Protein AF-0000000086788591 (afdb_homodimer)

Organism: NCBI:txid165716

Solvent-accessible surface area (backbone atoms only — not comparable to full-atom values): 33624 Å² total; per-residue (Å²): 140,76,76,79,71,67,38,28,29,33,31,37,71,50,74,69,85,68,70,51,53,61,52,54,68,54,57,55,80,50,58,71,52,54,36,66,41,46,62,35,36,43,57,47,55,62,50,59,44,32,53,85,35,38,32,32,39,33,43,58,53,50,43,58,76,49,66,50,68,60,46,50,53,51,33,59,71,70,66,50,44,33,27,34,36,27,34,81,42,88,27,72,82,32,33,23,34,43,57,40,90,82,83,25,33,29,50,41,53,41,74,50,41,92,59,95,82,38,45,33,19,63,57,52,37,35,40,25,37,70,64,53,55,58,54,50,46,51,47,44,54,50,48,44,50,48,51,51,48,48,66,68,60,57,88,70,71,75,68,76,71,64,81,68,63,60,88,78,63,84,48,63,61,72,62,46,48,30,74,39,29,59,64,77,35,32,29,54,41,75,51,92,65,65,73,45,71,56,67,45,71,70,39,44,54,52,46,17,32,52,49,33,55,48,25,67,78,77,40,50,85,60,44,53,81,30,86,39,82,90,28,27,26,49,36,73,38,25,28,60,34,87,64,34,46,68,31,37,64,15,38,42,31,39,35,24,19,32,26,47,52,21,37,38,29,45,43,26,33,39,29,36,27,42,37,32,38,46,21,37,40,38,29,60,84,95,36,46,18,39,38,31,49,26,39,39,26,39,42,21,34,34,35,52,61,22,38,37,30,48,24,40,34,35,52,68,37,74,37,75,58,63,43,66,71,37,75,46,123,136,76,74,78,71,67,41,29,29,34,31,37,70,50,73,70,85,66,70,48,54,61,50,54,68,54,56,55,82,50,58,70,52,56,35,65,40,48,62,34,37,43,55,49,55,63,49,62,44,32,53,84,36,39,31,34,40,31,45,59,52,52,43,60,76,50,64,50,68,61,48,49,53,51,34,59,69,70,66,49,45,31,29,35,34,27,33,82,42,89,28,71,83,31,33,21,35,43,57,40,90,82,82,24,33,28,48,40,53,42,74,50,42,92,59,94,82,38,45,33,20,62,56,52,37,37,40,27,37,70,64,52,56,58,54,52,48,52,45,44,52,50,48,47,51,48,50,51,48,46,67,68,59,55,88,69,72,75,68,74,73,65,80,70,64,59,87,81,64,84,47,62,62,72,64,46,47,29,75,40,31,59,66,78,36,34,28,54,42,75,52,91,64,66,74,45,71,56,67,44,71,70,38,45,53,52,46,16,31,52,49,35,56,46,25,66,78,76,41,49,85,60,43,53,80,30,86,38,80,90,29,29,26,49,37,75,42,25,26,60,36,85,65,34,45,67,30,38,64,15,38,42,31,39,35,24,18,34,25,46,50,22,38,38,28,44,42,26,34,38,30,36,28,42,37,32,39,46,21,37,40,38,29,63,83,94,37,45,19,38,39,30,48,25,38,40,26,40,43,21,34,36,34,52,62,21,39,36,30,48,24,40,35,35,53,67,38,75,37,76,58,64,43,65,72,37,75,45,123

InterPro domains:
  IPR005835 Nucleotidyl transferase domain [PF00483] (54-141)
  IPR029044 Nucleotide-diphospho-sugar transferases [G3DSA:3.90.550.10] (2-53)
  IPR029044 Nucleotide-diphospho-sugar transferases [G3DSA:3.90.550.10] (54-209)
  IPR029044 Nucleotide-diphospho-sugar transferases [SSF53448] (8-279)
  IPR050486 Mannose-1-phosphate guanyltransferase [PTHR22572] (53-329)
  IPR056729 Mannose-1-phosphate guanyltransferase, C-terminal domain [PF25087] (234-284)

Radius of gyration: 28.0 Å; Cα contacts (8 Å, |Δi|>4): 1561; chains: 2; bounding box: 63×94×68 Å

Secondary structure (DSSP, 8-state):
--------EEEEEE------HHHHHTT-SS-GGGSEETTEETTHHHHHTSTT-EEEEEETTEEE---HHHHHHHHHHHTSSEEEEEEE--GGGS-EEEE-TTT-BEEEEESS-SS---SEEEEEEEEE-THHHHHHHHHHHHHHHHHHHHHHH-SGGGS-------TT---IIIIIIHHHTTTTSEEEEE--S-EEE--SHHHHHHHHHHHHHHHHHH-GGGB---BSSSSPEE-SSEEE-TT-EE-TT-EE-SSEEE-TT-EE-TT-EEEEEEE-TT-EE---TT---EEEEEEE-TT-EE-TT-EEEEEEE-TT-EE-S-EES-EE-/--------EEEEEE------HHHHHTT-SS-GGGSEETTEETTHHHHHTSTT-EEEEEETTEEE---HHHHHHHHHHHTSSEEEEEEE--GGGS-EEEE-TTT-BEEEEESS-SS---SEEEEEEEEE-THHHHHHHHHHHHHHHHHHHHHHH-SGGGS--S----TT---IIIIIIHHHTTTTSEEEEE--S-EEE--SHHHHHHHHHHHHHHHHHH-GGGB---BSSSSPEE-SSEEE-TT-EE-TT-EE-SSEEE-TT-EE-TT-EEEEEEE-TT-EE---TT---EEEEEEE-TT-EE-TT-EEEEEEE-TT-EE-S-EES-EE-

Sequence (658 aa):
MGSSEEKVVAVIMVGGPTTGTEFRSVSFNTPKPLFPLAGHPMVRHPISACKRSHIFLLNCDVCCSFPLPDMLSAHRRYGEMGTLLVSAESANSYGALVADPITNELLHYTEKPETFVSDLVNCGVYVFTPGIFSAIQDVSIQREDGANLRRVSSFEALQSATRTLPTDFVRLDQDILSPLAGKKQLYTYETMDFWEQIKSPGMHLKCSGLYLAQFRLTSPNLLANGDGTRSATIVGDVYVHPSAKIHPTAKIGPDVSISANVRIAAGVRLLSCIILDDVDIMAKGNFDAKLGITILGEAVMVEDEVVVTDSIVLPNKNLIVGVQDEIILMGSSEEKVVAVIMVGGPTTGTEFRSVSFNTPKPLFPLAGHPMVRHPISACKRSHIFLLNCDVCCSFPLPDMLSAHRRYGEMGTLLVSAESANSYGALVADPITNELLHYTEKPETFVSDLVNCGVYVFTPGIFSAIQDVSIQREDGANLRRVSSFEALQSATRTLPTDFVRLDQDILSPLAGKKQLYTYETMDFWEQIKSPGMHLKCSGLYLAQFRLTSPNLLANGDGTRSATIVGDVYVHPSAKIHPTAKIGPDVSISANVRIAAGVRLLSCIILDDVDIMAKGNFDAKLGITILGEAVMVEDEVVVTDSIVLPNKNLIVGVQDEIIL

Nearest PDB structures (foldseek):
  7d72-assembly1_C  TM=7.348E-01  e=8.482E-27  Homo sapiens
  7d73-assembly1_A  TM=7.217E-01  e=2.692E-25  Homo sapiens
  7x8k-assembly1_A  TM=8.175E-01  e=4.035E-19  Arabidopsis thaliana
  4hoc-assembly2_B  TM=5.976E-01  e=2.993E-04  Aneurinibacillus thermoaerophilus
  3pkq-assembly3_C  TM=5.919E-01  e=8.165E-04  Salmonella enterica subsp. enterica serovar Typhimurium

Foldseek 3Di:
DDPPPDDDDDDDDDDPVCCVVPVVVVVPLADQQLDDDPHGGVVLVVQVVVPPDKDKFADPQKFWPPPPVVQVVLCVVLVFFKEFEKEQADPQQFKDFDADPVSQATAAIDGNDPDDDHRIGTQRIMIGDSCQSVQQSVLSVVLVVVVVVVVPDDPVVPPPPPVPPPSHDDDCRPRRVGVCHRVSRYGYDYDPTDMDGRDDVLVVLVSLLRVLVVCVPVPVVQFDDACLPQADHEDAGEGADPQEAADSQEHEDDSEYAEHCEYHDHQAYEYSEYEYAQEYEDADDPAYAYEESEYEEYNEYEYHNEHEYCEYEYHPHYHPHHYYVYYHD/DPPPPDDDDDDDDDDPVCCVVPVVVVVPLADQQQDDDPHGGVVLVVQVVVPPHKDKFADPQKFWPPPPVVQVVLCVVLVFFKEFEKEQADPQQFKDFDADPVSQATAAIDGNDPDDDHRIGTQRIMIGDSCQSVQQSVLLVVLVVVVVVVVPDDPVVPPDPPVPPPSHDDDCRPRRVGVCHRVSRYGYDYDPTDMDGRDDPLVVLVSLLRVLVVCVPVPVVQFDDACLPCADHEDAGEGADPQEAADSQEYEDDSEYAEHCEYHDHQAYEYSEYEYAQEYEDADDPAYAYEESEYEEYNEYEYHNEHEYCEYEYHPHYHPHHYYVYYHD

Structure (mmCIF, N/CA/C/O backbone):
data_AF-0000000086788591-model_v1
#
loop_
_entity.id
_entity.type
_entity.pdbx_description
1 polymer 'ADP-glucose pyrophosphorylase family protein'
#
loop_
_atom_site.group_PDB
_atom_site.id
_atom_site.type_symbol
_atom_site.label_atom_id
_atom_site.label_alt_id
_atom_site.label_comp_id
_atom_site.label_asym_id
_atom_site.label_entity_id
_atom_site.label_seq_id
_atom_site.pdbx_PDB_ins_code
_atom_site.Cartn_x
_atom_site.Cartn_y
_atom_site.Cartn_z
_atom_site.occupancy
_atom_site.B_iso_or_equiv
_atom_site.auth_seq_id
_atom_site.auth_comp_id
_atom_site.auth_asym_id
_atom_site.auth_atom_id
_atom_site.pdbx_PDB_model_num
ATOM 1 N N . MET A 1 1 ? -0.31 -8.461 34.219 1 22.06 1 MET A N 1
ATOM 2 C CA . MET A 1 1 ? -0.525 -9.648 33.406 1 22.06 1 MET A CA 1
ATOM 3 C C . MET A 1 1 ? -0.846 -9.273 31.969 1 22.06 1 MET A C 1
ATOM 5 O O . MET A 1 1 ? -2.012 -9.078 31.609 1 22.06 1 MET A O 1
ATOM 9 N N . GLY A 1 2 ? -0.352 -8.102 31.391 1 30.75 2 GLY A N 1
ATOM 10 C CA . GLY A 1 2 ? -0.516 -7.027 30.438 1 30.75 2 GLY A CA 1
ATOM 11 C C . GLY A 1 2 ? -0.532 -7.512 29 1 30.75 2 GLY A C 1
ATOM 12 O O . GLY A 1 2 ? 0.388 -8.203 28.562 1 30.75 2 GLY A O 1
ATOM 13 N N . SER A 1 3 ? -1.746 -7.852 28.469 1 33.91 3 SER A N 1
ATOM 14 C CA . SER A 1 3 ? -2.121 -8.422 27.188 1 33.91 3 SER A CA 1
ATOM 15 C C . SER A 1 3 ? -1.268 -7.852 26.062 1 33.91 3 SER A C 1
ATOM 17 O O . SER A 1 3 ? -1.122 -6.637 25.938 1 33.91 3 SER A O 1
ATOM 19 N N . SER A 1 4 ? -0.177 -8.438 25.719 1 35.84 4 SER A N 1
ATOM 20 C CA . SER A 1 4 ? 0.846 -8.117 24.734 1 35.84 4 SER A CA 1
ATOM 21 C C . SER A 1 4 ? 0.224 -7.562 23.453 1 35.84 4 SER A C 1
ATOM 23 O O . SER A 1 4 ? -0.558 -8.242 22.781 1 35.84 4 SER A O 1
ATOM 25 N N . GLU A 1 5 ? -0.279 -6.32 23.469 1 40.78 5 GLU A N 1
ATOM 26 C CA . GLU A 1 5 ? -0.918 -5.488 22.453 1 40.78 5 GLU A CA 1
ATOM 27 C C . GLU A 1 5 ? -0.335 -5.754 21.078 1 40.78 5 GLU A C 1
ATOM 29 O O . GLU A 1 5 ? 0.885 -5.82 20.906 1 40.78 5 GLU A O 1
ATOM 34 N N . GLU A 1 6 ? -1.024 -6.465 20.312 1 44.75 6 GLU A N 1
ATOM 35 C CA . GLU A 1 6 ? -0.863 -6.867 18.922 1 44.75 6 GLU A CA 1
ATOM 36 C C . GLU A 1 6 ? -0.326 -5.719 18.062 1 44.75 6 GLU A C 1
ATOM 38 O O . GLU A 1 6 ? -0.912 -4.633 18.047 1 44.75 6 GLU A O 1
ATOM 43 N N . LYS A 1 7 ? 1.123 -5.613 17.938 1 49.69 7 LYS A N 1
ATOM 44 C CA . LYS A 1 7 ? 1.834 -4.566 17.203 1 49.69 7 LYS A CA 1
ATOM 45 C C . LYS A 1 7 ? 1.563 -4.664 15.703 1 49.69 7 LYS A C 1
ATOM 47 O O . LYS A 1 7 ? 1.432 -5.766 15.156 1 49.69 7 LYS A O 1
ATOM 52 N N . VAL A 1 8 ? 0.688 -3.736 15.242 1 50.5 8 VAL A N 1
ATOM 53 C CA . VAL A 1 8 ? 0.246 -3.631 13.852 1 50.5 8 VAL A CA 1
ATOM 54 C C . VAL A 1 8 ? 1.382 -3.086 12.984 1 50.5 8 VAL A C 1
ATOM 56 O O . VAL A 1 8 ? 2.078 -2.15 13.383 1 50.5 8 VAL A O 1
ATOM 59 N N . VAL A 1 9 ? 1.973 -4.031 12.055 1 55.06 9 VAL A N 1
ATOM 60 C CA . VAL A 1 9 ? 2.971 -3.555 11.102 1 55.06 9 VAL A CA 1
ATOM 61 C C . VAL A 1 9 ? 2.301 -3.242 9.766 1 55.06 9 VAL A C 1
ATOM 63 O O . VAL A 1 9 ? 1.414 -3.977 9.32 1 55.06 9 VAL A O 1
ATOM 66 N N . ALA A 1 10 ? 2.461 -1.979 9.266 1 57.22 10 ALA A N 1
ATOM 67 C CA . ALA A 1 10 ? 1.922 -1.578 7.973 1 57.22 10 ALA A CA 1
ATOM 68 C C . ALA A 1 10 ? 2.811 -2.07 6.832 1 57.22 10 ALA A C 1
ATOM 70 O O . ALA A 1 10 ? 4.035 -2.098 6.961 1 57.22 10 ALA A O 1
ATOM 71 N N . VAL A 1 11 ? 2.105 -2.693 5.816 1 58.75 11 VAL A N 1
ATOM 72 C CA . VAL A 1 11 ? 2.844 -3.072 4.617 1 58.75 11 VAL A CA 1
ATOM 73 C C . VAL A 1 11 ? 2.367 -2.236 3.43 1 58.75 11 VAL A C 1
ATOM 75 O O . VAL A 1 11 ? 1.166 -2.154 3.164 1 58.75 11 VAL A O 1
ATOM 78 N N . ILE A 1 12 ? 3.246 -1.416 2.865 1 60.69 12 ILE A N 1
ATOM 79 C CA . ILE A 1 12 ? 2.977 -0.654 1.65 1 60.69 12 ILE A CA 1
ATOM 80 C C . ILE A 1 12 ? 3.672 -1.313 0.462 1 60.69 12 ILE A C 1
ATOM 82 O O . ILE A 1 12 ? 4.867 -1.608 0.52 1 60.69 12 ILE A O 1
ATOM 86 N N . MET A 1 13 ? 2.871 -1.701 -0.472 1 53.59 13 MET A N 1
ATOM 87 C CA . MET A 1 13 ? 3.453 -2.234 -1.7 1 53.59 13 MET A CA 1
ATOM 88 C C . MET A 1 13 ? 3.475 -1.176 -2.797 1 53.59 13 MET A C 1
ATOM 90 O O . MET A 1 13 ? 2.496 -0.45 -2.984 1 53.59 13 MET A O 1
ATOM 94 N N . VAL A 1 14 ? 4.648 -0.833 -3.283 1 52.81 14 VAL A N 1
ATOM 95 C CA . VAL A 1 14 ? 4.805 0.216 -4.285 1 52.81 14 VAL A CA 1
ATOM 96 C C . VAL A 1 14 ? 5.176 -0.404 -5.629 1 52.81 14 VAL A C 1
ATOM 98 O O . VAL A 1 14 ? 5.961 -1.356 -5.684 1 52.81 14 VAL A O 1
ATOM 101 N N . GLY A 1 15 ? 4.281 -0.234 -6.668 1 52.5 15 GLY A N 1
ATOM 102 C CA . GLY A 1 15 ? 4.66 -0.636 -8.016 1 52.5 15 GLY A CA 1
ATOM 103 C C . GLY A 1 15 ? 5.098 0.527 -8.883 1 52.5 15 GLY A C 1
ATOM 104 O O . GLY A 1 15 ? 4.656 1.66 -8.68 1 52.5 15 GLY A O 1
ATOM 105 N N . GLY A 1 16 ? 6.387 0.641 -9.422 1 46.12 16 GLY A N 1
ATOM 106 C CA . GLY A 1 16 ? 6.758 1.657 -10.391 1 46.12 16 GLY A CA 1
ATOM 107 C C . GLY A 1 16 ? 5.805 1.73 -11.57 1 46.12 16 GLY A C 1
ATOM 108 O O . GLY A 1 16 ? 4.957 0.851 -11.75 1 46.12 16 GLY A O 1
ATOM 109 N N . PRO A 1 17 ? 5.582 3.004 -12.172 1 40.09 17 PRO A N 1
ATOM 110 C CA . PRO A 1 17 ? 4.855 3.016 -13.445 1 40.09 17 PRO A CA 1
ATOM 111 C C . PRO A 1 17 ? 5.246 1.854 -14.359 1 40.09 17 PRO A C 1
ATOM 113 O O . PRO A 1 17 ? 6.434 1.618 -14.586 1 40.09 17 PRO A O 1
ATOM 116 N N . THR A 1 18 ? 4.898 0.76 -14.016 1 38.44 18 THR A N 1
ATOM 117 C CA . THR A 1 18 ? 5.348 -0.366 -14.82 1 38.44 18 THR A CA 1
ATOM 118 C C . THR A 1 18 ? 5.219 -0.051 -16.312 1 38.44 18 THR A C 1
ATOM 120 O O . THR A 1 18 ? 4.121 -0.121 -16.875 1 38.44 18 THR A O 1
ATOM 123 N N . THR A 1 19 ? 5.594 1.09 -16.688 1 35.94 19 THR A N 1
ATOM 124 C CA . THR A 1 19 ? 5.734 0.878 -18.1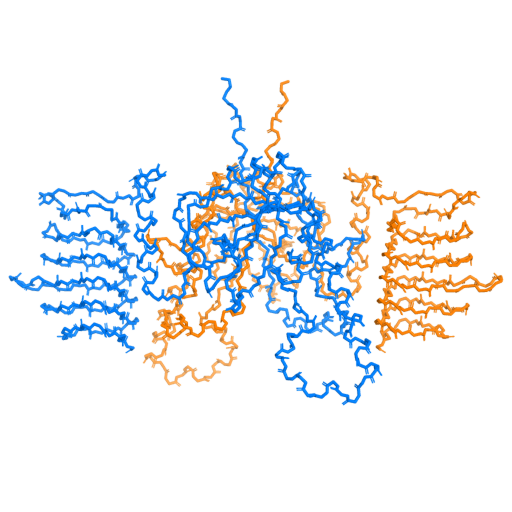25 1 35.94 19 THR A CA 1
ATOM 125 C C . THR A 1 19 ? 6.488 -0.417 -18.422 1 35.94 19 THR A C 1
ATOM 127 O O . TH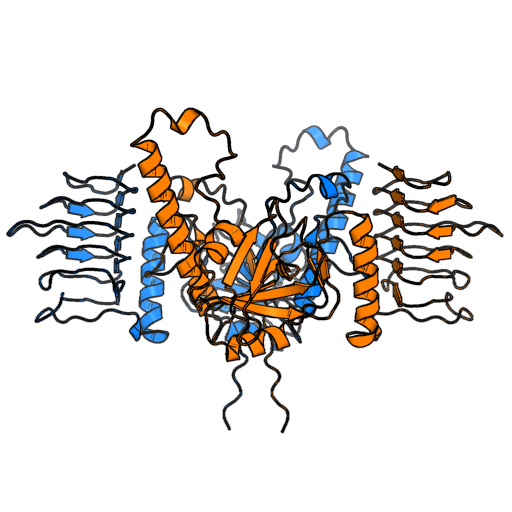R A 1 19 ? 7.496 -0.41 -19.125 1 35.94 19 THR A O 1
ATOM 130 N N . GLY A 1 20 ? 6.758 -1.155 -17.469 1 37.31 20 GLY A N 1
ATOM 131 C CA . GLY A 1 20 ? 7.637 -2.248 -17.859 1 37.31 20 GLY A CA 1
ATOM 132 C C . GLY A 1 20 ? 7.145 -3.018 -19.062 1 37.31 20 GLY A C 1
ATOM 133 O O . GLY A 1 20 ? 6.109 -3.689 -19 1 37.31 20 GLY A O 1
ATOM 134 N N . THR A 1 21 ? 7.379 -2.42 -20.062 1 41.62 21 THR A N 1
ATOM 135 C CA . THR A 1 21 ? 7.227 -2.961 -21.406 1 41.62 21 THR A CA 1
ATOM 136 C C . THR A 1 21 ? 7.477 -4.469 -21.422 1 41.62 21 THR A C 1
ATOM 138 O O . THR A 1 21 ? 6.852 -5.199 -22.188 1 41.62 21 THR A O 1
ATOM 141 N N . GLU A 1 22 ? 8.391 -4.898 -20.609 1 44.34 22 GLU A N 1
ATOM 142 C CA . GLU A 1 22 ? 8.789 -6.281 -20.859 1 44.34 22 GLU A CA 1
ATOM 143 C C . GLU A 1 22 ? 7.672 -7.254 -20.5 1 44.34 22 GLU A C 1
ATOM 145 O O . GLU A 1 22 ? 7.43 -8.219 -21.219 1 44.34 22 GLU A O 1
ATOM 150 N N . PHE A 1 23 ? 7.105 -7.098 -19.375 1 46.44 23 PHE A N 1
ATOM 151 C CA . PHE A 1 23 ? 6.039 -8.039 -19.047 1 46.44 23 PHE A CA 1
ATOM 152 C C . PHE A 1 23 ? 4.785 -7.73 -19.859 1 46.44 23 PHE A C 1
ATOM 154 O O . PHE A 1 23 ? 4.016 -8.633 -20.188 1 46.44 23 PHE A O 1
ATOM 161 N N . ARG A 1 24 ? 4.641 -6.383 -20.031 1 46.06 24 ARG A N 1
ATOM 162 C CA . ARG A 1 24 ? 3.529 -6.047 -20.922 1 46.06 24 ARG A CA 1
ATOM 163 C C . ARG A 1 24 ? 3.684 -6.73 -22.266 1 46.06 24 ARG A C 1
ATOM 165 O O . ARG A 1 24 ? 2.689 -7.082 -22.906 1 46.06 24 ARG A O 1
ATOM 172 N N . SER A 1 25 ? 5.039 -6.781 -22.625 1 42.03 25 SER A N 1
ATOM 173 C CA . SER A 1 25 ? 5.199 -7.441 -23.906 1 42.03 25 SER A CA 1
ATOM 174 C C . SER A 1 25 ? 4.656 -8.867 -23.875 1 42.03 25 SER A C 1
ATOM 176 O O . SER A 1 25 ? 4.285 -9.422 -24.906 1 42.03 25 SER A O 1
ATOM 178 N N . VAL A 1 26 ? 4.723 -9.414 -22.672 1 47.22 26 VAL A N 1
ATOM 179 C CA . VAL A 1 26 ? 4.062 -10.711 -22.625 1 47.22 26 VAL A CA 1
ATOM 180 C C . VAL A 1 26 ? 2.664 -10.562 -22.031 1 47.22 26 VAL A C 1
ATOM 182 O O . VAL A 1 26 ? 2.512 -10.312 -20.828 1 47.22 26 VAL A O 1
ATOM 185 N N . SER A 1 27 ? 1.803 -9.852 -22.703 1 53.78 27 SER A N 1
ATOM 186 C CA . SER A 1 27 ? 0.438 -9.406 -22.438 1 53.78 27 SER A CA 1
ATOM 187 C C . SER A 1 27 ? -0.37 -10.484 -21.719 1 53.78 27 SER A C 1
ATOM 189 O O . SER A 1 27 ? -1.084 -11.258 -22.359 1 53.78 27 SER A O 1
ATOM 191 N N . PHE A 1 28 ? 0.234 -11.008 -20.656 1 60.69 28 PHE A N 1
ATOM 192 C CA . PHE A 1 28 ? -0.77 -11.797 -19.953 1 60.69 28 PHE A CA 1
ATOM 193 C C . PHE A 1 28 ? -1.919 -10.914 -19.484 1 60.69 28 PHE A C 1
ATOM 195 O O . PHE A 1 28 ? -1.762 -9.695 -19.344 1 60.69 28 PHE A O 1
ATOM 202 N N . ASN A 1 29 ? -3.145 -11.117 -19.828 1 60.03 29 ASN A N 1
ATOM 203 C CA . ASN A 1 29 ? -4.352 -10.406 -19.422 1 60.03 29 ASN A CA 1
ATOM 204 C C . ASN A 1 29 ? -4.395 -10.18 -17.906 1 60.03 29 ASN A C 1
ATOM 206 O O . ASN A 1 29 ? -5.383 -9.664 -17.375 1 60.03 29 ASN A O 1
ATOM 210 N N . THR A 1 30 ? -3.225 -10.422 -17.312 1 65 30 THR A N 1
ATOM 211 C CA . THR A 1 30 ? -3.174 -10.297 -15.867 1 65 30 THR A CA 1
ATOM 212 C C . THR A 1 30 ? -2.104 -9.297 -15.445 1 65 30 THR A C 1
ATOM 214 O O . THR A 1 30 ? -0.957 -9.375 -15.891 1 65 30 THR A O 1
ATOM 217 N N . PRO A 1 31 ? -2.553 -8.234 -14.656 1 67.31 31 PRO A N 1
ATOM 218 C CA . PRO A 1 31 ? -1.514 -7.352 -14.109 1 67.31 31 PRO A CA 1
ATOM 219 C C . PRO A 1 31 ? -0.396 -8.125 -13.414 1 67.31 31 PRO A C 1
ATOM 221 O O . PRO A 1 31 ? -0.651 -9.148 -12.781 1 67.31 31 PRO A O 1
ATOM 224 N N . LYS A 1 32 ? 0.768 -7.656 -13.398 1 73.94 32 LYS A N 1
ATOM 225 C CA . LYS A 1 32 ? 1.969 -8.336 -12.922 1 73.94 32 LYS A CA 1
ATOM 226 C C . LYS A 1 32 ? 1.806 -8.773 -11.469 1 73.94 32 LYS A C 1
ATOM 228 O O . LYS A 1 32 ? 2.08 -9.93 -11.133 1 73.94 32 LYS A O 1
ATOM 233 N N . PRO A 1 33 ? 1.297 -7.863 -10.586 1 76.31 33 PRO A N 1
ATOM 234 C CA . PRO A 1 33 ? 1.208 -8.273 -9.188 1 76.31 33 PRO A CA 1
ATOM 235 C C . PRO A 1 33 ? 0.246 -9.438 -8.977 1 76.31 33 PRO A C 1
ATOM 237 O O . PRO A 1 33 ? 0.302 -10.109 -7.941 1 76.31 33 PRO A O 1
ATOM 240 N N . LEU A 1 34 ? -0.593 -9.648 -9.969 1 76.62 34 LEU A N 1
ATOM 241 C CA . LEU A 1 34 ? -1.604 -10.688 -9.812 1 76.62 34 LEU A CA 1
ATOM 242 C C . LEU A 1 34 ? -1.205 -11.953 -10.57 1 76.62 34 LEU A C 1
ATOM 244 O O . LEU A 1 34 ? -1.899 -12.969 -10.5 1 76.62 34 LEU A O 1
ATOM 248 N N . PHE A 1 35 ? -0.077 -11.898 -11.273 1 82.5 35 PHE A N 1
ATOM 249 C CA . PHE A 1 35 ? 0.389 -13.094 -11.969 1 82.5 35 PHE A CA 1
ATOM 250 C C . PHE A 1 35 ? 0.728 -14.195 -10.977 1 82.5 35 PHE A C 1
ATOM 252 O O . PHE A 1 35 ? 1.405 -13.953 -9.977 1 82.5 35 PHE A O 1
ATOM 259 N N . PRO A 1 36 ? 0.296 -15.375 -11.297 1 87.25 36 PRO A N 1
ATOM 260 C CA . PRO A 1 36 ? 0.522 -16.469 -10.344 1 87.25 36 PRO A CA 1
ATOM 261 C C . PRO A 1 36 ? 1.965 -16.969 -10.359 1 87.25 36 PRO A C 1
ATOM 263 O O . PRO A 1 36 ? 2.516 -17.25 -11.422 1 87.25 36 PRO A O 1
ATOM 266 N N . LEU A 1 37 ? 2.549 -17.016 -9.266 1 91.06 37 LEU A N 1
ATOM 267 C CA . LEU A 1 37 ? 3.787 -17.719 -8.961 1 91.06 37 LEU A CA 1
ATOM 268 C C . LEU A 1 37 ? 3.545 -18.828 -7.934 1 91.06 37 LEU A C 1
ATOM 270 O O . LEU A 1 37 ? 3.039 -18.562 -6.84 1 91.06 37 LEU A O 1
ATOM 274 N N . ALA A 1 38 ? 3.867 -20.062 -8.328 1 95.06 38 ALA A N 1
ATOM 275 C CA . ALA A 1 38 ? 3.594 -21.203 -7.457 1 95.06 38 ALA A CA 1
ATOM 276 C C . ALA A 1 38 ? 2.105 -21.297 -7.133 1 95.06 38 ALA A C 1
ATOM 278 O O . ALA A 1 38 ? 1.73 -21.594 -5.996 1 95.06 38 ALA A O 1
ATOM 279 N N . GLY A 1 39 ? 1.314 -20.891 -8.047 1 90.38 39 GLY A N 1
ATOM 280 C CA . GLY A 1 39 ? -0.122 -21.078 -7.941 1 90.38 39 GLY A CA 1
ATOM 281 C C . GLY A 1 39 ? -0.832 -19.938 -7.254 1 90.38 39 GLY A C 1
ATOM 282 O O . GLY A 1 39 ? -2.061 -19.906 -7.172 1 90.38 39 GLY A O 1
ATOM 283 N N . HIS A 1 40 ? -0.087 -18.969 -6.801 1 86.94 40 HIS A N 1
ATOM 284 C CA . HIS A 1 40 ? -0.682 -17.844 -6.086 1 86.94 40 HIS A CA 1
ATOM 285 C C . HIS A 1 40 ? -0.215 -16.516 -6.668 1 86.94 40 HIS A C 1
ATOM 287 O O . HIS A 1 40 ? 0.91 -16.406 -7.164 1 86.94 40 HIS A O 1
ATOM 293 N N . PRO A 1 41 ? -1.117 -15.508 -6.562 1 80.81 41 PRO A N 1
ATOM 294 C CA . PRO A 1 41 ? -0.682 -14.188 -7.039 1 80.81 41 PRO A CA 1
ATOM 295 C C . PRO A 1 41 ? 0.631 -13.734 -6.406 1 80.81 41 PRO A C 1
ATOM 297 O O . PRO A 1 41 ? 0.86 -13.969 -5.215 1 80.81 41 PRO A O 1
ATOM 300 N N . MET A 1 42 ? 1.423 -13.102 -7.207 1 84.19 42 MET A N 1
ATOM 301 C CA . MET A 1 42 ? 2.744 -12.633 -6.797 1 84.19 42 MET A CA 1
ATOM 302 C C . MET A 1 42 ? 2.656 -11.836 -5.504 1 84.19 42 MET A C 1
ATOM 304 O O . MET A 1 42 ? 3.477 -12.016 -4.602 1 84.19 42 MET A O 1
ATOM 308 N N . VAL A 1 43 ? 1.641 -11 -5.336 1 79.44 43 VAL A N 1
ATOM 309 C CA . VAL A 1 43 ? 1.529 -10.062 -4.223 1 79.44 43 VAL A CA 1
ATOM 310 C C . VAL A 1 43 ? 1.19 -10.82 -2.941 1 79.44 43 VAL A C 1
ATOM 312 O O . VAL A 1 43 ? 1.348 -10.289 -1.837 1 79.44 43 VAL A O 1
ATOM 315 N N . ARG A 1 44 ? 0.722 -11.992 -3.062 1 79.75 44 ARG A N 1
ATOM 316 C CA . ARG A 1 44 ? 0.343 -12.781 -1.892 1 79.75 44 ARG A CA 1
ATOM 317 C C . ARG A 1 44 ? 1.575 -13.281 -1.149 1 79.75 44 ARG A C 1
ATOM 319 O O . ARG A 1 44 ? 1.538 -13.477 0.067 1 79.75 44 ARG A O 1
ATOM 326 N N . HIS A 1 45 ? 2.656 -13.492 -1.8 1 86 45 HIS A N 1
ATOM 327 C CA . HIS A 1 45 ? 3.824 -14.141 -1.21 1 86 45 HIS A CA 1
ATOM 328 C C . HIS A 1 45 ? 4.445 -13.266 -0.124 1 86 45 HIS A C 1
ATOM 330 O O . HIS A 1 45 ? 4.66 -13.727 1 1 86 45 HIS A O 1
ATOM 336 N N . PRO A 1 46 ? 4.691 -11.969 -0.386 1 81.94 46 PRO A N 1
ATOM 337 C CA . PRO A 1 46 ? 5.203 -11.141 0.711 1 81.94 46 PRO A CA 1
ATOM 338 C C . PRO A 1 46 ? 4.191 -10.977 1.845 1 81.94 46 PRO A C 1
ATOM 340 O O . PRO A 1 46 ? 4.578 -10.875 3.012 1 81.94 46 PRO A O 1
ATOM 343 N N . ILE A 1 47 ? 2.941 -10.922 1.463 1 77.31 47 ILE A N 1
ATOM 344 C CA . ILE A 1 47 ? 1.897 -10.766 2.471 1 77.31 47 ILE A CA 1
ATOM 345 C C . ILE A 1 47 ? 1.846 -12.008 3.357 1 77.31 47 ILE A C 1
ATOM 347 O O . ILE A 1 47 ? 1.702 -11.906 4.578 1 77.31 47 ILE A O 1
ATOM 351 N N . SER A 1 48 ? 1.951 -13.172 2.734 1 77.75 48 SER A N 1
ATOM 352 C CA . SER A 1 48 ? 1.92 -14.422 3.482 1 77.75 48 SER A CA 1
ATOM 353 C C . SER A 1 48 ? 3.123 -14.547 4.41 1 77.75 48 SER A C 1
ATOM 355 O O . SER A 1 48 ? 3.092 -15.305 5.379 1 77.75 48 SER A O 1
ATOM 357 N N . ALA A 1 49 ? 4.129 -13.883 4.02 1 77.06 49 ALA A N 1
ATOM 358 C CA . ALA A 1 49 ? 5.324 -13.914 4.859 1 77.06 49 ALA A CA 1
ATOM 359 C C . ALA A 1 49 ? 5.098 -13.148 6.164 1 77.06 49 ALA A C 1
ATOM 361 O O . ALA A 1 49 ? 5.852 -13.32 7.125 1 77.06 49 ALA A O 1
ATOM 362 N N . CYS A 1 50 ? 3.99 -12.266 6.016 1 70.5 50 CYS A N 1
ATOM 363 C CA . CYS A 1 50 ? 3.59 -11.609 7.254 1 70.5 50 CYS A CA 1
ATOM 364 C C . CYS A 1 50 ? 2.799 -12.562 8.148 1 70.5 50 CYS A C 1
ATOM 366 O O . CYS A 1 50 ? 1.961 -13.32 7.656 1 70.5 50 CYS A O 1
ATOM 368 N N . LYS A 1 51 ? 3.23 -13.477 8.977 1 59.5 51 LYS A N 1
ATOM 369 C CA . LYS A 1 51 ? 2.512 -14.461 9.781 1 59.5 51 LYS A CA 1
ATOM 370 C C . LYS A 1 51 ? 1.123 -13.953 10.156 1 59.5 51 LYS A C 1
ATOM 372 O O . LYS A 1 51 ? 0.991 -12.891 10.781 1 59.5 51 LYS A O 1
ATOM 377 N N . ARG A 1 52 ? -0.129 -14.766 10.047 1 56.81 52 ARG A N 1
ATOM 378 C CA . ARG A 1 52 ? -1.526 -14.57 10.422 1 56.81 52 ARG A CA 1
ATOM 379 C C . ARG A 1 52 ? -1.99 -13.164 10.078 1 56.81 52 ARG A C 1
ATOM 381 O O . ARG A 1 52 ? -2.605 -12.484 10.906 1 56.81 52 ARG A O 1
ATOM 388 N N . SER A 1 53 ? -1.696 -12.797 8.688 1 66.19 53 SER A N 1
ATOM 389 C CA . SER A 1 53 ? -1.719 -11.359 8.43 1 66.19 53 SER A CA 1
ATOM 390 C C . SER A 1 53 ? -3.061 -10.922 7.859 1 66.19 53 SER A C 1
ATOM 392 O O . SER A 1 53 ? -3.619 -11.594 6.988 1 66.19 53 SER A O 1
ATOM 394 N N . HIS A 1 54 ? -3.898 -10.266 8.656 1 77.81 54 HIS A N 1
ATOM 395 C CA . HIS A 1 54 ? -4.984 -9.453 8.117 1 77.81 54 HIS A CA 1
ATOM 396 C C . HIS A 1 54 ? -4.453 -8.219 7.41 1 77.81 54 HIS A C 1
ATOM 398 O O . HIS A 1 54 ? -3.369 -7.727 7.738 1 77.81 54 HIS A O 1
ATOM 404 N N . ILE A 1 55 ? -5.223 -7.922 6.367 1 80.25 55 ILE A N 1
ATOM 405 C CA . ILE A 1 55 ? -4.781 -6.828 5.512 1 80.25 55 ILE A CA 1
ATOM 406 C C . ILE A 1 55 ? -5.742 -5.648 5.641 1 80.25 55 ILE A C 1
ATOM 408 O O . ILE A 1 55 ? -6.934 -5.773 5.344 1 80.25 55 ILE A O 1
ATOM 412 N N . PHE A 1 56 ? -5.188 -4.598 6.062 1 84.12 56 PHE A N 1
ATOM 413 C CA . PHE A 1 56 ? -5.965 -3.367 5.969 1 84.12 56 PHE A CA 1
ATOM 414 C C . PHE A 1 56 ? -5.766 -2.705 4.609 1 84.12 56 PHE A C 1
ATOM 416 O O . PHE A 1 56 ? -4.633 -2.551 4.148 1 84.12 56 PHE A O 1
ATOM 423 N N . LEU A 1 57 ? -6.809 -2.443 3.977 1 84.75 57 LEU A N 1
ATOM 424 C CA . LEU A 1 57 ? -6.824 -1.655 2.748 1 84.75 57 LEU A CA 1
ATOM 425 C C . LEU A 1 57 ? -7.508 -0.31 2.977 1 84.75 57 LEU A C 1
ATOM 427 O O . LEU A 1 57 ? -8.68 -0.259 3.346 1 84.75 57 LEU A O 1
ATOM 431 N N . LEU A 1 58 ? -6.77 0.758 2.764 1 85.81 58 LEU A N 1
ATOM 432 C CA . LEU A 1 58 ? -7.27 2.09 3.09 1 85.81 58 LEU A CA 1
ATOM 433 C C . LEU A 1 58 ? -7.203 3.008 1.873 1 85.81 58 LEU A C 1
ATOM 435 O O . LEU A 1 58 ? -6.164 3.096 1.213 1 85.81 58 LEU A O 1
ATOM 439 N N . ASN A 1 59 ? -8.328 3.637 1.619 1 81.81 59 ASN A N 1
ATOM 440 C CA . ASN A 1 59 ? -8.273 4.75 0.676 1 81.81 59 ASN A CA 1
ATOM 441 C C . ASN A 1 59 ? -7.461 5.914 1.234 1 81.81 59 ASN A C 1
ATOM 443 O O . ASN A 1 59 ? -7.559 6.234 2.422 1 81.81 59 ASN A O 1
ATOM 447 N N . CYS A 1 60 ? -6.73 6.598 0.435 1 73.81 60 CYS A N 1
ATOM 448 C CA . CYS A 1 60 ? -5.84 7.66 0.89 1 73.81 60 CYS A CA 1
ATOM 449 C C . CYS A 1 60 ? -6.602 8.961 1.089 1 73.81 60 CYS A C 1
ATOM 451 O O . CYS A 1 60 ? -6.125 9.867 1.778 1 73.81 60 CYS A O 1
ATOM 453 N N . ASP A 1 61 ? -7.773 9.117 0.54 1 79.88 61 ASP A N 1
ATOM 454 C CA . ASP A 1 61 ? -8.477 10.391 0.578 1 79.88 61 ASP A CA 1
ATOM 455 C C . ASP A 1 61 ? -9.602 10.375 1.615 1 79.88 61 ASP A C 1
ATOM 457 O O . ASP A 1 61 ? -10.625 11.023 1.439 1 79.88 61 ASP A O 1
ATOM 461 N N . VAL A 1 62 ? -9.398 9.594 2.605 1 89 62 VAL A N 1
ATOM 462 C CA . VAL A 1 62 ? -10.398 9.477 3.662 1 89 62 VAL A CA 1
ATOM 463 C C . VAL A 1 62 ? -9.844 10.055 4.965 1 89 62 VAL A C 1
ATOM 465 O O . VAL A 1 62 ? -8.664 9.867 5.281 1 89 62 VAL A O 1
ATOM 468 N N . CYS A 1 63 ? -10.695 10.828 5.672 1 92.38 63 CYS A N 1
ATOM 469 C CA . CYS A 1 63 ? -10.406 11.367 6.992 1 92.38 63 CYS A CA 1
ATOM 470 C C . CYS A 1 63 ? -11.344 10.781 8.039 1 92.38 63 CYS A C 1
ATOM 472 O O . CYS A 1 63 ? -12.562 10.992 7.98 1 92.38 63 CYS A O 1
ATOM 474 N N . CYS A 1 64 ? -10.797 10.062 8.945 1 94.31 64 CYS A N 1
ATOM 475 C CA . CYS A 1 64 ? -11.578 9.508 10.039 1 94.31 64 CYS A CA 1
ATOM 476 C C . CYS A 1 64 ? -10.68 9.102 11.203 1 94.31 64 CYS A C 1
ATOM 478 O O . CYS A 1 64 ? -9.469 9.297 11.156 1 94.31 64 CYS A O 1
ATOM 480 N N . SER A 1 65 ? -11.266 8.602 12.281 1 92.38 65 SER A N 1
ATOM 481 C CA . SER A 1 65 ? -10.477 8.203 13.445 1 92.38 65 SER A CA 1
ATOM 482 C C . SER A 1 65 ? -9.75 6.883 13.195 1 92.38 65 SER A C 1
ATOM 484 O O . SER A 1 65 ? -8.859 6.508 13.961 1 92.38 65 SER A O 1
ATOM 486 N N . PHE A 1 66 ? -10.109 6.168 12.203 1 90 66 PHE A N 1
ATOM 487 C CA . PHE A 1 66 ? -9.531 4.879 11.844 1 90 66 PHE A CA 1
ATOM 488 C C . PHE A 1 66 ? -9.531 3.936 13.039 1 90 66 PHE A C 1
ATOM 490 O O . PHE A 1 66 ? -8.469 3.594 13.57 1 90 66 PHE A O 1
ATOM 497 N N . PRO A 1 67 ? -10.734 3.457 13.398 1 90.88 67 PRO A N 1
ATOM 498 C CA . PRO A 1 67 ? -10.82 2.514 14.516 1 90.88 67 PRO A CA 1
ATOM 499 C C . PRO A 1 67 ? -10.328 1.117 14.148 1 90.88 67 PRO A C 1
ATOM 501 O O . PRO A 1 67 ? -11.055 0.138 14.312 1 90.88 67 PRO A O 1
ATOM 504 N N . LEU A 1 68 ? -9.078 0.977 13.781 1 86.38 68 LEU A N 1
ATOM 505 C CA . LEU A 1 68 ? -8.539 -0.219 13.141 1 86.38 68 LEU A CA 1
ATOM 506 C C . LEU A 1 68 ? -8.492 -1.384 14.125 1 86.38 68 LEU A C 1
ATOM 508 O O . LEU A 1 68 ? -8.891 -2.502 13.789 1 86.38 68 LEU A O 1
ATOM 512 N N . PRO A 1 69 ? -8.039 -1.197 15.398 1 82.69 69 PRO A N 1
ATOM 513 C CA . PRO A 1 69 ? -8.039 -2.33 16.328 1 82.69 69 PRO A CA 1
ATOM 514 C C . PRO A 1 69 ? -9.438 -2.908 16.547 1 82.69 69 PRO A C 1
ATOM 516 O O . PRO A 1 69 ? -9.609 -4.129 16.578 1 82.69 69 PRO A O 1
ATOM 519 N N . ASP A 1 70 ? -10.375 -1.999 16.719 1 90.25 70 ASP A N 1
ATOM 520 C CA . ASP A 1 70 ? -11.742 -2.451 16.938 1 90.25 70 ASP A CA 1
ATOM 521 C C . ASP A 1 70 ? -12.297 -3.152 15.703 1 90.25 70 ASP A C 1
ATOM 523 O O . ASP A 1 70 ? -13 -4.16 15.82 1 90.25 70 ASP A O 1
ATOM 527 N N . MET A 1 71 ? -12.023 -2.584 14.617 1 91.38 71 MET A N 1
ATOM 528 C CA . MET A 1 71 ? -12.453 -3.189 13.359 1 91.38 71 MET A CA 1
ATOM 529 C C . MET A 1 71 ? -11.859 -4.586 13.203 1 91.38 71 MET A C 1
ATOM 531 O O . MET A 1 71 ? -12.547 -5.508 12.758 1 91.38 71 MET A O 1
ATOM 535 N N . LEU A 1 72 ? -10.594 -4.715 13.461 1 87.06 72 LEU A N 1
ATOM 536 C CA . LEU A 1 72 ? -9.914 -6 13.359 1 87.06 72 LEU A CA 1
ATOM 537 C C . LEU A 1 72 ? -10.547 -7.023 14.305 1 87.06 72 LEU A C 1
ATOM 539 O O . LEU A 1 72 ? -10.734 -8.18 13.93 1 87.06 72 LEU A O 1
ATOM 543 N N . SER A 1 73 ? -10.836 -6.586 15.516 1 90.62 73 SER A N 1
ATOM 544 C CA . SER A 1 73 ? -11.492 -7.469 16.469 1 90.62 73 SER A CA 1
ATOM 545 C C . SER A 1 73 ? -12.836 -7.961 15.938 1 90.62 73 SER A C 1
ATOM 547 O O . SER A 1 73 ? -13.148 -9.148 16.031 1 90.62 73 SER A O 1
ATOM 549 N N . ALA A 1 74 ? -13.617 -7.086 15.445 1 94.88 74 ALA A N 1
ATOM 550 C CA . ALA A 1 74 ? -14.898 -7.469 14.852 1 94.88 74 ALA A CA 1
ATOM 551 C C . ALA A 1 74 ? -14.695 -8.43 13.68 1 94.88 74 ALA A C 1
ATOM 553 O O . ALA A 1 74 ? -15.422 -9.422 13.555 1 94.88 74 ALA A O 1
ATOM 554 N N . HIS A 1 75 ? -13.758 -8.164 12.891 1 94 75 HIS A N 1
ATOM 555 C CA . HIS A 1 75 ? -13.43 -8.984 11.734 1 94 75 HIS A CA 1
ATOM 556 C C . HIS A 1 75 ? -13.102 -10.414 12.141 1 94 75 HIS A C 1
ATOM 558 O O . HIS A 1 75 ? -13.586 -11.367 11.531 1 94 75 HIS A O 1
ATOM 564 N N . ARG A 1 76 ? -12.344 -10.508 13.125 1 90.56 76 ARG A N 1
ATOM 565 C CA . ARG A 1 76 ? -11.969 -11.828 13.633 1 90.56 76 ARG A CA 1
ATOM 566 C C . ARG A 1 76 ? -13.188 -12.578 14.156 1 90.56 76 ARG A C 1
ATOM 568 O O . ARG A 1 76 ? -13.297 -13.797 13.984 1 90.56 76 ARG A O 1
ATOM 575 N N . ARG A 1 77 ? -14.008 -11.867 14.797 1 95.25 77 ARG A N 1
ATOM 576 C CA . ARG A 1 77 ? -15.227 -12.477 15.312 1 95.25 77 ARG A CA 1
ATOM 577 C C . ARG A 1 77 ? -16.125 -12.969 14.18 1 95.25 77 ARG A C 1
ATOM 579 O O . ARG A 1 77 ? -16.734 -14.039 14.281 1 95.25 77 ARG A O 1
ATOM 586 N N . TYR A 1 78 ? -16.219 -12.148 13.156 1 95.94 78 TYR A N 1
ATOM 587 C CA . TYR A 1 78 ? -17 -12.562 12 1 95.94 78 TYR A CA 1
ATOM 588 C C . TYR A 1 78 ? -16.406 -13.805 11.352 1 95.94 78 TYR A C 1
ATOM 590 O O . TYR A 1 78 ? -17.141 -14.695 10.906 1 95.94 78 TYR A O 1
ATOM 598 N N . GLY A 1 79 ? -15.062 -13.812 11.18 1 93.31 79 GLY A N 1
ATOM 599 C CA . GLY A 1 79 ? -14.344 -14.984 10.703 1 93.31 79 GLY A CA 1
ATOM 600 C C . GLY A 1 79 ? -14.453 -15.172 9.195 1 93.31 79 GLY A C 1
ATOM 601 O O . GLY A 1 79 ? -14.32 -16.281 8.695 1 93.31 79 GLY A O 1
ATOM 602 N N . GLU A 1 80 ? -14.805 -14.148 8.5 1 94.94 80 GLU A N 1
ATOM 603 C CA . GLU A 1 80 ? -15 -14.258 7.059 1 94.94 80 GLU A CA 1
ATOM 604 C C . GLU A 1 80 ? -14 -13.391 6.301 1 94.94 80 GLU A C 1
ATOM 606 O O . GLU A 1 80 ? -13.016 -12.922 6.879 1 94.94 80 GLU A O 1
ATOM 611 N N . MET A 1 81 ? -14.156 -13.172 5.066 1 93.31 81 MET A N 1
ATOM 612 C CA . MET A 1 81 ? -13.133 -12.648 4.168 1 93.31 81 MET A CA 1
ATOM 613 C C . MET A 1 81 ? -12.859 -11.172 4.449 1 93.31 81 MET A C 1
ATOM 615 O O . MET A 1 81 ? -11.703 -10.734 4.414 1 93.31 81 MET A O 1
ATOM 619 N N . GLY A 1 82 ? -13.969 -10.5 4.613 1 95.88 82 GLY A N 1
ATOM 620 C CA . GLY A 1 82 ? -13.703 -9.07 4.711 1 95.88 82 GLY A CA 1
ATOM 621 C C . GLY A 1 82 ? -14.688 -8.344 5.613 1 95.88 82 GLY A C 1
ATOM 622 O O . GLY A 1 82 ? -15.805 -8.82 5.828 1 95.88 82 GLY A O 1
ATOM 623 N N . THR A 1 83 ? -14.258 -7.215 6.176 1 97.38 83 THR A N 1
ATOM 624 C CA . THR A 1 83 ? -15.062 -6.273 6.949 1 97.38 83 THR A CA 1
ATOM 625 C C . THR A 1 83 ? -14.836 -4.844 6.469 1 97.38 83 THR A C 1
ATOM 627 O O . THR A 1 83 ? -13.695 -4.41 6.305 1 97.38 83 THR A O 1
ATOM 630 N N . LEU A 1 84 ? -15.914 -4.18 6.219 1 97.38 84 LEU A N 1
ATOM 631 C CA . LEU A 1 84 ? -15.883 -2.799 5.754 1 97.38 84 LEU A CA 1
ATOM 632 C C . LEU A 1 84 ? -16.234 -1.838 6.879 1 97.38 84 LEU A C 1
ATOM 634 O O . LEU A 1 84 ? -17.188 -2.084 7.637 1 97.38 84 LEU A O 1
ATOM 638 N N . LEU A 1 85 ? -15.492 -0.744 6.957 1 96.75 85 LEU A N 1
ATOM 639 C CA . LEU A 1 85 ? -15.93 0.358 7.809 1 96.75 85 LEU A CA 1
ATOM 640 C C . LEU A 1 85 ? -17.062 1.137 7.148 1 96.75 85 LEU A C 1
ATOM 642 O O . LEU A 1 85 ? -16.969 1.5 5.973 1 96.75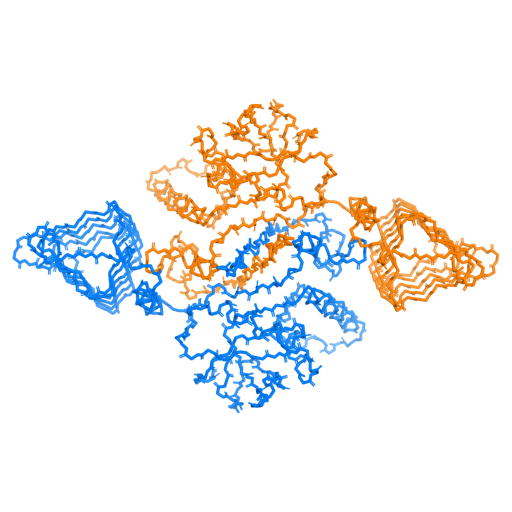 85 LEU A O 1
ATOM 646 N N . VAL A 1 86 ? -18.125 1.332 7.914 1 96.75 86 VAL A N 1
ATOM 647 C CA . VAL A 1 86 ? -19.266 2.049 7.371 1 96.75 86 VAL A CA 1
ATOM 648 C C . VAL A 1 86 ? -19.703 3.135 8.352 1 96.75 86 VAL A C 1
ATOM 650 O O . VAL A 1 86 ? -19.375 3.082 9.539 1 96.75 86 VAL A O 1
ATOM 653 N N . SER A 1 87 ? -20.344 4.125 7.84 1 94.94 87 SER A N 1
ATOM 654 C CA . SER A 1 87 ? -20.875 5.223 8.641 1 94.94 87 SER A CA 1
ATOM 655 C C . SER A 1 87 ? -22.234 5.664 8.141 1 94.94 87 SER A C 1
ATOM 657 O O . SER A 1 87 ? -22.531 5.559 6.945 1 94.94 87 SER A O 1
ATOM 659 N N . ALA A 1 88 ? -23.047 6.078 9.07 1 90.56 88 ALA A N 1
ATOM 660 C CA . ALA A 1 88 ? -24.344 6.648 8.695 1 90.56 88 ALA A CA 1
ATOM 661 C C . ALA A 1 88 ? -24.188 8.078 8.188 1 90.56 88 ALA A C 1
ATOM 663 O O . ALA A 1 88 ? -23.734 8.961 8.922 1 90.56 88 ALA A O 1
ATOM 664 N N . GLU A 1 89 ? -24.328 8.266 6.879 1 85.12 89 GLU A N 1
ATOM 665 C CA . GLU A 1 89 ? -24.203 9.562 6.219 1 85.12 89 GLU A CA 1
ATOM 666 C C . GLU A 1 89 ? -25.281 9.742 5.148 1 85.12 89 GLU A C 1
ATOM 668 O O . GLU A 1 89 ? -25.938 8.773 4.742 1 85.12 89 GLU A O 1
ATOM 673 N N . SER A 1 90 ? -25.453 11 4.809 1 71.62 90 SER A N 1
ATOM 674 C CA . SER A 1 90 ? -26.297 11.203 3.633 1 71.62 90 SER A CA 1
ATOM 675 C C . SER A 1 90 ? -25.641 10.625 2.383 1 71.62 90 SER A C 1
ATOM 677 O O . SER A 1 90 ? -24.531 11 2.033 1 71.62 90 SER A O 1
ATOM 679 N N . ALA A 1 91 ? -26.078 9.617 1.798 1 62.03 91 ALA A N 1
ATOM 680 C CA . ALA A 1 91 ? -25.469 8.633 0.905 1 62.03 91 ALA A CA 1
ATOM 681 C C . ALA A 1 91 ? -25.391 9.164 -0.522 1 62.03 91 ALA A C 1
ATOM 683 O O . ALA A 1 91 ? -24.734 8.555 -1.38 1 62.03 91 ALA A O 1
ATOM 684 N N . ASN A 1 92 ? -25.703 10.32 -0.956 1 67 92 ASN A N 1
ATOM 685 C CA . ASN A 1 92 ? -25.875 10.625 -2.371 1 67 92 ASN A CA 1
ATOM 686 C C . ASN A 1 92 ? -24.547 10.711 -3.1 1 67 92 ASN A C 1
ATOM 688 O O . ASN A 1 92 ? -24.484 10.609 -4.324 1 67 92 ASN A O 1
ATOM 692 N N . SER A 1 93 ? -23.484 10.734 -2.48 1 75.44 93 SER A N 1
ATOM 693 C CA . SER A 1 93 ? -22.234 10.93 -3.195 1 75.44 93 SER A CA 1
ATOM 694 C C . SER A 1 93 ? -21.234 9.82 -2.875 1 75.44 93 SER A C 1
ATOM 696 O O . SER A 1 93 ? -20.062 9.914 -3.232 1 75.44 93 SER A O 1
ATOM 698 N N . TYR A 1 94 ? -21.844 8.789 -2.258 1 82.88 94 TYR A N 1
ATOM 699 C CA . TYR A 1 94 ? -20.938 7.734 -1.825 1 82.88 94 TYR A CA 1
ATOM 700 C C . TYR A 1 94 ? -21.516 6.359 -2.139 1 82.88 94 TYR A C 1
ATOM 702 O O . TYR A 1 94 ? -22.656 6.246 -2.588 1 82.88 94 TYR A O 1
ATOM 710 N N . GLY A 1 95 ? -20.578 5.34 -2.043 1 86.94 95 GLY A N 1
ATOM 711 C CA . GLY A 1 95 ? -21.094 3.98 -2.068 1 86.94 95 GLY A CA 1
ATOM 712 C C . GLY A 1 95 ? -22.031 3.678 -0.916 1 86.94 95 GLY A C 1
ATOM 713 O O . GLY A 1 95 ? -21.719 3.959 0.242 1 86.94 95 GLY A O 1
ATOM 714 N N . ALA A 1 96 ? -23.203 3.24 -1.321 1 89.19 96 ALA A N 1
ATOM 715 C CA . ALA A 1 96 ? -24.234 2.918 -0.331 1 89.19 96 ALA A CA 1
ATOM 716 C C . ALA A 1 96 ? -24.375 1.408 -0.163 1 89.19 96 ALA A C 1
ATOM 718 O O . ALA A 1 96 ? -24.109 0.646 -1.095 1 89.19 96 ALA A O 1
ATOM 719 N N . LEU A 1 97 ? -24.656 0.99 1.089 1 92.31 97 LEU A N 1
ATOM 720 C CA . LEU A 1 97 ? -24.781 -0.449 1.301 1 92.31 97 LEU A CA 1
ATOM 721 C C . LEU A 1 97 ? -25.875 -0.765 2.311 1 92.31 97 LEU A C 1
ATOM 723 O O . LEU A 1 97 ? -26.328 0.122 3.033 1 92.31 97 LEU A O 1
ATOM 727 N N . VAL A 1 98 ? -26.406 -1.93 2.258 1 94.31 98 VAL A N 1
ATOM 728 C CA . VAL A 1 98 ? -27.359 -2.496 3.213 1 94.31 98 VAL A CA 1
ATOM 729 C C . VAL A 1 98 ? -26.688 -3.623 3.996 1 94.31 98 VAL A C 1
ATOM 731 O O . VAL A 1 98 ? -26.078 -4.52 3.408 1 94.31 98 VAL A O 1
ATOM 734 N N . ALA A 1 99 ? -26.703 -3.463 5.301 1 96.44 99 ALA A N 1
ATOM 735 C CA . ALA A 1 99 ? -26.156 -4.492 6.184 1 96.44 99 ALA A CA 1
ATOM 736 C C . ALA A 1 99 ? -27.25 -5.098 7.059 1 96.44 99 ALA A C 1
ATOM 738 O O . ALA A 1 99 ? -28.188 -4.402 7.469 1 96.44 99 ALA A O 1
ATOM 739 N N . ASP A 1 100 ? -27.109 -6.352 7.344 1 97.06 100 ASP A N 1
ATOM 740 C CA . ASP A 1 100 ? -28 -6.977 8.328 1 97.06 100 ASP A CA 1
ATOM 741 C C . ASP A 1 100 ? -27.828 -6.336 9.703 1 97.06 100 ASP A C 1
ATOM 743 O O . ASP A 1 100 ? -26.719 -6.289 10.234 1 97.06 100 ASP A O 1
ATOM 747 N N . PRO A 1 101 ? -28.906 -5.906 10.266 1 94.69 101 PRO A N 1
ATOM 748 C CA . PRO A 1 101 ? -28.781 -5.156 11.516 1 94.69 101 PRO A CA 1
ATOM 749 C C . PRO A 1 101 ? -28.344 -6.039 12.688 1 94.69 101 PRO A C 1
ATOM 751 O O . PRO A 1 101 ? -27.875 -5.531 13.711 1 94.69 101 PRO A O 1
ATOM 754 N N . ILE A 1 102 ? -28.453 -7.305 12.609 1 96.25 102 ILE A N 1
ATOM 755 C CA . ILE A 1 102 ? -28.125 -8.211 13.703 1 96.25 102 ILE A CA 1
ATOM 756 C C . ILE A 1 102 ? -26.734 -8.812 13.469 1 96.25 102 ILE A C 1
ATOM 758 O O . ILE A 1 102 ? -25.859 -8.688 14.32 1 96.25 102 ILE A O 1
ATOM 762 N N . THR A 1 103 ? -26.531 -9.328 12.344 1 97.19 103 THR A N 1
ATOM 763 C CA . THR A 1 103 ? -25.297 -10.062 12.094 1 97.19 103 THR A CA 1
ATOM 764 C C . THR A 1 103 ? -24.219 -9.141 11.531 1 97.19 103 THR A C 1
ATOM 766 O O . THR A 1 103 ? -23.047 -9.5 11.5 1 97.19 103 THR A O 1
ATOM 769 N N . ASN A 1 104 ? -24.609 -7.961 10.914 1 97.94 104 ASN A N 1
ATOM 770 C CA . ASN A 1 104 ? -23.719 -6.992 10.273 1 97.94 104 ASN A CA 1
ATOM 771 C C . ASN A 1 104 ? -23.203 -7.504 8.938 1 97.94 104 ASN A C 1
ATOM 773 O O . ASN A 1 104 ? -22.234 -6.977 8.398 1 97.94 104 ASN A O 1
ATOM 777 N N . GLU A 1 105 ? -23.812 -8.516 8.438 1 98.38 105 GLU A N 1
ATOM 778 C CA . GLU A 1 105 ? -23.453 -9 7.109 1 98.38 105 GLU A CA 1
ATOM 779 C C . GLU A 1 105 ? -23.766 -7.965 6.035 1 98.38 105 GLU A C 1
ATOM 781 O O . GLU A 1 105 ? -24.828 -7.328 6.066 1 98.38 105 GLU A O 1
ATOM 786 N N . LEU A 1 106 ? -22.812 -7.723 5.141 1 97.88 106 LEU A N 1
ATOM 787 C CA . LEU A 1 106 ? -23.094 -6.891 3.977 1 97.88 106 LEU A CA 1
ATOM 788 C C . LEU A 1 106 ? -24.047 -7.594 3.025 1 97.88 106 LEU A C 1
ATOM 790 O O . LEU A 1 106 ? -23.688 -8.594 2.398 1 97.88 106 LEU A O 1
ATOM 794 N N . LEU A 1 107 ? -25.219 -7.066 2.789 1 97.19 107 LEU A N 1
ATOM 795 C CA . LEU A 1 107 ? -26.266 -7.723 2.008 1 97.19 107 LEU A CA 1
ATOM 796 C C . LEU A 1 107 ? -26.312 -7.168 0.588 1 97.19 107 LEU A C 1
ATOM 798 O O . LEU A 1 107 ? -26.594 -7.902 -0.361 1 97.19 107 LEU A O 1
ATOM 802 N N . HIS A 1 108 ? -26.094 -5.898 0.477 1 94.88 108 HIS A N 1
ATOM 803 C CA . HIS A 1 108 ? -26.141 -5.227 -0.817 1 94.88 108 HIS A CA 1
ATOM 804 C C . HIS A 1 108 ? -25.172 -4.043 -0.859 1 94.88 108 HIS A C 1
ATOM 806 O O . HIS A 1 108 ? -25 -3.344 0.14 1 94.88 108 HIS A O 1
ATOM 812 N N . TYR A 1 109 ? -24.562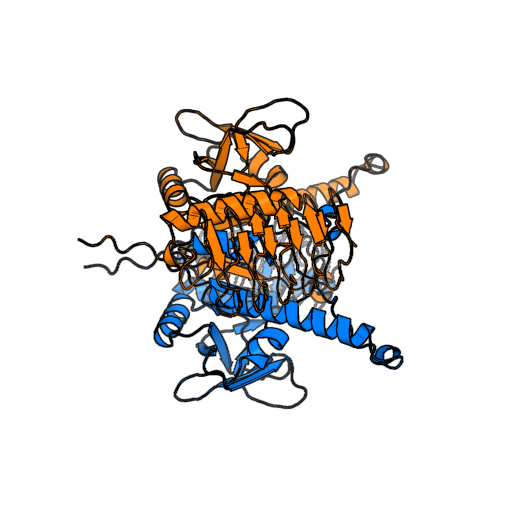 -3.877 -2.012 1 93.69 109 TYR A N 1
ATOM 813 C CA . TYR A 1 109 ? -23.656 -2.754 -2.232 1 93.69 109 TYR A CA 1
ATOM 814 C C . TYR A 1 109 ? -23.938 -2.088 -3.576 1 93.69 109 TYR A C 1
ATOM 816 O O . TYR A 1 109 ? -24.141 -2.77 -4.586 1 93.69 109 TYR A O 1
ATOM 824 N N . THR A 1 110 ? -23.984 -0.767 -3.598 1 88.31 110 THR A N 1
ATOM 825 C CA . THR A 1 110 ? -24.109 0.013 -4.824 1 88.31 110 THR A CA 1
ATOM 826 C C . THR A 1 110 ? -23.219 1.249 -4.773 1 88.31 110 THR A C 1
ATOM 828 O O . THR A 1 110 ? -23.234 1.995 -3.791 1 88.31 110 THR A O 1
ATOM 831 N N . GLU A 1 111 ? -22.484 1.381 -5.812 1 83.5 111 GLU A N 1
ATOM 832 C CA . GLU A 1 111 ? -21.609 2.547 -5.871 1 83.5 111 GLU A CA 1
ATOM 833 C C . GLU A 1 111 ? -22.328 3.756 -6.449 1 83.5 111 GLU A C 1
ATOM 835 O O . GLU A 1 111 ? -22.891 3.688 -7.551 1 83.5 111 GLU A O 1
ATOM 840 N N . LYS A 1 112 ? -22.344 4.855 -5.68 1 75.56 112 LYS A N 1
ATOM 841 C CA . LYS A 1 112 ? -22.922 6.133 -6.082 1 75.56 112 LYS A CA 1
ATOM 842 C C . LYS A 1 112 ? -24.266 5.934 -6.762 1 75.56 112 LYS A C 1
ATOM 844 O O . LYS A 1 112 ? -24.438 6.301 -7.926 1 75.56 112 LYS A O 1
ATOM 849 N N . PRO A 1 113 ? -25.156 5.422 -6.027 1 75.81 113 PRO A N 1
ATOM 850 C CA . PRO A 1 113 ? -26.484 5.168 -6.598 1 75.81 113 PRO A CA 1
ATOM 851 C C . PRO A 1 113 ? -27.234 6.453 -6.945 1 75.81 113 PRO A C 1
ATOM 853 O O . PRO A 1 113 ? -27.078 7.469 -6.262 1 75.81 113 PRO A O 1
ATOM 856 N N . GLU A 1 114 ? -27.922 6.34 -7.977 1 78.19 114 GLU A N 1
ATOM 857 C CA . GLU A 1 114 ? -28.766 7.461 -8.391 1 78.19 114 GLU A CA 1
ATOM 858 C C . GLU A 1 114 ? -29.953 7.629 -7.449 1 78.19 114 GLU A C 1
ATOM 860 O O . GLU A 1 114 ? -30.453 8.742 -7.25 1 78.19 114 GLU A O 1
ATOM 865 N N . THR A 1 115 ? -30.406 6.512 -6.961 1 77.88 115 THR A N 1
ATOM 866 C CA . THR A 1 115 ? -31.531 6.531 -6.031 1 77.88 115 THR A CA 1
ATOM 867 C C . THR A 1 115 ? -31.078 6.164 -4.625 1 77.88 115 THR A C 1
ATOM 869 O O . THR A 1 115 ? -30.031 5.523 -4.449 1 77.88 115 THR A O 1
ATOM 872 N N . PHE A 1 116 ? -31.969 6.727 -3.713 1 78.62 116 PHE A N 1
ATOM 873 C CA . PHE A 1 116 ? -31.625 6.441 -2.324 1 78.62 116 PHE A CA 1
ATOM 874 C C . PHE A 1 116 ? -31.703 4.949 -2.041 1 78.62 116 PHE A C 1
ATOM 876 O O . PHE A 1 116 ? -32.719 4.305 -2.352 1 78.62 116 PHE A O 1
ATOM 883 N N . VAL A 1 117 ? -30.672 4.344 -1.462 1 77.75 117 VAL A N 1
ATOM 884 C CA . VAL A 1 117 ? -30.609 2.93 -1.11 1 77.75 117 VAL A CA 1
ATOM 885 C C . VAL A 1 117 ? -30.594 2.775 0.409 1 77.75 117 VAL A C 1
ATOM 887 O O . VAL A 1 117 ? -31.438 2.086 0.983 1 77.75 117 VAL A O 1
ATOM 890 N N . SER A 1 118 ? -29.656 3.426 1.05 1 83.81 118 SER A N 1
ATOM 891 C CA . SER A 1 118 ? -29.453 3.352 2.492 1 83.81 118 SER A CA 1
ATOM 892 C C . SER A 1 118 ? -28.594 4.516 2.99 1 83.81 118 SER A C 1
ATOM 894 O O . SER A 1 118 ? -27.969 5.219 2.193 1 83.81 118 SER A O 1
ATOM 896 N N . ASP A 1 119 ? -28.656 4.676 4.332 1 87.5 119 ASP A N 1
ATOM 897 C CA . ASP A 1 119 ? -27.859 5.738 4.938 1 87.5 119 ASP A CA 1
ATOM 898 C C . ASP A 1 119 ? -26.484 5.234 5.324 1 87.5 119 ASP A C 1
ATOM 900 O O . ASP A 1 119 ? -25.641 6 5.809 1 87.5 119 ASP A O 1
ATOM 904 N N . LEU A 1 120 ? -26.312 4.008 5.082 1 92.5 120 LEU A N 1
ATOM 905 C CA . LEU A 1 120 ? -25 3.457 5.406 1 92.5 120 LEU A CA 1
ATOM 906 C C . LEU A 1 120 ? -24.047 3.588 4.223 1 92.5 120 LEU A C 1
ATOM 908 O O . LEU A 1 120 ? -24.344 3.117 3.123 1 92.5 120 LEU A O 1
ATOM 912 N N . VAL A 1 121 ? -22.953 4.27 4.5 1 93.62 121 VAL A N 1
ATOM 913 C CA . VAL A 1 121 ? -22.047 4.535 3.389 1 93.62 121 VAL A CA 1
ATOM 914 C C . VAL A 1 121 ? -20.734 3.801 3.613 1 93.62 121 VAL A C 1
ATOM 916 O O . VAL A 1 121 ? -20.328 3.561 4.758 1 93.62 121 VAL A O 1
ATOM 919 N N . ASN A 1 122 ? -20.078 3.426 2.506 1 94.06 122 ASN A N 1
ATOM 920 C CA . ASN A 1 122 ? -18.734 2.846 2.502 1 94.06 122 ASN A CA 1
ATOM 921 C C . ASN A 1 122 ? -17.672 3.881 2.869 1 94.06 122 ASN A C 1
ATOM 923 O O . ASN A 1 122 ? -17.5 4.879 2.166 1 94.06 122 ASN A O 1
ATOM 927 N N . CYS A 1 123 ? -16.875 3.625 3.879 1 94.38 123 CYS A N 1
ATOM 928 C CA . CYS A 1 123 ? -15.953 4.617 4.402 1 94.38 123 CYS A CA 1
ATOM 929 C C . CYS A 1 123 ? -14.578 4.477 3.75 1 94.38 123 CYS A C 1
ATOM 931 O O . CYS A 1 123 ? -13.672 5.266 4.02 1 94.38 123 CYS A O 1
ATOM 933 N N . GLY A 1 124 ? -14.352 3.521 2.922 1 91.44 124 GLY A N 1
ATOM 934 C CA . GLY A 1 124 ? -13.078 3.348 2.229 1 91.44 124 GLY A CA 1
ATOM 935 C C . GLY A 1 124 ? -11.992 2.764 3.109 1 91.44 124 GLY A C 1
ATOM 936 O O . GLY A 1 124 ? -10.805 3.027 2.898 1 91.44 124 GLY A O 1
ATOM 937 N N . VAL A 1 125 ? -12.359 2.135 4.137 1 92.62 125 VAL A N 1
ATOM 938 C CA . VAL A 1 125 ? -11.477 1.43 5.059 1 92.62 125 VAL A CA 1
ATOM 939 C C . VAL A 1 125 ? -11.906 -0.031 5.172 1 92.62 125 VAL A C 1
ATOM 941 O O . VAL A 1 125 ? -13.055 -0.321 5.504 1 92.62 125 VAL A O 1
ATOM 944 N N . TYR A 1 126 ? -10.945 -0.968 4.898 1 93.12 126 TYR A N 1
ATOM 945 C CA . TYR A 1 126 ? -11.273 -2.387 4.836 1 93.12 126 TYR A CA 1
ATOM 946 C C . TYR A 1 126 ? -10.25 -3.223 5.594 1 93.12 126 TYR A C 1
ATOM 948 O O . TYR A 1 126 ? -9.086 -2.836 5.707 1 93.12 126 TYR A O 1
ATOM 956 N N . VAL A 1 127 ? -10.719 -4.293 6.109 1 91.31 127 VAL A N 1
ATOM 957 C CA . VAL A 1 127 ? -9.812 -5.348 6.559 1 91.31 127 VAL A CA 1
ATOM 958 C C . VAL A 1 127 ? -10.195 -6.668 5.891 1 91.31 127 VAL A C 1
ATOM 960 O O . VAL A 1 127 ? -11.375 -7.02 5.816 1 91.31 127 VAL A O 1
ATOM 963 N N . PHE A 1 128 ? -9.148 -7.332 5.336 1 90.31 128 PHE A N 1
ATOM 964 C CA . PHE A 1 128 ? -9.367 -8.57 4.598 1 90.31 128 PHE A CA 1
ATOM 965 C C . PHE A 1 128 ? -8.422 -9.664 5.078 1 90.31 128 PHE A C 1
ATOM 967 O O . PHE A 1 128 ? -7.352 -9.375 5.617 1 90.31 128 PHE A O 1
ATOM 974 N N . THR A 1 129 ? -8.883 -10.82 4.887 1 85.62 129 THR A N 1
ATOM 975 C CA . THR A 1 129 ? -7.945 -11.938 4.867 1 85.62 129 THR A CA 1
ATOM 976 C C . THR A 1 129 ? -7.191 -11.992 3.541 1 85.62 129 THR A C 1
ATOM 978 O O . THR A 1 129 ? -7.602 -11.359 2.566 1 85.62 129 THR A O 1
ATOM 981 N N . PRO A 1 130 ? -6.109 -12.742 3.467 1 78.12 130 PRO A N 1
ATOM 982 C CA . PRO A 1 130 ? -5.379 -12.883 2.203 1 78.12 130 PRO A CA 1
ATOM 983 C C . PRO A 1 130 ? -6.242 -13.461 1.086 1 78.12 130 PRO A C 1
ATOM 985 O O . PRO A 1 130 ? -5.895 -13.352 -0.092 1 78.12 130 PRO A O 1
ATOM 988 N N . GLY A 1 131 ? -7.316 -14.07 1.397 1 80.56 131 GLY A N 1
ATOM 989 C CA . GLY A 1 131 ? -8.258 -14.594 0.42 1 80.56 131 GLY A CA 1
ATOM 990 C C . GLY A 1 131 ? -8.758 -13.539 -0.546 1 80.56 131 GLY A C 1
ATOM 991 O O . GLY A 1 131 ? -9.266 -13.859 -1.624 1 80.56 131 GLY A O 1
ATOM 992 N N . ILE A 1 132 ? -8.617 -12.273 -0.201 1 85.12 132 ILE A N 1
ATOM 993 C CA . ILE A 1 132 ? -9.07 -11.18 -1.053 1 85.12 132 ILE A CA 1
ATOM 994 C C . ILE A 1 132 ? -8.32 -11.211 -2.379 1 85.12 132 ILE A C 1
ATOM 996 O O . ILE A 1 132 ? -8.867 -10.852 -3.422 1 85.12 132 ILE A O 1
ATOM 1000 N N . PHE A 1 133 ? -7.098 -11.625 -2.4 1 78.5 133 PHE A N 1
ATOM 1001 C CA . PHE A 1 133 ? -6.301 -11.625 -3.623 1 78.5 133 PHE A CA 1
ATOM 1002 C C . PHE A 1 133 ? -6.812 -12.68 -4.602 1 78.5 133 PHE A C 1
ATOM 1004 O O . PHE A 1 133 ? -6.75 -12.484 -5.816 1 78.5 133 PHE A O 1
ATOM 1011 N N . SER A 1 134 ? -7.246 -13.797 -4.043 1 77.25 134 SER A N 1
ATOM 1012 C CA . SER A 1 134 ? -7.883 -14.797 -4.902 1 77.25 134 SER A CA 1
ATOM 1013 C C . SER A 1 134 ? -9.164 -14.25 -5.527 1 77.25 134 SER A C 1
ATOM 1015 O O . SER A 1 134 ? -9.438 -14.5 -6.703 1 77.25 134 SER A O 1
ATOM 1017 N N . ALA A 1 135 ? -9.891 -13.531 -4.746 1 82.56 135 ALA A N 1
ATOM 1018 C CA . ALA A 1 135 ? -11.109 -12.922 -5.27 1 82.56 135 ALA A CA 1
ATOM 1019 C C . ALA A 1 135 ? -10.797 -11.93 -6.383 1 82.56 135 ALA A C 1
ATOM 1021 O O . ALA A 1 135 ? -11.492 -11.875 -7.395 1 82.56 135 ALA A O 1
ATOM 1022 N N . ILE A 1 136 ? -9.828 -11.156 -6.199 1 80.25 136 ILE A N 1
ATOM 1023 C CA . ILE A 1 136 ? -9.414 -10.172 -7.195 1 80.25 136 ILE A CA 1
ATOM 1024 C C . ILE A 1 136 ? -8.945 -10.883 -8.461 1 80.25 136 ILE A C 1
ATOM 1026 O O . ILE A 1 136 ? -9.281 -10.469 -9.57 1 80.25 136 ILE A O 1
ATOM 1030 N N . GLN A 1 137 ? -8.133 -11.898 -8.266 1 74.56 137 GLN A N 1
ATOM 1031 C CA . GLN A 1 137 ? -7.633 -12.68 -9.391 1 74.56 137 GLN A CA 1
ATOM 1032 C C . GLN A 1 137 ? -8.781 -13.258 -10.211 1 74.56 137 GLN A C 1
ATOM 1034 O O . GLN A 1 137 ? -8.75 -13.234 -11.445 1 74.56 137 GLN A O 1
ATOM 1039 N N . ASP A 1 138 ? -9.742 -13.734 -9.539 1 75.81 138 ASP A N 1
ATOM 1040 C CA . ASP A 1 138 ? -10.898 -14.344 -10.195 1 75.81 138 ASP A CA 1
ATOM 1041 C C . ASP A 1 138 ? -11.625 -13.328 -11.078 1 75.81 138 ASP A C 1
ATOM 1043 O O . ASP A 1 138 ? -12.047 -13.656 -12.188 1 75.81 138 ASP A O 1
ATOM 1047 N N . VAL A 1 139 ? -11.773 -12.141 -10.594 1 75.62 139 VAL A N 1
ATOM 1048 C CA . VAL A 1 139 ? -12.453 -11.086 -11.352 1 75.62 139 VAL A CA 1
ATOM 1049 C C . VAL A 1 139 ? -11.617 -10.703 -12.57 1 75.62 139 VAL A C 1
ATOM 1051 O O . VAL A 1 139 ? -12.164 -10.453 -13.648 1 75.62 139 VAL A O 1
ATOM 1054 N N . SER A 1 140 ? -10.367 -10.641 -12.383 1 69 140 SER A N 1
ATOM 1055 C CA . SER A 1 140 ? -9.469 -10.25 -13.469 1 69 140 SER A CA 1
ATOM 1056 C C . SER A 1 140 ? -9.523 -11.266 -14.609 1 69 140 SER A C 1
ATOM 1058 O O . SER A 1 140 ? -9.508 -10.883 -15.781 1 69 140 SER A O 1
ATOM 1060 N N . ILE A 1 141 ? -9.648 -12.508 -14.297 1 65.56 141 ILE A N 1
ATOM 1061 C CA . ILE A 1 141 ? -9.695 -13.594 -15.273 1 65.56 141 ILE A CA 1
ATOM 1062 C C . ILE A 1 141 ? -11.039 -13.578 -16 1 65.56 141 ILE A C 1
ATOM 1064 O O . ILE A 1 141 ? -11.086 -13.719 -17.234 1 65.56 141 ILE A O 1
ATOM 1068 N N . GLN A 1 142 ? -12.078 -13.344 -15.242 1 66.94 142 GLN A N 1
ATOM 1069 C CA . GLN A 1 142 ? -13.414 -13.352 -15.82 1 66.94 142 GLN A CA 1
ATOM 1070 C C . GLN A 1 142 ? -13.609 -12.188 -16.781 1 66.94 142 GLN A C 1
ATOM 1072 O O . GLN A 1 142 ? -14.266 -12.336 -17.812 1 66.94 142 GLN A O 1
ATOM 1077 N N . ARG A 1 143 ? -13.117 -11.094 -16.438 1 63.25 143 ARG A N 1
ATOM 1078 C CA . ARG A 1 143 ? -13.266 -9.914 -17.297 1 63.25 143 ARG A CA 1
ATOM 1079 C C . ARG A 1 143 ? -12.539 -10.109 -18.625 1 63.25 143 ARG A C 1
ATOM 1081 O O . ARG A 1 143 ? -13.016 -9.664 -19.672 1 63.25 143 ARG A O 1
ATOM 1088 N N . GLU A 1 144 ? -11.484 -10.609 -18.516 1 58.62 144 GLU A N 1
ATOM 1089 C CA . GLU A 1 144 ? -10.734 -10.875 -19.734 1 58.62 144 GLU A CA 1
ATOM 1090 C C . GLU A 1 144 ? -11.477 -11.859 -20.625 1 58.62 144 GLU A C 1
ATOM 1092 O O . GLU A 1 144 ? -11.516 -11.695 -21.844 1 58.62 144 GLU A O 1
ATOM 1097 N N . ASP A 1 145 ? -12.062 -12.797 -19.922 1 57.62 145 ASP A N 1
ATOM 1098 C CA . ASP A 1 145 ? -12.859 -13.766 -20.672 1 57.62 145 ASP A CA 1
ATOM 1099 C C . ASP A 1 145 ? -14.062 -13.094 -21.328 1 57.62 145 ASP A C 1
ATOM 1101 O O . ASP A 1 145 ? -14.414 -13.398 -22.469 1 57.62 145 ASP A O 1
ATOM 1105 N N . GLY A 1 146 ? -14.586 -12.141 -20.5 1 53.12 146 GLY A N 1
ATOM 1106 C CA . GLY A 1 146 ? -15.719 -11.414 -21.047 1 53.12 146 GLY A CA 1
ATOM 1107 C C . GLY A 1 146 ? -15.328 -10.492 -22.188 1 53.12 146 GLY A C 1
ATOM 1108 O O . GLY A 1 146 ? -16.078 -10.336 -23.156 1 53.12 146 GLY A O 1
ATOM 1109 N N . ALA A 1 147 ? -14.188 -9.906 -21.984 1 51.59 147 ALA A N 1
ATOM 1110 C CA . ALA A 1 147 ? -13.719 -9.008 -23.031 1 51.59 147 ALA A CA 1
ATOM 1111 C C . ALA A 1 147 ? -13.391 -9.781 -24.312 1 51.59 147 ALA A C 1
ATOM 1113 O O . ALA A 1 147 ? -13.672 -9.312 -25.406 1 51.59 147 ALA A O 1
ATOM 1114 N N . ASN A 1 148 ? -12.766 -10.914 -24.141 1 48.88 148 ASN A N 1
ATOM 1115 C CA . ASN A 1 148 ? -12.438 -11.766 -25.281 1 48.88 148 ASN A CA 1
ATOM 1116 C C . ASN A 1 148 ? -13.695 -12.289 -25.969 1 48.88 148 ASN A C 1
ATOM 1118 O O . ASN A 1 148 ? -13.75 -12.367 -27.188 1 48.88 148 ASN A O 1
ATOM 1122 N N . LEU A 1 149 ? -14.664 -12.656 -25.094 1 43.69 149 LEU A N 1
ATOM 1123 C CA . LEU A 1 149 ? -15.93 -13.109 -25.656 1 43.69 149 LEU A CA 1
ATOM 1124 C C . LEU A 1 149 ? -16.641 -11.969 -26.391 1 43.69 149 LEU A C 1
ATOM 1126 O O . LEU A 1 149 ? -17.266 -12.195 -27.422 1 43.69 149 LEU A O 1
ATOM 1130 N N . ARG A 1 150 ? -16.531 -10.844 -25.719 1 45.38 150 ARG A N 1
ATOM 1131 C CA . ARG A 1 150 ? -17.156 -9.703 -26.391 1 45.38 150 ARG A CA 1
ATOM 1132 C C . ARG A 1 150 ? -16.422 -9.375 -27.688 1 45.38 150 ARG A C 1
ATOM 1134 O O . ARG A 1 150 ? -17.031 -8.914 -28.656 1 45.38 150 ARG A O 1
ATOM 1141 N N . ARG A 1 151 ? -15.102 -9.57 -27.75 1 43.09 151 ARG A N 1
ATOM 1142 C CA . ARG A 1 151 ? -14.391 -9.359 -29.016 1 43.09 151 ARG A CA 1
ATOM 1143 C C . ARG A 1 151 ? -14.805 -10.383 -30.062 1 43.09 151 ARG A C 1
ATOM 1145 O O . ARG A 1 151 ? -14.812 -10.094 -31.25 1 43.09 151 ARG A O 1
ATOM 1152 N N . VAL A 1 152 ? -15.039 -11.641 -29.703 1 42.03 152 VAL A N 1
ATOM 1153 C CA . VAL A 1 152 ? -15.469 -12.609 -30.703 1 42.03 152 VAL A CA 1
ATOM 1154 C C . VAL A 1 152 ? -16.906 -12.289 -31.141 1 42.03 152 VAL A C 1
ATOM 1156 O O . VAL A 1 152 ? -17.25 -12.469 -32.312 1 42.03 152 VAL A O 1
ATOM 1159 N N . SER A 1 153 ? -17.766 -12.078 -30.203 1 37.5 153 SER A N 1
ATOM 1160 C CA . SER A 1 153 ? -19.109 -11.883 -30.703 1 37.5 153 SER A CA 1
ATOM 1161 C C . SER A 1 153 ? -19.25 -10.531 -31.406 1 37.5 153 SER A C 1
ATOM 1163 O O . SER A 1 153 ? -19.609 -10.469 -32.594 1 37.5 153 SER A O 1
ATOM 1165 N N . SER A 1 154 ? -20.031 -9.461 -30.922 1 34.69 154 SER A N 1
ATOM 1166 C CA . SER A 1 154 ? -20.844 -8.469 -31.625 1 34.69 154 SER A CA 1
ATOM 1167 C C . SER A 1 154 ? -19.969 -7.387 -32.25 1 34.69 154 SER A C 1
ATOM 1169 O O . SER A 1 154 ? -18.938 -7.016 -31.688 1 34.69 154 SER A O 1
ATOM 1171 N N . PHE A 1 155 ? -20.172 -6.887 -33.656 1 33.09 155 PHE A N 1
ATOM 1172 C CA . PHE A 1 155 ? -20.484 -5.676 -34.406 1 33.09 155 PHE A CA 1
ATOM 1173 C C . PHE A 1 155 ? -20.984 -4.578 -33.5 1 33.09 155 PHE A C 1
ATOM 1175 O O . PHE A 1 155 ? -20.812 -3.393 -33.781 1 33.09 155 PHE A O 1
ATOM 1182 N N . GLU A 1 156 ? -21.984 -4.883 -32.562 1 33.06 156 GLU A N 1
ATOM 1183 C CA . GLU A 1 156 ? -22.703 -3.939 -31.719 1 33.06 156 GLU A CA 1
ATOM 1184 C C . GLU A 1 156 ? -21.828 -3.445 -30.562 1 33.06 156 GLU A C 1
ATOM 1186 O O . GLU A 1 156 ? -22.25 -2.625 -29.75 1 33.06 156 GLU A O 1
ATOM 1191 N N . ALA A 1 157 ? -20.781 -3.934 -30.234 1 33.53 157 ALA A N 1
ATOM 1192 C CA . ALA A 1 157 ? -19.828 -3.486 -29.219 1 33.53 157 ALA A CA 1
ATOM 1193 C C . ALA A 1 157 ? -19.281 -2.098 -29.531 1 33.53 157 ALA A C 1
ATOM 1195 O O . ALA A 1 157 ? -18.484 -1.548 -28.781 1 33.53 157 ALA A O 1
ATOM 1196 N N . LEU A 1 158 ? -19.547 -1.515 -30.641 1 33.16 158 LEU A N 1
ATOM 1197 C CA . LEU A 1 158 ? -19.203 -0.168 -31.078 1 33.16 158 LEU A CA 1
ATOM 1198 C C . LEU A 1 158 ? -19.766 0.879 -30.125 1 33.16 158 LEU A C 1
ATOM 1200 O O . LEU A 1 158 ? -19.219 1.985 -30.031 1 33.16 158 LEU A O 1
ATOM 1204 N N . GLN A 1 159 ? -21.172 0.859 -29.797 1 32.09 159 GLN A N 1
ATOM 1205 C CA . GLN A 1 159 ? -21.922 2.018 -29.297 1 32.09 159 GLN A CA 1
ATOM 1206 C C . GLN A 1 159 ? -21.594 2.295 -27.844 1 32.09 159 GLN A C 1
ATOM 1208 O O . GLN A 1 159 ? -21.875 3.385 -27.328 1 32.09 159 GLN A O 1
ATOM 1213 N N . SER A 1 160 ? -21.703 1.328 -26.891 1 33.03 160 SER A N 1
ATOM 1214 C CA . SER A 1 160 ? -21.766 1.854 -25.531 1 33.03 160 SER A CA 1
ATOM 1215 C C . SER A 1 160 ? -20.391 2.334 -25.062 1 33.03 160 SER A C 1
ATOM 1217 O O . SER A 1 160 ? -19.453 1.548 -24.969 1 33.03 160 SER A O 1
ATOM 1219 N N . ALA A 1 161 ? -19.969 3.477 -25.406 1 32.47 161 ALA A N 1
ATOM 1220 C CA . ALA A 1 161 ? -18.922 4.422 -25.031 1 32.47 161 ALA A CA 1
ATOM 1221 C C . ALA A 1 161 ? -18.656 4.383 -23.531 1 32.47 161 ALA A C 1
ATOM 1223 O O . ALA A 1 161 ? -18.062 5.305 -22.969 1 32.47 161 ALA A O 1
ATOM 1224 N N . THR A 1 162 ? -19.422 3.598 -22.766 1 34.34 162 THR A N 1
ATOM 1225 C CA . THR A 1 162 ? -19.031 3.742 -21.359 1 34.34 162 THR A CA 1
ATOM 1226 C C . THR A 1 162 ? -17.531 3.537 -21.172 1 34.34 162 THR A C 1
ATOM 1228 O O . THR A 1 162 ? -16.969 2.594 -21.734 1 34.34 162 THR A O 1
ATOM 1231 N N . ARG A 1 163 ? -16.828 4.5 -20.641 1 37.47 163 ARG A N 1
ATOM 1232 C CA . ARG A 1 163 ? -15.398 4.551 -20.344 1 37.47 163 ARG A CA 1
ATOM 1233 C C . ARG A 1 163 ? -14.859 3.168 -19.984 1 37.47 163 ARG A C 1
ATOM 1235 O O . ARG A 1 163 ? -15.102 2.67 -18.875 1 37.47 163 ARG A O 1
ATOM 1242 N N . THR A 1 164 ? -14.852 2.271 -20.859 1 38 164 THR A N 1
ATOM 1243 C CA . THR A 1 164 ? -14.312 0.921 -20.734 1 38 164 THR A CA 1
ATOM 1244 C C . THR A 1 164 ? -12.984 0.932 -19.984 1 38 164 THR A C 1
ATOM 1246 O O . THR A 1 164 ? -12.016 1.556 -20.422 1 38 164 THR A O 1
ATOM 1249 N N . LEU A 1 165 ? -13.109 1.074 -18.688 1 46.56 165 LEU A N 1
ATOM 1250 C CA . LEU A 1 165 ? -11.883 0.884 -17.922 1 46.56 165 LEU A CA 1
ATOM 1251 C C . LEU A 1 165 ? -10.961 -0.107 -18.609 1 46.56 165 LEU A C 1
ATOM 1253 O O . LEU A 1 165 ? -11.422 -1.072 -19.219 1 46.56 165 LEU A O 1
ATOM 1257 N N . PRO A 1 166 ? -9.828 0.464 -18.891 1 48.38 166 PRO A N 1
ATOM 1258 C CA . PRO A 1 166 ? -8.891 -0.528 -19.438 1 48.38 166 PRO A CA 1
ATOM 1259 C C . PRO A 1 166 ? -9.031 -1.894 -18.766 1 48.38 166 PRO A C 1
ATOM 1261 O O . PRO A 1 166 ? -9.391 -1.976 -17.594 1 48.38 166 PRO A O 1
ATOM 1264 N N . THR A 1 167 ? -9.258 -2.938 -19.562 1 52.62 167 THR A N 1
ATOM 1265 C CA . THR A 1 167 ? -9.422 -4.336 -19.172 1 52.62 167 THR A CA 1
ATOM 1266 C C . THR A 1 167 ? -8.5 -4.691 -18.016 1 52.62 167 THR A C 1
ATOM 1268 O O . THR A 1 167 ? -8.766 -5.641 -17.266 1 52.62 167 THR A O 1
ATOM 1271 N N . ASP A 1 168 ? -7.605 -3.625 -17.609 1 56.09 168 ASP A N 1
ATOM 1272 C CA . ASP A 1 168 ? -6.555 -4.012 -16.672 1 56.09 168 ASP A CA 1
ATOM 1273 C C . ASP A 1 168 ? -6.82 -3.426 -15.289 1 56.09 168 ASP A C 1
ATOM 1275 O O . ASP A 1 168 ? -5.957 -3.484 -14.406 1 56.09 168 ASP A O 1
ATOM 1279 N N . PHE A 1 169 ? -8.094 -2.898 -15.227 1 61.56 169 PHE A N 1
ATOM 1280 C CA . PHE A 1 169 ? -8.336 -2.312 -13.914 1 61.56 169 PHE A CA 1
ATOM 1281 C C . PHE A 1 169 ? -9.445 -3.061 -13.18 1 61.56 169 PHE A C 1
ATOM 1283 O O . PHE A 1 169 ? -10.422 -3.484 -13.797 1 61.56 169 PHE A O 1
ATOM 1290 N N . VAL A 1 170 ? -9.227 -3.455 -11.898 1 72.19 170 VAL A N 1
ATOM 1291 C CA . VAL A 1 170 ? -10.242 -4.031 -11.023 1 72.19 170 VAL A CA 1
ATOM 1292 C C . VAL A 1 170 ? -10.703 -2.986 -10.008 1 72.19 170 VAL A C 1
ATOM 1294 O O . VAL A 1 170 ? -9.883 -2.32 -9.375 1 72.19 170 VAL A O 1
ATOM 1297 N N . ARG A 1 171 ? -12.039 -2.758 -10.023 1 77 171 ARG A N 1
ATOM 1298 C CA . ARG A 1 171 ? -12.617 -1.865 -9.023 1 77 171 ARG A CA 1
ATOM 1299 C C . ARG A 1 171 ? -13.047 -2.639 -7.781 1 77 171 ARG A C 1
ATOM 1301 O O . ARG A 1 171 ? -13.898 -3.521 -7.859 1 77 171 ARG A O 1
ATOM 1308 N N . LEU A 1 172 ? -12.469 -2.289 -6.68 1 83.81 172 LEU A N 1
ATOM 1309 C CA . LEU A 1 172 ? -12.766 -2.984 -5.434 1 83.81 172 LEU A CA 1
ATOM 1310 C C . LEU A 1 172 ? -14.266 -2.943 -5.137 1 83.81 172 LEU A C 1
ATOM 1312 O O . LEU A 1 172 ? -14.859 -3.965 -4.789 1 83.81 172 LEU A O 1
ATOM 1316 N N . ASP A 1 173 ? -14.898 -1.802 -5.293 1 86.06 173 ASP A N 1
ATOM 1317 C CA . ASP A 1 173 ? -16.281 -1.588 -4.91 1 86.06 173 ASP A CA 1
ATOM 1318 C C . ASP A 1 173 ? -17.234 -2.338 -5.844 1 86.06 173 ASP A C 1
ATOM 1320 O O . ASP A 1 173 ? -17.953 -3.238 -5.41 1 86.06 173 ASP A O 1
ATOM 1324 N N . GLN A 1 174 ? -17.047 -2.156 -7.113 1 84.5 174 GLN A N 1
ATOM 1325 C CA . GLN A 1 174 ? -18.016 -2.66 -8.07 1 84.5 174 GLN A CA 1
ATOM 1326 C C . GLN A 1 174 ? -17.703 -4.094 -8.484 1 84.5 174 GLN A C 1
ATOM 1328 O O . GLN A 1 174 ? -18.609 -4.895 -8.734 1 84.5 174 GLN A O 1
ATOM 1333 N N . ASP A 1 175 ? -16.453 -4.367 -8.531 1 85.5 175 ASP A N 1
ATOM 1334 C CA . ASP A 1 175 ? -16.078 -5.652 -9.109 1 85.5 175 ASP A CA 1
ATOM 1335 C C . ASP A 1 175 ? -15.867 -6.703 -8.023 1 85.5 175 ASP A C 1
ATOM 1337 O O . ASP A 1 175 ? -15.883 -7.902 -8.305 1 85.5 175 ASP A O 1
ATOM 1341 N N . ILE A 1 176 ? -15.648 -6.285 -6.812 1 88.44 176 ILE A N 1
ATOM 1342 C CA . ILE A 1 176 ? -15.344 -7.242 -5.754 1 88.44 176 ILE A CA 1
ATOM 1343 C C . ILE A 1 176 ? -16.438 -7.199 -4.688 1 88.44 176 ILE A C 1
ATOM 1345 O O . ILE A 1 176 ? -17.109 -8.203 -4.445 1 88.44 176 ILE A O 1
ATOM 1349 N N . LEU A 1 177 ? -16.703 -6.082 -4.133 1 92.69 177 LEU A N 1
ATOM 1350 C CA . LEU A 1 177 ? -17.625 -5.977 -3.004 1 92.69 177 LEU A CA 1
ATOM 1351 C C . LEU A 1 177 ? -19.047 -6.289 -3.432 1 92.69 177 LEU A C 1
ATOM 1353 O O . LEU A 1 177 ? -19.75 -7.07 -2.779 1 92.69 177 LEU A O 1
ATOM 1357 N N . SER A 1 178 ? -19.469 -5.691 -4.527 1 92.31 178 SER A N 1
ATOM 1358 C CA . SER A 1 178 ? -20.859 -5.812 -4.961 1 92.31 178 SER A CA 1
ATOM 1359 C C . SER A 1 178 ? -21.219 -7.266 -5.258 1 92.31 178 SER A C 1
ATOM 1361 O O . SER A 1 178 ? -22.188 -7.793 -4.715 1 92.31 178 SER A O 1
ATOM 1363 N N . PRO A 1 179 ? -20.391 -7.977 -6.043 1 91.38 179 PRO A N 1
ATOM 1364 C CA . PRO A 1 179 ? -20.766 -9.367 -6.344 1 91.38 179 PRO A CA 1
ATOM 1365 C C . PRO A 1 179 ? -20.688 -10.273 -5.117 1 91.38 179 PRO A C 1
ATOM 1367 O O . PRO A 1 179 ? -21.312 -11.328 -5.086 1 91.38 179 PRO A O 1
ATOM 1370 N N . LEU A 1 180 ? -19.938 -9.922 -4.133 1 93.62 180 LEU A N 1
ATOM 1371 C CA . LEU A 1 180 ? -19.766 -10.766 -2.957 1 93.62 180 LEU A CA 1
ATOM 1372 C C . LEU A 1 180 ? -20.797 -10.438 -1.888 1 93.62 180 LEU A C 1
ATOM 1374 O O . LEU A 1 180 ? -20.953 -11.195 -0.924 1 93.62 180 LEU A O 1
ATOM 1378 N N . ALA A 1 181 ? -21.484 -9.352 -2.084 1 95.44 181 ALA A N 1
ATOM 1379 C CA . ALA A 1 181 ? -22.516 -8.977 -1.122 1 95.44 181 ALA A CA 1
ATOM 1380 C C . ALA A 1 181 ? -23.609 -10.039 -1.041 1 95.44 181 ALA A C 1
ATOM 1382 O O . ALA A 1 181 ? -24.031 -10.586 -2.064 1 95.44 181 ALA A O 1
ATOM 1383 N N . GLY A 1 182 ? -24.031 -10.383 0.164 1 96.19 182 GLY A N 1
ATOM 1384 C CA . GLY A 1 182 ? -25.094 -11.344 0.389 1 96.19 182 GLY A CA 1
ATOM 1385 C C . GLY A 1 182 ? -24.609 -12.781 0.349 1 96.19 182 GLY A C 1
ATOM 1386 O O . GLY A 1 182 ? -25.422 -13.719 0.332 1 96.19 182 GLY A O 1
ATOM 1387 N N . LYS A 1 183 ? -23.344 -12.953 0.349 1 96.19 183 LYS A N 1
ATOM 1388 C CA . LYS A 1 183 ? -22.812 -14.312 0.226 1 96.19 183 LYS A CA 1
ATOM 1389 C C . LYS A 1 183 ? -22.078 -14.734 1.499 1 96.19 183 LYS A C 1
ATOM 1391 O O . LYS A 1 183 ? -21.25 -15.633 1.471 1 96.19 183 LYS A O 1
ATOM 1396 N N . LYS A 1 184 ? -22.312 -13.953 2.578 1 96.88 184 LYS A N 1
ATOM 1397 C CA . LYS A 1 184 ? -21.781 -14.242 3.902 1 96.88 184 LYS A CA 1
ATOM 1398 C C . LYS A 1 184 ? -20.25 -14.211 3.891 1 96.88 184 LYS A C 1
ATOM 1400 O O . LYS A 1 184 ? -19.594 -15.031 4.543 1 96.88 184 LYS A O 1
ATOM 1405 N N . GLN A 1 185 ? -19.703 -13.367 3.062 1 96.88 185 GLN A N 1
ATOM 1406 C CA . GLN A 1 185 ? -18.25 -13.219 2.961 1 96.88 185 GLN A CA 1
ATOM 1407 C C . GLN A 1 185 ? -17.797 -11.852 3.48 1 96.88 185 GLN A C 1
ATOM 1409 O O . GLN A 1 185 ? -16.641 -11.68 3.852 1 96.88 185 GLN A O 1
ATOM 1414 N N . LEU A 1 186 ? -18.688 -10.984 3.385 1 97.88 186 LEU A N 1
ATOM 1415 C CA . LEU A 1 186 ? -18.375 -9.609 3.754 1 97.88 186 LEU A CA 1
ATOM 1416 C C . LEU A 1 186 ? -19.266 -9.133 4.887 1 97.88 186 LEU A C 1
ATOM 1418 O O . LEU A 1 186 ? -20.469 -9.438 4.906 1 97.88 186 LEU A O 1
ATOM 1422 N N . TYR A 1 187 ? -18.719 -8.391 5.805 1 98.56 187 TYR A N 1
ATOM 1423 C CA . TYR A 1 187 ? -19.422 -7.828 6.953 1 98.56 187 TYR A CA 1
ATOM 1424 C C . TYR A 1 187 ? -19.062 -6.363 7.148 1 98.56 187 TYR A C 1
ATOM 1426 O O . TYR A 1 187 ? -18.234 -5.816 6.418 1 98.56 187 TYR A O 1
ATOM 1434 N N . THR A 1 188 ? -19.781 -5.73 8.078 1 98.25 188 THR A N 1
ATOM 1435 C CA . THR A 1 188 ? -19.562 -4.301 8.266 1 98.25 188 THR A CA 1
ATOM 1436 C C . THR A 1 188 ? -19.234 -3.992 9.727 1 98.25 188 THR A C 1
ATOM 1438 O O . THR A 1 188 ? -19.594 -4.762 10.625 1 98.25 188 THR A O 1
ATOM 1441 N N . TYR A 1 189 ? -18.5 -2.955 9.984 1 97.88 189 TYR A N 1
ATOM 1442 C CA . TYR A 1 189 ? -18.266 -2.311 11.266 1 97.88 189 TYR A CA 1
ATOM 1443 C C . TYR A 1 189 ? -18.625 -0.831 11.211 1 97.88 189 TYR A C 1
ATOM 1445 O O . TYR A 1 189 ? -18.016 -0.068 10.453 1 97.88 189 TYR A O 1
ATOM 1453 N N . GLU A 1 190 ? -19.516 -0.467 12 1 97.06 190 GLU A N 1
ATOM 1454 C CA . GLU A 1 190 ? -20.016 0.906 11.953 1 97.06 190 GLU A CA 1
ATOM 1455 C C . GLU A 1 190 ? -19.234 1.804 12.914 1 97.06 190 GLU A C 1
ATOM 1457 O O . GLU A 1 190 ? -19.094 1.483 14.094 1 97.06 190 GLU A O 1
ATOM 1462 N N . THR A 1 191 ? -18.766 2.854 12.367 1 95.94 191 THR A N 1
ATOM 1463 C CA . THR A 1 191 ? -18.109 3.838 13.227 1 95.94 191 THR A CA 1
ATOM 1464 C C . THR A 1 191 ? -19.109 4.906 13.672 1 95.94 191 THR A C 1
ATOM 1466 O O . THR A 1 191 ? -19.969 5.328 12.883 1 95.94 191 THR A O 1
ATOM 1469 N N . MET A 1 192 ? -18.938 5.277 14.883 1 93.62 192 MET A N 1
ATOM 1470 C CA . MET A 1 192 ? -19.766 6.352 15.445 1 93.62 192 MET A CA 1
ATOM 1471 C C . MET A 1 192 ? -18.953 7.641 15.57 1 93.62 192 MET A C 1
ATOM 1473 O O . MET A 1 192 ? -19.422 8.602 16.188 1 93.62 192 MET A O 1
ATOM 1477 N N . ASP A 1 193 ? -17.844 7.699 15.008 1 94.31 193 ASP A N 1
ATOM 1478 C CA . ASP A 1 193 ? -16.953 8.859 15.047 1 94.31 193 ASP A CA 1
ATOM 1479 C C . ASP A 1 193 ? -16.922 9.57 13.703 1 94.31 193 ASP A C 1
ATOM 1481 O O . ASP A 1 193 ? -17.656 9.211 12.781 1 94.31 193 ASP A O 1
ATOM 1485 N N . PHE A 1 194 ? -16.109 10.555 13.602 1 94.31 194 PHE A N 1
ATOM 1486 C CA . PHE A 1 194 ? -16.141 11.406 12.422 1 94.31 194 PHE A CA 1
ATOM 1487 C C . PHE A 1 194 ? -15.633 10.648 11.195 1 94.31 194 PHE A C 1
ATOM 1489 O O . PHE A 1 194 ? -14.75 9.797 11.312 1 94.31 194 PHE A O 1
ATOM 1496 N N . TRP A 1 195 ? -16.188 10.922 10.117 1 94.12 195 TRP A N 1
ATOM 1497 C CA . TRP A 1 195 ? -15.758 10.453 8.805 1 94.12 195 TRP A CA 1
ATOM 1498 C C . TRP A 1 195 ? -16.016 11.508 7.738 1 94.12 195 TRP A C 1
ATOM 1500 O O . TRP A 1 195 ? -17.094 12.117 7.699 1 94.12 195 TRP A O 1
ATOM 1510 N N . GLU A 1 196 ? -14.961 11.766 6.922 1 91.81 196 GLU A N 1
ATOM 1511 C CA . GLU A 1 196 ? -15.047 12.695 5.801 1 91.81 196 GLU A CA 1
ATOM 1512 C C . GLU A 1 196 ? -14.281 12.18 4.59 1 91.81 196 GLU A C 1
ATOM 1514 O O . GLU A 1 196 ? -13.234 11.539 4.738 1 91.81 196 GLU A O 1
ATOM 1519 N N . GLN A 1 197 ? -14.797 12.352 3.439 1 87.81 197 GLN A N 1
ATOM 1520 C CA . GLN A 1 197 ? -14.008 12.211 2.215 1 87.81 197 GLN A CA 1
ATOM 1521 C C . GLN A 1 197 ? -13.328 13.523 1.842 1 87.81 197 GLN A C 1
ATOM 1523 O O . GLN A 1 197 ? -13.977 14.578 1.8 1 87.81 197 GLN A O 1
ATOM 1528 N N . ILE A 1 198 ? -12.062 13.484 1.634 1 86.5 198 ILE A N 1
ATOM 1529 C CA . ILE A 1 198 ? -11.297 14.688 1.345 1 86.5 198 ILE A CA 1
ATOM 1530 C C . ILE A 1 198 ? -11.344 14.984 -0.152 1 86.5 198 ILE A C 1
ATOM 1532 O O . ILE A 1 198 ? -10.477 14.547 -0.906 1 86.5 198 ILE A O 1
ATOM 1536 N N . LYS A 1 199 ? -12.227 15.797 -0.599 1 76.38 199 LYS A N 1
ATOM 1537 C CA . LYS A 1 199 ? -12.453 16.016 -2.025 1 76.38 199 LYS A CA 1
ATOM 1538 C C . LYS A 1 199 ? -12.07 17.438 -2.434 1 76.38 199 LYS A C 1
ATOM 1540 O O . LYS A 1 199 ? -11.859 17.703 -3.615 1 76.38 199 LYS A O 1
ATOM 1545 N N . SER A 1 200 ? -12.008 18.312 -1.436 1 76.56 200 SER A N 1
ATOM 1546 C CA . SER A 1 200 ? -11.789 19.734 -1.738 1 76.56 200 SER A CA 1
ATOM 1547 C C . SER A 1 200 ? -10.867 20.375 -0.711 1 76.56 200 SER A C 1
ATOM 1549 O O . SER A 1 200 ? -10.641 19.828 0.368 1 76.56 200 SER A O 1
ATOM 1551 N N . PRO A 1 201 ? -10.383 21.516 -1.086 1 75.44 201 PRO A N 1
ATOM 1552 C CA . PRO A 1 201 ? -9.555 22.234 -0.109 1 75.44 201 PRO A CA 1
ATOM 1553 C C . PRO A 1 201 ? -10.305 22.531 1.187 1 75.44 201 PRO A C 1
ATOM 1555 O O . PRO A 1 201 ? -9.719 22.469 2.271 1 75.44 201 PRO A O 1
ATOM 1558 N N . GLY A 1 202 ? -11.57 22.953 1.014 1 82.25 202 GLY A N 1
ATOM 1559 C CA . GLY A 1 202 ? -12.375 23.172 2.209 1 82.25 202 GLY A CA 1
ATOM 1560 C C . GLY A 1 202 ? -12.406 21.969 3.127 1 82.25 202 GLY A C 1
ATOM 1561 O O . GLY A 1 202 ? -12.367 22.109 4.352 1 82.25 202 GLY A O 1
ATOM 1562 N N . MET A 1 203 ? -12.43 20.875 2.553 1 87.56 203 MET A N 1
ATOM 1563 C CA . MET A 1 203 ? -12.453 19.656 3.35 1 87.56 203 MET A CA 1
ATOM 1564 C C . MET A 1 203 ? -11.117 19.422 4.043 1 87.56 203 MET A C 1
ATOM 1566 O O . MET A 1 203 ? -11.062 18.844 5.129 1 87.56 203 MET A O 1
ATOM 1570 N N . HIS A 1 204 ? -10.062 20 3.436 1 88.75 204 HIS A N 1
ATOM 1571 C CA . HIS A 1 204 ? -8.766 19.891 4.09 1 88.75 204 HIS A CA 1
ATOM 1572 C C . HIS A 1 204 ? -8.75 20.641 5.418 1 88.75 204 HIS A C 1
ATOM 1574 O O . HIS A 1 204 ? -8.203 20.156 6.406 1 88.75 204 HIS A O 1
ATOM 1580 N N . LEU A 1 205 ? -9.352 21.766 5.375 1 92.38 205 LEU A N 1
ATOM 1581 C CA . LEU A 1 205 ? -9.422 22.562 6.602 1 92.38 205 LEU A CA 1
ATOM 1582 C C . LEU A 1 205 ? -10.242 21.844 7.668 1 92.38 205 LEU A C 1
ATOM 1584 O O . LEU A 1 205 ? -9.805 21.734 8.812 1 92.38 205 LEU A O 1
ATOM 1588 N N . LYS A 1 206 ? -11.352 21.375 7.203 1 93.94 206 LYS A N 1
ATOM 1589 C CA . LYS A 1 206 ? -12.219 20.641 8.133 1 93.94 206 LYS A CA 1
ATOM 1590 C C . LYS A 1 206 ? -11.5 19.422 8.703 1 93.94 206 LYS A C 1
ATOM 1592 O O . LYS A 1 206 ? -11.5 19.203 9.914 1 93.94 206 LYS A O 1
ATOM 1597 N N . CYS A 1 207 ? -10.867 18.656 7.883 1 94.12 207 CYS A N 1
ATOM 1598 C CA . CYS A 1 207 ? -10.18 17.438 8.281 1 94.12 207 CYS A CA 1
ATOM 1599 C C . CYS A 1 207 ? -9 17.734 9.195 1 94.12 207 CYS A C 1
ATOM 1601 O O . CYS A 1 207 ? -8.734 17 10.141 1 94.12 207 CYS A O 1
ATOM 1603 N N . SER A 1 208 ? -8.32 18.828 8.883 1 95.38 208 SER A N 1
ATOM 1604 C CA . SER A 1 208 ? -7.238 19.234 9.773 1 95.38 208 SER A CA 1
ATOM 1605 C C . SER A 1 208 ? -7.75 19.531 11.18 1 95.38 208 SER A C 1
ATOM 1607 O O . SER A 1 208 ? -7.145 19.109 12.164 1 95.38 208 SER A O 1
ATOM 1609 N N . GLY A 1 209 ? -8.852 20.188 11.203 1 96.94 209 GLY A N 1
ATOM 1610 C CA . GLY A 1 209 ? -9.469 20.453 12.5 1 96.94 209 GLY A CA 1
ATOM 1611 C C . GLY A 1 209 ? -9.875 19.188 13.234 1 96.94 209 GLY A C 1
ATOM 1612 O O . GLY A 1 209 ? -9.672 19.078 14.445 1 96.94 209 GLY A O 1
ATOM 1613 N N . LEU A 1 210 ? -10.414 18.281 12.555 1 96.44 210 LEU A N 1
ATOM 1614 C CA . LEU A 1 210 ? -10.844 17.016 13.141 1 96.44 210 LEU A CA 1
ATOM 1615 C C . LEU A 1 210 ? -9.648 16.25 13.711 1 96.44 210 LEU A C 1
ATOM 1617 O O . LEU A 1 210 ? -9.719 15.719 14.82 1 96.44 210 LEU A O 1
ATOM 1621 N N . TYR A 1 211 ? -8.562 16.219 12.953 1 96.19 211 TYR A N 1
ATOM 1622 C CA . TYR A 1 211 ? -7.379 15.516 13.438 1 96.19 211 TYR A CA 1
ATOM 1623 C C . TYR A 1 211 ? -6.762 16.234 14.625 1 96.19 211 TYR A C 1
ATOM 1625 O O . TYR A 1 211 ? -6.266 15.602 15.562 1 96.19 211 TYR A O 1
ATOM 1633 N N . LEU A 1 212 ? -6.793 17.547 14.57 1 97.25 212 LEU A N 1
ATOM 1634 C CA . LEU A 1 212 ? -6.328 18.312 15.727 1 97.25 212 LEU A CA 1
ATOM 1635 C C . LEU A 1 212 ? -7.125 17.938 16.969 1 97.25 212 LEU A C 1
ATOM 1637 O O . LEU A 1 212 ? -6.551 17.719 18.047 1 97.25 212 LEU A O 1
ATOM 1641 N N . ALA A 1 213 ? -8.375 17.891 16.812 1 97 213 ALA A N 1
ATOM 1642 C CA . ALA A 1 213 ? -9.227 17.5 17.922 1 97 213 ALA A CA 1
ATOM 1643 C C . ALA A 1 213 ? -8.898 16.094 18.391 1 97 213 ALA A C 1
ATOM 1645 O O . ALA A 1 213 ? -8.883 15.812 19.594 1 97 213 ALA A O 1
ATOM 1646 N N . GLN A 1 214 ? -8.648 15.25 17.5 1 94.38 214 GLN A N 1
ATOM 1647 C CA . GLN A 1 214 ? -8.312 13.867 17.812 1 94.38 214 GLN A CA 1
ATOM 1648 C C . GLN A 1 214 ? -7.02 13.781 18.625 1 94.38 214 GLN A C 1
ATOM 1650 O O . GLN A 1 214 ? -6.867 12.906 19.469 1 94.38 214 GLN A O 1
ATOM 1655 N N . PHE A 1 215 ? -6.07 14.711 18.375 1 94.19 215 PHE A N 1
ATOM 1656 C CA . PHE A 1 215 ? -4.805 14.719 19.109 1 94.19 215 PHE A CA 1
ATOM 1657 C C . PHE A 1 215 ? -5.035 14.898 20.594 1 94.19 215 PHE A C 1
ATOM 1659 O O . PHE A 1 215 ? -4.262 14.398 21.422 1 94.19 215 PHE A O 1
ATOM 1666 N N . ARG A 1 216 ? -6.129 15.547 20.969 1 94.19 216 ARG A N 1
ATOM 1667 C CA . ARG A 1 216 ? -6.434 15.703 22.375 1 94.19 216 ARG A CA 1
ATOM 1668 C C . ARG A 1 216 ? -6.5 14.352 23.078 1 94.19 216 ARG A C 1
ATOM 1670 O O . ARG A 1 216 ? -6.094 14.227 24.25 1 94.19 216 ARG A O 1
ATOM 1677 N N . LEU A 1 217 ? -6.918 13.406 22.391 1 90.38 217 LEU A N 1
ATOM 1678 C CA . LEU A 1 217 ? -7.156 12.086 22.953 1 90.38 217 LEU A CA 1
ATOM 1679 C C . LEU A 1 217 ? -5.965 11.164 22.703 1 90.38 217 LEU A C 1
ATOM 1681 O O . LEU A 1 217 ? -5.609 10.352 23.562 1 90.38 217 LEU A O 1
ATOM 1685 N N . THR A 1 218 ? -5.297 11.32 21.594 1 87.19 218 THR A N 1
ATOM 1686 C CA . THR A 1 218 ? -4.336 10.305 21.156 1 87.19 218 THR A CA 1
ATOM 1687 C C . THR A 1 218 ? -2.908 10.781 21.406 1 87.19 218 THR A C 1
ATOM 1689 O O . THR A 1 218 ? -2.037 9.992 21.766 1 87.19 218 THR A O 1
ATOM 1692 N N . SER A 1 219 ? -2.676 12.047 21.094 1 90 219 SER A N 1
ATOM 1693 C CA . SER A 1 219 ? -1.327 12.602 21.188 1 90 219 SER A CA 1
ATOM 1694 C C . SER A 1 219 ? -1.355 14.055 21.656 1 90 219 SER A C 1
ATOM 1696 O O . SER A 1 219 ? -0.936 14.945 20.906 1 90 219 SER A O 1
ATOM 1698 N N . PRO A 1 220 ? -1.71 14.289 22.891 1 93.88 220 PRO A N 1
ATOM 1699 C CA . PRO A 1 220 ? -1.856 15.656 23.375 1 93.88 220 PRO A CA 1
ATOM 1700 C C . PRO A 1 220 ? -0.551 16.453 23.328 1 93.88 220 PRO A C 1
ATOM 1702 O O . PRO A 1 220 ? -0.573 17.672 23.219 1 93.88 220 PRO A O 1
ATOM 1705 N N . ASN A 1 221 ? 0.539 15.742 23.359 1 93.94 221 ASN A N 1
ATOM 1706 C CA . ASN A 1 221 ? 1.84 16.406 23.344 1 93.94 221 ASN A CA 1
ATOM 1707 C C . ASN A 1 221 ? 2.102 17.094 22.016 1 93.94 221 ASN A C 1
ATOM 1709 O O . ASN A 1 221 ? 3.004 17.922 21.906 1 93.94 221 ASN A O 1
ATOM 1713 N N . LEU A 1 222 ? 1.381 16.781 20.984 1 92.88 222 LEU A N 1
ATOM 1714 C CA . LEU A 1 222 ? 1.547 17.391 19.672 1 92.88 222 LEU A CA 1
ATOM 1715 C C . LEU A 1 222 ? 0.867 18.766 19.625 1 92.88 222 LEU A C 1
ATOM 1717 O O . LEU A 1 222 ? 1.132 19.562 18.719 1 92.88 222 LEU A O 1
ATOM 1721 N N . LEU A 1 223 ? -0.03 19 20.562 1 97.06 223 LEU A N 1
ATOM 1722 C CA . LEU A 1 223 ? -0.77 20.266 20.562 1 97.06 223 LEU A CA 1
ATOM 1723 C C . LEU A 1 223 ? 0.016 21.344 21.297 1 97.06 223 LEU A C 1
ATOM 1725 O O . LEU A 1 223 ? 0.622 21.094 22.328 1 97.06 223 LEU A O 1
ATOM 1729 N N . ALA A 1 224 ? 0.046 22.453 20.703 1 97.19 224 ALA A N 1
ATOM 1730 C CA . ALA A 1 224 ? 0.743 23.594 21.281 1 97.19 224 ALA A CA 1
ATOM 1731 C C . ALA A 1 224 ? -0.032 24.172 22.453 1 97.19 224 ALA A C 1
ATOM 1733 O O . ALA A 1 224 ? -1.248 23.984 22.562 1 97.19 224 ALA A O 1
ATOM 1734 N N . ASN A 1 225 ? 0.74 24.734 23.312 1 95.62 225 ASN A N 1
ATOM 1735 C CA . ASN A 1 225 ? 0.184 25.453 24.469 1 95.62 225 ASN A CA 1
ATOM 1736 C C . ASN A 1 225 ? 0.816 26.844 24.625 1 95.62 225 ASN A C 1
ATOM 1738 O O . ASN A 1 225 ? 1.945 27.062 24.172 1 95.62 225 ASN A O 1
ATOM 1742 N N . GLY A 1 226 ? 0.058 27.766 25.125 1 94.5 226 GLY A N 1
ATOM 1743 C CA . GLY A 1 226 ? 0.519 29.125 25.359 1 94.5 226 GLY A CA 1
ATOM 1744 C C . GLY A 1 226 ? -0.552 30.016 25.953 1 94.5 226 GLY A C 1
ATOM 1745 O O . GLY A 1 226 ? -1.686 30.047 25.469 1 94.5 226 GLY A O 1
ATOM 1746 N N . ASP A 1 227 ? -0.153 30.734 27 1 90.81 227 ASP A N 1
ATOM 1747 C CA . ASP A 1 227 ? -1.138 31.531 27.719 1 90.81 227 ASP A CA 1
ATOM 1748 C C . ASP A 1 227 ? -0.993 33.031 27.391 1 90.81 227 ASP A C 1
ATOM 1750 O O . ASP A 1 227 ? -1.718 33.844 27.922 1 90.81 227 ASP A O 1
ATOM 1754 N N . GLY A 1 228 ? -0.053 33.406 26.531 1 87.62 228 GLY A N 1
ATOM 1755 C CA . GLY A 1 228 ? 0.068 34.781 26.094 1 87.62 228 GLY A CA 1
ATOM 1756 C C . GLY A 1 228 ? 1.021 35.594 26.938 1 87.62 228 GLY A C 1
ATOM 1757 O O . GLY A 1 228 ? 1.224 36.781 26.688 1 87.62 228 GLY A O 1
ATOM 1758 N N . THR A 1 229 ? 1.55 35.094 27.984 1 88.44 229 THR A N 1
ATOM 1759 C CA . THR A 1 229 ? 2.461 35.844 28.844 1 88.44 229 THR A CA 1
ATOM 1760 C C . THR A 1 229 ? 3.889 35.781 28.312 1 88.44 229 THR A C 1
ATOM 1762 O O . THR A 1 229 ? 4.492 36.812 27.984 1 88.44 229 THR A O 1
ATOM 1765 N N . ARG A 1 230 ? 4.461 34.594 28.094 1 89.75 230 ARG A N 1
ATOM 1766 C CA . ARG A 1 230 ? 5.809 34.406 27.562 1 89.75 230 ARG A CA 1
ATOM 1767 C C . ARG A 1 230 ? 5.777 33.75 26.188 1 89.75 230 ARG A C 1
ATOM 1769 O O . ARG A 1 230 ? 6.824 33.469 25.594 1 89.75 230 ARG A O 1
ATOM 1776 N N . SER A 1 231 ? 4.562 33.406 25.766 1 92.19 231 SER A N 1
ATOM 1777 C CA . SER A 1 231 ? 4.32 32.781 24.469 1 92.19 231 SER A CA 1
ATOM 1778 C C . SER A 1 231 ? 3.012 33.25 23.859 1 92.19 231 SER A C 1
ATOM 1780 O O . SER A 1 231 ? 2.238 33.969 24.516 1 92.19 231 SER A O 1
ATOM 1782 N N . ALA A 1 232 ? 2.871 32.938 22.625 1 94.44 232 ALA A N 1
ATOM 1783 C CA . ALA A 1 232 ? 1.621 33.281 21.953 1 94.44 232 ALA A CA 1
ATOM 1784 C C . ALA A 1 232 ? 0.421 32.688 22.688 1 94.44 232 ALA A C 1
ATOM 1786 O O . ALA A 1 232 ? 0.549 31.688 23.375 1 94.44 232 ALA A O 1
ATOM 1787 N N . THR A 1 233 ? -0.675 33.438 22.641 1 96.06 233 THR A N 1
ATOM 1788 C CA . THR A 1 233 ? -1.919 32.875 23.156 1 96.06 233 THR A CA 1
ATOM 1789 C C . THR A 1 233 ? -2.436 31.766 22.25 1 96.06 233 THR A C 1
ATOM 1791 O O . THR A 1 233 ? -2.715 32 21.078 1 96.06 233 THR A O 1
ATOM 1794 N N . ILE A 1 234 ? -2.518 30.594 22.75 1 97.44 234 ILE A N 1
ATOM 1795 C CA . ILE A 1 234 ? -3.045 29.453 22 1 97.44 234 ILE A CA 1
ATOM 1796 C C . ILE A 1 234 ? -4.469 29.156 22.469 1 97.44 234 ILE A C 1
ATOM 1798 O O . ILE A 1 234 ? -4.719 28.984 23.656 1 97.44 234 ILE A O 1
ATOM 1802 N N . VAL A 1 235 ? -5.344 29.172 21.562 1 96.31 235 VAL A N 1
ATOM 1803 C CA . VAL A 1 235 ? -6.746 28.875 21.844 1 96.31 235 VAL A CA 1
ATOM 1804 C C . VAL A 1 235 ? -7.145 27.578 21.141 1 96.31 235 VAL A C 1
ATOM 1806 O O . VAL A 1 235 ? -6.934 27.422 19.938 1 96.31 235 VAL A O 1
ATOM 1809 N N . GLY A 1 236 ? -7.703 26.609 21.891 1 96.94 236 GLY A N 1
ATOM 1810 C CA . GLY A 1 236 ? -8.141 25.359 21.312 1 96.94 236 GLY A CA 1
ATOM 1811 C C . GLY A 1 236 ? -6.992 24.5 20.812 1 96.94 236 GLY A C 1
ATOM 1812 O O . GLY A 1 236 ? -5.922 24.469 21.422 1 96.94 236 GLY A O 1
ATOM 1813 N N . ASP A 1 237 ? -7.262 23.75 19.734 1 97.62 237 ASP A N 1
ATOM 1814 C CA . ASP A 1 237 ? -6.281 22.781 19.234 1 97.62 237 ASP A CA 1
ATOM 1815 C C . ASP A 1 237 ? -5.426 23.406 18.125 1 97.62 237 ASP A C 1
ATOM 1817 O O . ASP A 1 237 ? -5.953 23.828 17.109 1 97.62 237 ASP A O 1
ATOM 1821 N N . VAL A 1 238 ? -4.168 23.406 18.406 1 97.88 238 VAL A N 1
ATOM 1822 C CA . VAL A 1 238 ? -3.217 24.016 17.484 1 97.88 238 VAL A CA 1
ATOM 1823 C C . VAL A 1 238 ? -1.961 23.156 17.391 1 97.88 238 VAL A C 1
ATOM 1825 O O . VAL A 1 238 ? -1.474 22.641 18.406 1 97.88 238 VAL A O 1
ATOM 1828 N N . TYR A 1 239 ? -1.604 22.984 16.203 1 97.81 239 TYR A N 1
ATOM 1829 C CA . TYR A 1 239 ? -0.301 22.375 15.977 1 97.81 239 TYR A CA 1
ATOM 1830 C C . TYR A 1 239 ? 0.715 23.391 15.5 1 97.81 239 TYR A C 1
ATOM 1832 O O . TYR A 1 239 ? 0.428 24.188 14.594 1 97.81 239 TYR A O 1
ATOM 1840 N N . VAL A 1 240 ? 1.906 23.328 16.141 1 97.38 240 VAL A N 1
ATOM 1841 C CA . VAL A 1 240 ? 3 24.203 15.734 1 97.38 240 VAL A CA 1
ATOM 1842 C C . VAL A 1 240 ? 4.277 23.391 15.547 1 97.38 240 VAL A C 1
ATOM 1844 O O . VAL A 1 240 ? 4.754 22.75 16.484 1 97.38 240 VAL A O 1
ATOM 1847 N N . HIS A 1 241 ? 4.742 23.406 14.305 1 92.62 241 HIS A N 1
ATOM 1848 C CA . HIS A 1 241 ? 6.023 22.766 14.055 1 92.62 241 HIS A CA 1
ATOM 1849 C C . HIS A 1 241 ? 7.129 23.375 14.906 1 92.62 241 HIS A C 1
ATOM 1851 O O . HIS A 1 241 ? 7.176 24.594 15.086 1 92.62 241 HIS A O 1
ATOM 1857 N N . PRO A 1 242 ? 8.07 22.641 15.352 1 91.31 242 PRO A N 1
ATOM 1858 C CA . PRO A 1 242 ? 9.102 23.125 16.281 1 91.31 242 PRO A CA 1
ATOM 1859 C C . PRO A 1 242 ? 9.977 24.219 15.68 1 91.31 242 PRO A C 1
ATOM 1861 O O . PRO A 1 242 ? 10.523 25.047 16.406 1 91.31 242 PRO A O 1
ATOM 1864 N N . SER A 1 243 ? 10.086 24.25 14.414 1 92.81 243 SER A N 1
ATOM 1865 C CA . SER A 1 243 ? 10.977 25.234 13.789 1 92.81 243 SER A CA 1
ATOM 1866 C C . SER A 1 243 ? 10.258 26.547 13.539 1 92.81 243 SER A C 1
ATOM 1868 O O . SER A 1 243 ? 10.875 27.531 13.109 1 92.81 243 SER A O 1
ATOM 1870 N N . ALA A 1 244 ? 9.016 26.594 13.781 1 95.5 244 ALA A N 1
ATOM 1871 C CA . ALA A 1 244 ? 8.258 27.828 13.555 1 95.5 244 ALA A CA 1
ATOM 1872 C C . ALA A 1 244 ? 8.57 28.875 14.625 1 95.5 244 ALA A C 1
ATOM 1874 O O . ALA A 1 244 ? 8.867 28.516 15.766 1 95.5 244 ALA A O 1
ATOM 1875 N N . LYS A 1 245 ? 8.602 30.078 14.227 1 96.5 245 LYS A N 1
ATOM 1876 C CA . LYS A 1 245 ? 8.789 31.203 15.141 1 96.5 245 LYS A CA 1
ATOM 1877 C C . LYS A 1 245 ? 7.531 32.062 15.227 1 96.5 245 LYS A C 1
ATOM 1879 O O . LYS A 1 245 ? 7.141 32.719 14.25 1 96.5 245 LYS A O 1
ATOM 1884 N N . ILE A 1 246 ? 6.938 32.125 16.422 1 95.56 246 ILE A N 1
ATOM 1885 C CA . ILE A 1 246 ? 5.688 32.844 16.625 1 95.56 246 ILE A CA 1
ATOM 1886 C C . ILE A 1 246 ? 5.891 33.938 17.672 1 95.56 246 ILE A C 1
ATOM 1888 O O . ILE A 1 246 ? 6.363 33.656 18.781 1 95.56 246 ILE A O 1
ATOM 1892 N N . HIS A 1 247 ? 5.582 35.156 17.297 1 93.5 247 HIS A N 1
ATOM 1893 C CA . HIS A 1 247 ? 5.711 36.25 18.234 1 93.5 247 HIS A CA 1
ATOM 1894 C C . HIS A 1 247 ? 4.801 36.062 19.438 1 93.5 247 HIS A C 1
ATOM 1896 O O . HIS A 1 247 ? 3.658 35.625 19.297 1 93.5 247 HIS A O 1
ATOM 1902 N N . PRO A 1 248 ? 5.184 36.406 20.625 1 93.25 248 PRO A N 1
ATOM 1903 C CA . PRO A 1 248 ? 4.453 36.156 21.875 1 93.25 248 PRO A CA 1
ATOM 1904 C C . PRO A 1 248 ? 3.09 36.875 21.906 1 93.25 248 PRO A C 1
ATOM 1906 O O . PRO A 1 248 ? 2.213 36.469 22.672 1 93.25 248 PRO A O 1
ATOM 1909 N N . THR A 1 249 ? 2.938 37.938 21.125 1 91.75 249 THR A N 1
ATOM 1910 C CA . THR A 1 249 ? 1.688 38.688 21.188 1 91.75 249 THR A CA 1
ATOM 1911 C C . THR A 1 249 ? 0.677 38.125 20.172 1 91.75 249 THR A C 1
ATOM 1913 O O . THR A 1 249 ? -0.446 38.625 20.094 1 91.75 249 THR A O 1
ATOM 1916 N N . ALA A 1 250 ? 1.042 37.125 19.391 1 93.5 250 ALA A N 1
ATOM 1917 C CA . ALA A 1 250 ? 0.12 36.531 18.438 1 93.5 250 ALA A CA 1
ATOM 1918 C C . ALA A 1 250 ? -0.934 35.688 19.141 1 93.5 250 ALA A C 1
ATOM 1920 O O . ALA A 1 250 ? -0.728 35.25 20.266 1 93.5 250 ALA A O 1
ATOM 1921 N N . LYS A 1 251 ? -2.092 35.625 18.516 1 94.38 251 LYS A N 1
ATOM 1922 C CA . LYS A 1 251 ? -3.176 34.75 18.984 1 94.38 251 LYS A CA 1
ATOM 1923 C C . LYS A 1 251 ? -3.49 33.688 17.938 1 94.38 251 LYS A C 1
ATOM 1925 O O . LYS A 1 251 ? -3.949 33.969 16.844 1 94.38 251 LYS A O 1
ATOM 1930 N N . ILE A 1 252 ? -3.297 32.438 18.312 1 96.75 252 ILE A N 1
ATOM 1931 C CA . ILE A 1 252 ? -3.367 31.328 17.344 1 96.75 252 ILE A CA 1
ATOM 1932 C C . ILE A 1 252 ? -4.434 30.328 17.781 1 96.75 252 ILE A C 1
ATOM 1934 O O . ILE A 1 252 ? -4.406 29.844 18.922 1 96.75 252 ILE A O 1
ATOM 1938 N N . GLY A 1 253 ? -5.344 30.047 16.797 1 96.31 253 GLY A N 1
ATOM 1939 C CA . GLY A 1 253 ? -6.328 29.016 17.062 1 96.31 253 GLY A CA 1
ATOM 1940 C C . GLY A 1 253 ? -7.734 29.562 17.219 1 96.31 253 GLY A C 1
ATOM 1941 O O . GLY A 1 253 ? -7.938 30.781 17.281 1 96.31 253 GLY A O 1
ATOM 1942 N N . PRO A 1 254 ? -8.672 28.625 17.328 1 96.94 254 PRO A N 1
ATOM 1943 C CA . PRO A 1 254 ? -8.539 27.172 17.266 1 96.94 254 PRO A CA 1
ATOM 1944 C C . PRO A 1 254 ? -8.328 26.672 15.836 1 96.94 254 PRO A C 1
ATOM 1946 O O . PRO A 1 254 ? -8.492 27.438 14.875 1 96.94 254 PRO A O 1
ATOM 1949 N N . ASP A 1 255 ? -7.957 25.359 15.617 1 97.19 255 ASP A N 1
ATOM 1950 C CA . ASP A 1 255 ? -7.906 24.625 14.359 1 97.19 255 ASP A CA 1
ATOM 1951 C C . ASP A 1 255 ? -6.887 25.234 13.406 1 97.19 255 ASP A C 1
ATOM 1953 O O . ASP A 1 255 ? -7.199 25.516 12.242 1 97.19 255 ASP A O 1
ATOM 1957 N N . VAL A 1 256 ? -5.727 25.438 13.969 1 97.38 256 VAL A N 1
ATOM 1958 C CA . VAL A 1 256 ? -4.637 25.984 13.156 1 97.38 256 VAL A CA 1
ATOM 1959 C C . VAL A 1 256 ? -3.459 25.016 13.164 1 97.38 256 VAL A C 1
ATOM 1961 O O . VAL A 1 256 ? -3.113 24.453 14.203 1 97.38 256 VAL A O 1
ATOM 1964 N N . SER A 1 257 ? -2.963 24.734 12.047 1 97.5 257 SER A N 1
ATOM 1965 C CA . SER A 1 257 ? -1.713 24 11.922 1 97.5 257 SER A CA 1
ATOM 1966 C C . SER A 1 257 ? -0.638 24.844 11.242 1 97.5 257 SER A C 1
ATOM 1968 O O . SER A 1 257 ? -0.872 25.406 10.18 1 97.5 257 SER A O 1
ATOM 1970 N N . ILE A 1 258 ? 0.51 24.938 11.891 1 96.69 258 ILE A N 1
ATOM 1971 C CA . ILE A 1 258 ? 1.635 25.734 11.414 1 96.69 258 ILE A CA 1
ATOM 1972 C C . ILE A 1 258 ? 2.814 24.828 11.086 1 96.69 258 ILE A C 1
ATOM 1974 O O . ILE A 1 258 ? 3.34 24.141 11.969 1 96.69 258 ILE A O 1
ATOM 1978 N N . SER A 1 259 ? 3.221 24.859 9.82 1 92.81 259 SER A N 1
ATOM 1979 C CA . SER A 1 259 ? 4.262 23.953 9.336 1 92.81 259 SER A CA 1
ATOM 1980 C C . SER A 1 259 ? 5.652 24.531 9.57 1 92.81 259 SER A C 1
ATOM 1982 O O . SER A 1 259 ? 5.812 25.484 10.352 1 92.81 259 SER A O 1
ATOM 1984 N N . ALA A 1 260 ? 6.629 23.953 8.984 1 88.31 260 ALA A N 1
ATOM 1985 C CA . ALA A 1 260 ? 8.031 24.234 9.297 1 88.31 260 ALA A CA 1
ATOM 1986 C C . ALA A 1 260 ? 8.43 25.625 8.82 1 88.31 260 ALA A C 1
ATOM 1988 O O . ALA A 1 260 ? 8.016 26.078 7.746 1 88.31 260 ALA A O 1
ATOM 1989 N N . ASN A 1 261 ? 9.234 26.297 9.562 1 92.94 261 ASN A N 1
ATOM 1990 C CA . ASN A 1 261 ? 9.93 27.547 9.242 1 92.94 261 ASN A CA 1
ATOM 1991 C C . ASN A 1 261 ? 8.945 28.688 8.977 1 92.94 261 ASN A C 1
ATOM 1993 O O . ASN A 1 261 ? 9.219 29.562 8.164 1 92.94 261 ASN A O 1
ATOM 1997 N N . VAL A 1 262 ? 7.816 28.578 9.531 1 94.88 262 VAL A N 1
ATOM 1998 C CA . VAL A 1 262 ? 6.832 29.656 9.43 1 94.88 262 VAL A CA 1
ATOM 1999 C C . VAL A 1 262 ? 7.176 30.766 10.422 1 94.88 262 VAL A C 1
ATOM 2001 O O . VAL A 1 262 ? 7.621 30.5 11.539 1 94.88 262 VAL A O 1
ATOM 2004 N N . ARG A 1 263 ? 7.047 31.938 10.023 1 96.75 263 ARG A N 1
ATOM 2005 C CA . ARG A 1 263 ? 7.246 33.094 10.883 1 96.75 263 ARG A CA 1
ATOM 2006 C C . ARG A 1 263 ? 5.953 33.906 11.031 1 96.75 263 ARG A C 1
ATOM 2008 O O . ARG A 1 263 ? 5.355 34.312 10.039 1 96.75 263 ARG A O 1
ATOM 2015 N N . ILE A 1 264 ? 5.527 34.094 12.242 1 95.38 264 ILE A N 1
ATOM 2016 C CA . ILE A 1 264 ? 4.316 34.844 12.547 1 95.38 264 ILE A CA 1
ATOM 2017 C C . ILE A 1 264 ? 4.672 36.062 13.375 1 95.38 264 ILE A C 1
ATOM 2019 O O . ILE A 1 264 ? 5.211 35.938 14.477 1 95.38 264 ILE A O 1
ATOM 2023 N N . ALA A 1 265 ? 4.383 37.188 12.891 1 93.44 265 ALA A N 1
ATOM 2024 C CA . ALA A 1 265 ? 4.762 38.438 13.484 1 93.44 265 ALA A CA 1
ATOM 2025 C C . ALA A 1 265 ? 3.812 38.844 14.625 1 93.44 265 ALA A C 1
ATOM 2027 O O . ALA A 1 265 ? 2.906 38.062 14.961 1 93.44 265 ALA A O 1
ATOM 2028 N N . ALA A 1 266 ? 4.141 40 15.227 1 90.94 266 ALA A N 1
ATOM 2029 C CA . ALA A 1 266 ? 3.428 40.5 16.406 1 90.94 266 ALA A CA 1
ATOM 2030 C C . ALA A 1 266 ? 1.959 40.781 16.078 1 90.94 266 ALA A C 1
ATOM 2032 O O . ALA A 1 266 ? 1.64 41.344 15.031 1 90.94 266 ALA A O 1
ATOM 2033 N N . GLY A 1 267 ? 1.111 40.281 16.969 1 89.62 267 GLY A N 1
ATOM 2034 C CA . GLY A 1 267 ? -0.292 40.656 16.922 1 89.62 267 GLY A CA 1
ATOM 2035 C C . GLY A 1 267 ? -1.099 39.844 15.922 1 89.62 267 GLY A C 1
ATOM 2036 O O . GLY A 1 267 ? -2.316 40 15.82 1 89.62 267 GLY A O 1
ATOM 2037 N N . VAL A 1 268 ? -0.517 39 15.125 1 92.62 268 VAL A N 1
ATOM 2038 C CA . VAL A 1 268 ? -1.209 38.219 14.102 1 92.62 268 VAL A CA 1
ATOM 2039 C C . VAL A 1 268 ? -2.232 37.312 14.758 1 92.62 268 VAL A C 1
ATOM 2041 O O . VAL A 1 268 ? -1.968 36.719 15.812 1 92.62 268 VAL A O 1
ATOM 2044 N N . ARG A 1 269 ? -3.381 37.25 14.141 1 93.31 269 ARG A N 1
ATOM 2045 C CA . ARG A 1 269 ? -4.449 36.375 14.602 1 93.31 269 ARG A CA 1
ATOM 2046 C C . ARG A 1 269 ? -4.781 35.312 13.547 1 93.31 269 ARG A C 1
ATOM 2048 O O . ARG A 1 269 ? -5.078 35.656 12.398 1 93.31 269 ARG A O 1
ATOM 2055 N N . LEU A 1 270 ? -4.68 34.062 13.852 1 95 270 LEU A N 1
ATOM 2056 C CA . LEU A 1 270 ? -4.984 32.938 12.961 1 95 270 LEU A CA 1
ATOM 2057 C C . LEU A 1 270 ? -6.125 32.094 13.516 1 95 270 LEU A C 1
ATOM 2059 O O . LEU A 1 270 ? -6.125 31.75 14.695 1 95 270 LEU A O 1
ATOM 2063 N N . LEU A 1 271 ? -7.098 31.875 12.711 1 94.94 271 LEU A N 1
ATOM 2064 C CA . LEU A 1 271 ? -8.234 31.031 13.062 1 94.94 271 LEU A CA 1
ATOM 2065 C C . LEU A 1 271 ? -8.562 30.062 11.93 1 94.94 271 LEU A C 1
ATOM 2067 O O . LEU A 1 271 ? -8.82 30.469 10.805 1 94.94 271 LEU A O 1
ATOM 2071 N N . SER A 1 272 ? -8.539 28.734 12.195 1 94.56 272 SER A N 1
ATOM 2072 C CA . SER A 1 272 ? -8.938 27.719 11.219 1 94.56 272 SER A CA 1
ATOM 2073 C C . SER A 1 272 ? -8.117 27.844 9.938 1 94.56 272 SER A C 1
ATOM 2075 O O . SER A 1 272 ? -8.672 27.984 8.844 1 94.56 272 SER A O 1
ATOM 2077 N N . CYS A 1 273 ? -6.773 27.641 10.094 1 95.25 273 CYS A N 1
ATOM 2078 C CA . CYS A 1 273 ? -5.848 27.812 8.977 1 95.25 273 CYS A CA 1
ATOM 2079 C C . CYS A 1 273 ? -4.883 26.641 8.883 1 95.25 273 CYS A C 1
ATOM 2081 O O . CYS A 1 273 ? -4.539 26.031 9.898 1 95.25 273 CYS A O 1
ATOM 2083 N N . ILE A 1 274 ? -4.605 26.359 7.711 1 94 274 ILE A N 1
ATOM 2084 C CA . ILE A 1 274 ? -3.436 25.531 7.43 1 94 274 ILE A CA 1
ATOM 2085 C C . ILE A 1 274 ? -2.332 26.391 6.82 1 94 274 ILE A C 1
ATOM 2087 O O . ILE A 1 274 ? -2.484 26.906 5.715 1 94 274 ILE A O 1
ATOM 2091 N N . ILE A 1 275 ? -1.229 26.562 7.547 1 94.94 275 ILE A N 1
ATOM 2092 C CA . ILE A 1 275 ? -0.09 27.359 7.102 1 94.94 275 ILE A CA 1
ATOM 2093 C C . ILE A 1 275 ? 1.066 26.438 6.723 1 94.94 275 ILE A C 1
ATOM 2095 O O . ILE A 1 275 ? 1.636 25.766 7.582 1 94.94 275 ILE A O 1
ATOM 2099 N N . LEU A 1 276 ? 1.441 26.422 5.434 1 90.75 276 LEU A N 1
ATOM 2100 C CA . LEU A 1 276 ? 2.455 25.484 4.961 1 90.75 276 LEU A CA 1
ATOM 2101 C C . LEU A 1 276 ? 3.855 26.062 5.141 1 90.75 276 LEU A C 1
ATOM 2103 O O . LEU A 1 276 ? 4.023 27.109 5.762 1 90.75 276 LEU A O 1
ATOM 2107 N N . ASP A 1 277 ? 4.832 25.406 4.691 1 87.62 277 ASP A N 1
ATOM 2108 C CA . ASP A 1 277 ? 6.234 25.656 5.023 1 87.62 277 ASP A CA 1
ATOM 2109 C C . ASP A 1 277 ? 6.668 27.031 4.539 1 87.62 277 ASP A C 1
ATOM 2111 O O . ASP A 1 277 ? 6.273 27.469 3.455 1 87.62 277 ASP A O 1
ATOM 2115 N N . ASP A 1 278 ? 7.434 27.703 5.289 1 90.88 278 ASP A N 1
ATOM 2116 C CA . ASP A 1 278 ? 8.219 28.875 4.914 1 90.88 278 ASP A CA 1
ATOM 2117 C C . ASP A 1 278 ? 7.324 30.094 4.695 1 90.88 278 ASP A C 1
ATOM 2119 O O . ASP A 1 278 ? 7.707 31.031 4 1 90.88 278 ASP A O 1
ATOM 2123 N N . VAL A 1 279 ? 6.113 30.031 5.18 1 92.94 279 VAL A N 1
ATOM 2124 C CA . VAL A 1 279 ? 5.215 31.172 5.082 1 92.94 279 VAL A CA 1
ATOM 2125 C C . VAL A 1 279 ? 5.656 32.25 6.047 1 92.94 279 VAL A C 1
ATOM 2127 O O . VAL A 1 279 ? 6.094 31.969 7.164 1 92.94 279 VAL A O 1
ATOM 2130 N N . ASP A 1 280 ? 5.641 33.469 5.613 1 95.44 280 ASP A N 1
ATOM 2131 C CA . ASP A 1 280 ? 5.938 34.656 6.43 1 95.44 280 ASP A CA 1
ATOM 2132 C C . ASP A 1 280 ? 4.723 35.562 6.531 1 95.44 280 ASP A C 1
ATOM 2134 O O . ASP A 1 280 ? 4.285 36.156 5.535 1 95.44 280 ASP A O 1
ATOM 2138 N N . ILE A 1 281 ? 4.195 35.688 7.699 1 94.44 281 ILE A N 1
ATOM 2139 C CA . ILE A 1 281 ? 3.076 36.594 7.938 1 94.44 281 ILE A CA 1
ATOM 2140 C C . ILE A 1 281 ? 3.559 37.812 8.711 1 94.44 281 ILE A C 1
ATOM 2142 O O . ILE A 1 281 ? 3.84 37.719 9.914 1 94.44 281 ILE A O 1
ATOM 2146 N N . MET A 1 282 ? 3.598 38.844 8.031 1 88.5 282 MET A N 1
ATOM 2147 C CA . MET A 1 282 ? 4.184 40.062 8.586 1 88.5 282 MET A CA 1
ATOM 2148 C C . MET A 1 282 ? 3.111 40.969 9.203 1 88.5 282 MET A C 1
ATOM 2150 O O . MET A 1 282 ? 1.951 40.938 8.789 1 88.5 282 MET A O 1
ATOM 2154 N N . ALA A 1 283 ? 3.373 41.594 10.242 1 78.19 283 ALA A N 1
ATOM 2155 C CA . ALA A 1 283 ? 2.527 42.594 10.859 1 78.19 283 ALA A CA 1
ATOM 2156 C C . ALA A 1 283 ? 3.371 43.688 11.492 1 78.19 283 ALA A C 1
ATOM 2158 O O . ALA A 1 283 ? 4.41 43.406 12.102 1 78.19 283 ALA A O 1
ATOM 2159 N N . LYS A 1 284 ? 3.221 44.906 10.867 1 65.06 284 LYS A N 1
ATOM 2160 C CA . LYS A 1 284 ? 3.857 46.062 11.453 1 65.06 284 LYS A CA 1
ATOM 2161 C C . LYS A 1 284 ? 2.887 46.844 12.352 1 65.06 284 LYS A C 1
ATOM 2163 O O . LYS A 1 284 ? 1.739 47.062 11.969 1 65.06 284 LYS A O 1
ATOM 2168 N N . GLY A 1 285 ? 3.141 47.25 13.602 1 54.78 285 GLY A N 1
ATOM 2169 C CA . GLY A 1 285 ? 2.426 48.156 14.484 1 54.78 285 GLY A CA 1
ATOM 2170 C C . GLY A 1 285 ? 1.164 47.562 15.07 1 54.78 285 GLY A C 1
ATOM 2171 O O . GLY A 1 285 ? 1.164 46.375 15.484 1 54.78 285 GLY A O 1
ATOM 2172 N N . ASN A 1 286 ? 0.045 48.438 15.016 1 51.12 286 ASN A N 1
ATOM 2173 C CA . ASN A 1 286 ? -1.237 48.219 15.672 1 51.12 286 ASN A CA 1
ATOM 2174 C C . ASN A 1 286 ? -2.162 47.375 14.812 1 51.12 286 ASN A C 1
ATOM 2176 O O . ASN A 1 286 ? -3.326 47.156 15.164 1 51.12 286 ASN A O 1
ATOM 2180 N N . PHE A 1 287 ? -1.738 47 13.523 1 52.94 287 PHE A N 1
ATOM 2181 C CA . PHE A 1 287 ? -2.699 46.344 12.664 1 52.94 287 PHE A CA 1
ATOM 2182 C C . PHE A 1 287 ? -2.342 44.844 12.508 1 52.94 287 PHE A C 1
ATOM 2184 O O . PHE A 1 287 ? -1.264 44.531 12.016 1 52.94 287 PHE A O 1
ATOM 2191 N N . ASP A 1 288 ? -3.15 44.062 13.086 1 62.06 288 ASP A N 1
ATOM 2192 C CA . ASP A 1 288 ? -2.912 42.625 13.203 1 62.06 288 ASP A CA 1
ATOM 2193 C C . ASP A 1 288 ? -3.436 41.875 11.977 1 62.06 288 ASP A C 1
ATOM 2195 O O . ASP A 1 288 ? -4.547 42.156 11.516 1 62.06 288 ASP A O 1
ATOM 2199 N N . ALA A 1 289 ? -2.416 41.25 11.133 1 70.44 289 ALA A N 1
ATOM 2200 C CA . ALA A 1 289 ? -2.922 40.344 10.117 1 70.44 289 ALA A CA 1
ATOM 2201 C C . ALA A 1 289 ? -3.881 39.312 10.727 1 70.44 289 ALA A C 1
ATOM 2203 O O . ALA A 1 289 ? -3.67 38.844 11.852 1 70.44 289 ALA A O 1
ATOM 2204 N N . LYS A 1 290 ? -5.031 39.281 10.023 1 79.88 290 LYS A N 1
ATOM 2205 C CA . LYS A 1 290 ? -6.047 38.312 10.461 1 79.88 290 LYS A CA 1
ATOM 2206 C C . LYS A 1 290 ? -6.336 37.312 9.359 1 79.88 290 LYS A C 1
ATOM 2208 O O . LYS A 1 290 ? -6.699 37.656 8.242 1 79.88 290 LYS A O 1
ATOM 2213 N N . LEU A 1 291 ? -6.004 36.094 9.578 1 82.5 291 LEU A N 1
ATOM 2214 C CA . LEU A 1 291 ? -6.293 35.031 8.625 1 82.5 291 LEU A CA 1
ATOM 2215 C C . LEU A 1 291 ? -7.328 34.062 9.188 1 82.5 291 LEU A C 1
ATOM 2217 O O . LEU A 1 291 ? -7.246 33.656 10.359 1 82.5 291 LEU A O 1
ATOM 2221 N N . GLY A 1 292 ? -8.398 33.812 8.453 1 84.75 292 GLY A N 1
ATOM 2222 C CA . GLY A 1 292 ? -9.445 32.844 8.805 1 84.75 292 GLY A CA 1
ATOM 2223 C C . GLY A 1 292 ? -9.836 31.938 7.664 1 84.75 292 GLY A C 1
ATOM 2224 O O . GLY A 1 292 ? -9.93 32.375 6.516 1 84.75 292 GLY A O 1
ATOM 2225 N N . ILE A 1 293 ? -9.984 30.641 8.031 1 83.81 293 ILE A N 1
ATOM 2226 C CA . ILE A 1 293 ? -10.461 29.625 7.098 1 83.81 293 ILE A CA 1
ATOM 2227 C C . ILE A 1 293 ? -9.625 29.672 5.816 1 83.81 293 ILE A C 1
ATOM 2229 O O . ILE A 1 293 ? -10.156 29.922 4.734 1 83.81 293 ILE A O 1
ATOM 2233 N N . THR A 1 294 ? -8.344 29.5 5.941 1 89.62 294 THR A N 1
ATOM 2234 C CA . THR A 1 294 ? -7.418 29.766 4.844 1 89.62 294 THR A CA 1
ATOM 2235 C C . THR A 1 294 ? -6.316 28.703 4.801 1 89.62 294 THR A C 1
ATOM 2237 O O . THR A 1 294 ? -5.844 28.25 5.844 1 89.62 294 THR A O 1
ATOM 2240 N N . ILE A 1 295 ? -6.016 28.375 3.648 1 90.44 295 ILE A N 1
ATOM 2241 C CA . ILE A 1 295 ? -4.801 27.594 3.416 1 90.44 295 ILE A CA 1
ATOM 2242 C C . ILE A 1 295 ? -3.754 28.484 2.73 1 90.44 295 ILE A C 1
ATOM 2244 O O . ILE A 1 295 ? -4.012 29.047 1.668 1 90.44 295 ILE A O 1
ATOM 2248 N N . LEU A 1 296 ? -2.607 28.703 3.369 1 91.56 296 LEU A N 1
ATOM 2249 C CA . LEU A 1 296 ? -1.481 29.375 2.729 1 91.56 296 LEU A CA 1
ATOM 2250 C C . LEU A 1 296 ? -0.46 28.359 2.221 1 91.56 296 LEU A C 1
ATOM 2252 O O . LEU A 1 296 ? 0.117 27.609 3.008 1 91.56 296 LEU A O 1
ATOM 2256 N N . GLY A 1 297 ? -0.233 28.406 0.938 1 88.5 297 GLY A N 1
ATOM 2257 C CA . GLY A 1 297 ? 0.76 27.531 0.336 1 88.5 297 GLY A CA 1
ATOM 2258 C C . GLY A 1 297 ? 2.18 27.859 0.756 1 88.5 297 GLY A C 1
ATOM 2259 O O . GLY A 1 297 ? 2.412 28.844 1.446 1 88.5 297 GLY A O 1
ATOM 2260 N N . GLU A 1 298 ? 3.053 27.078 0.324 1 86.56 298 GLU A N 1
ATOM 2261 C CA . GLU A 1 298 ? 4.449 27.219 0.721 1 86.56 298 GLU A CA 1
ATOM 2262 C C . GLU A 1 298 ? 5.012 28.578 0.306 1 86.56 298 GLU A C 1
ATOM 2264 O O . GLU A 1 298 ? 4.73 29.062 -0.792 1 86.56 298 GLU A O 1
ATOM 2269 N N . ALA A 1 299 ? 5.738 29.172 1.147 1 89.75 299 ALA A N 1
ATOM 2270 C CA . ALA A 1 299 ? 6.539 30.375 0.894 1 89.75 299 ALA A CA 1
ATOM 2271 C C . ALA A 1 299 ? 5.656 31.547 0.507 1 89.75 299 ALA A C 1
ATOM 2273 O O . ALA A 1 299 ? 6.066 32.406 -0.277 1 89.75 299 ALA A O 1
ATOM 2274 N N . VAL A 1 300 ? 4.402 31.484 0.924 1 91 300 VAL A N 1
ATOM 2275 C CA . VAL A 1 300 ? 3.539 32.656 0.76 1 91 300 VAL A CA 1
ATOM 2276 C C . VAL A 1 300 ? 3.963 33.75 1.734 1 91 300 VAL A C 1
ATOM 2278 O O . VAL A 1 300 ? 4.281 33.469 2.893 1 91 300 VAL A O 1
ATOM 2281 N N . MET A 1 301 ? 4.043 34.938 1.282 1 94 301 MET A N 1
ATOM 2282 C CA . MET A 1 301 ? 4.297 36.125 2.111 1 94 301 MET A CA 1
ATOM 2283 C C . MET A 1 301 ? 3.033 36.938 2.279 1 94 301 MET A C 1
ATOM 2285 O O . MET A 1 301 ? 2.412 37.344 1.291 1 94 301 MET A O 1
ATOM 2289 N N . VAL A 1 302 ? 2.664 37.125 3.48 1 92.88 302 VAL A N 1
ATOM 2290 C CA . VAL A 1 302 ? 1.52 38 3.785 1 92.88 302 VAL A CA 1
ATOM 2291 C C . VAL A 1 302 ? 2 39.312 4.395 1 92.88 302 VAL A C 1
ATOM 2293 O O . VAL A 1 302 ? 2.578 39.312 5.484 1 92.88 302 VAL A O 1
ATOM 2296 N N . GLU A 1 303 ? 1.756 40.344 3.686 1 89.38 303 GLU A N 1
ATOM 2297 C CA . GLU A 1 303 ? 2.238 41.656 4.117 1 89.38 303 GLU A CA 1
ATOM 2298 C C . GLU A 1 303 ? 1.407 42.188 5.281 1 89.38 303 GLU A C 1
ATOM 2300 O O . GLU A 1 303 ? 0.383 41.625 5.641 1 89.38 303 GLU A O 1
ATOM 2305 N N . ASP A 1 304 ? 1.901 43.312 5.801 1 85.88 304 ASP A N 1
ATOM 2306 C CA . ASP A 1 304 ? 1.263 43.938 6.949 1 85.88 304 ASP A CA 1
ATOM 2307 C C . ASP A 1 304 ? -0.161 44.375 6.617 1 85.88 304 ASP A C 1
ATOM 2309 O O . ASP A 1 304 ? -0.441 44.812 5.488 1 85.88 304 ASP A O 1
ATOM 2313 N N . GLU A 1 305 ? -1.087 44.188 7.574 1 83.06 305 GLU A N 1
ATOM 2314 C CA . GLU A 1 305 ? -2.465 44.688 7.531 1 83.06 305 GLU A CA 1
ATOM 2315 C C . GLU A 1 305 ? -3.279 43.938 6.484 1 83.06 305 GLU A C 1
ATOM 2317 O O . GLU A 1 305 ? -4.309 44.406 6.02 1 83.06 305 GLU A O 1
ATOM 2322 N N . VAL A 1 306 ? -2.781 42.812 6.027 1 84.81 306 VAL A N 1
ATOM 2323 C CA . VAL A 1 306 ? -3.521 42.031 5.039 1 84.81 306 VAL A CA 1
ATOM 2324 C C . VAL A 1 306 ? -4.461 41.062 5.746 1 84.81 306 VAL A C 1
ATOM 2326 O O . VAL A 1 306 ? -4.059 40.375 6.688 1 84.81 306 VAL A O 1
ATOM 2329 N N . VAL A 1 307 ? -5.707 41.125 5.398 1 85.69 307 VAL A N 1
ATOM 2330 C CA . VAL A 1 307 ? -6.711 40.188 5.898 1 85.69 307 VAL A CA 1
ATOM 2331 C C . VAL A 1 307 ? -7.008 39.125 4.836 1 85.69 307 VAL A C 1
ATOM 2333 O O . VAL A 1 307 ? -7.332 39.469 3.693 1 85.69 307 VAL A O 1
ATOM 2336 N N . VAL A 1 308 ? -6.84 37.844 5.156 1 88.38 308 VAL A N 1
ATOM 2337 C CA . VAL A 1 308 ? -7.121 36.75 4.242 1 88.38 308 VAL A CA 1
ATOM 2338 C C . VAL A 1 308 ? -8.18 35.844 4.852 1 88.38 308 VAL A C 1
ATOM 2340 O O . VAL A 1 308 ? -7.961 35.219 5.906 1 88.38 308 VAL A O 1
ATOM 2343 N N . THR A 1 309 ? -9.344 35.781 4.25 1 90.38 309 THR A N 1
ATOM 2344 C CA . THR A 1 309 ? -10.422 34.938 4.777 1 90.38 309 THR A CA 1
ATOM 2345 C C . THR A 1 309 ? -11.023 34.062 3.68 1 90.38 309 THR A C 1
ATOM 2347 O O . THR A 1 309 ? -11.172 34.5 2.539 1 90.38 309 THR A O 1
ATOM 2350 N N . ASP A 1 310 ? -11.305 32.906 4.047 1 89.88 310 ASP A N 1
ATOM 2351 C CA . ASP A 1 310 ? -11.992 31.969 3.168 1 89.88 310 ASP A CA 1
ATOM 2352 C C . ASP A 1 310 ? -11.273 31.859 1.822 1 89.88 310 ASP A C 1
ATOM 2354 O O . ASP A 1 310 ? -11.891 32.031 0.77 1 89.88 310 ASP A O 1
ATOM 2358 N N . SER A 1 311 ? -9.938 31.594 1.943 1 89.75 311 SER A N 1
ATOM 2359 C CA . SER A 1 311 ? -9.148 31.672 0.719 1 89.75 311 SER A CA 1
ATOM 2360 C C . SER A 1 311 ? -8.07 30.594 0.697 1 89.75 311 SER A C 1
ATOM 2362 O O . SER A 1 311 ? -7.668 30.078 1.747 1 89.75 311 SER A O 1
ATOM 2364 N N . ILE A 1 312 ? -7.797 30.188 -0.442 1 87.62 312 ILE A N 1
ATOM 2365 C CA . ILE A 1 312 ? -6.656 29.312 -0.695 1 87.62 312 ILE A CA 1
ATOM 2366 C C . ILE A 1 312 ? -5.598 30.062 -1.499 1 87.62 312 ILE A C 1
ATOM 2368 O O . ILE A 1 312 ? -5.879 30.562 -2.586 1 87.62 312 ILE A O 1
ATOM 2372 N N . VAL A 1 313 ? -4.41 30.188 -0.92 1 89.06 313 VAL A N 1
ATOM 2373 C CA . VAL A 1 313 ? -3.324 30.891 -1.591 1 89.06 313 VAL A CA 1
ATOM 2374 C C . VAL A 1 313 ? -2.258 29.891 -2.035 1 89.06 313 VAL A C 1
ATOM 2376 O O . VAL A 1 313 ? -1.682 29.172 -1.209 1 89.06 313 VAL A O 1
ATOM 2379 N N . LEU A 1 314 ? -1.994 29.844 -3.275 1 83.94 314 LEU A N 1
ATOM 2380 C CA . LEU A 1 314 ? -1.012 28.922 -3.816 1 83.94 314 LEU A CA 1
ATOM 2381 C C . LEU A 1 314 ? 0.404 29.328 -3.438 1 83.94 314 LEU A C 1
ATOM 2383 O O . LEU A 1 314 ? 0.614 30.438 -2.938 1 83.94 314 LEU A O 1
ATOM 2387 N N . PRO A 1 315 ? 1.316 28.5 -3.654 1 82.88 315 PRO A N 1
ATOM 2388 C CA . PRO A 1 315 ? 2.674 28.734 -3.158 1 82.88 315 PRO A CA 1
ATOM 2389 C C . PRO A 1 315 ? 3.338 29.953 -3.816 1 82.88 315 PRO A C 1
ATOM 2391 O O . PRO A 1 315 ? 3.02 30.281 -4.961 1 82.88 315 PRO A O 1
ATOM 2394 N N . ASN A 1 316 ? 4.238 30.547 -3.164 1 86.88 316 ASN A N 1
ATOM 2395 C CA . ASN A 1 316 ? 5.168 31.562 -3.641 1 86.88 316 ASN A CA 1
ATOM 2396 C C . ASN A 1 316 ? 4.441 32.844 -4.066 1 86.88 316 ASN A C 1
ATOM 2398 O O . ASN A 1 316 ? 4.801 33.469 -5.066 1 86.88 316 ASN A O 1
ATOM 2402 N N . LYS A 1 317 ? 3.33 33.125 -3.383 1 87.81 317 LYS A N 1
ATOM 2403 C CA . LYS A 1 317 ? 2.602 34.344 -3.637 1 87.81 317 LYS A CA 1
ATOM 2404 C C . LYS A 1 317 ? 2.92 35.406 -2.576 1 87.81 317 LYS A C 1
ATOM 2406 O O . LYS A 1 317 ? 3.268 35.062 -1.444 1 87.81 317 LYS A O 1
ATOM 2411 N N . ASN A 1 318 ? 2.908 36.594 -2.963 1 92 318 ASN A N 1
ATOM 2412 C CA . ASN A 1 318 ? 3.014 37.719 -2.059 1 92 318 ASN A CA 1
ATOM 2413 C C . ASN A 1 318 ? 1.688 38.469 -1.941 1 92 318 ASN A C 1
ATOM 2415 O O . ASN A 1 318 ? 1.236 39.094 -2.902 1 92 318 ASN A O 1
ATOM 2419 N N . LEU A 1 319 ? 1.11 38.406 -0.813 1 91.75 319 LEU A N 1
ATOM 2420 C CA . LEU A 1 319 ? -0.179 39.062 -0.597 1 91.75 319 LEU A CA 1
ATOM 2421 C C . LEU A 1 319 ? 0.004 40.438 -0.021 1 91.75 319 LEU A C 1
ATOM 2423 O O . LEU A 1 319 ? 0.376 40.594 1.145 1 91.75 319 LEU A O 1
ATOM 2427 N N . ILE A 1 320 ? -0.33 41.406 -0.789 1 90 320 ILE A N 1
ATOM 2428 C CA . ILE A 1 320 ? -0.164 42.812 -0.371 1 90 320 ILE A CA 1
ATOM 2429 C C . ILE A 1 320 ? -1.531 43.438 -0.112 1 90 320 ILE A C 1
ATOM 2431 O O . ILE A 1 320 ? -1.623 44.531 0.463 1 90 320 ILE A O 1
ATOM 2435 N N . VAL A 1 321 ? -2.564 42.75 -0.6 1 88.5 321 VAL A N 1
ATOM 2436 C CA . VAL A 1 321 ? -3.928 43.219 -0.375 1 88.5 321 VAL A CA 1
ATOM 2437 C C . VAL A 1 321 ? -4.766 42.125 0.241 1 88.5 321 VAL A C 1
ATOM 2439 O O . VAL A 1 321 ? -4.449 40.938 0.085 1 88.5 321 VAL A O 1
ATOM 2442 N N . GLY A 1 322 ? -5.812 42.5 0.899 1 88 322 GLY A N 1
ATOM 2443 C CA . GLY A 1 322 ? -6.715 41.531 1.484 1 88 322 GLY A CA 1
ATOM 2444 C C . GLY A 1 322 ? -7.387 40.656 0.451 1 88 322 GLY A C 1
ATOM 2445 O O . GLY A 1 322 ? -7.645 41.094 -0.672 1 88 322 GLY A O 1
ATOM 2446 N N . VAL A 1 323 ? -7.547 39.406 0.817 1 87.94 323 VAL A N 1
ATOM 2447 C CA . VAL A 1 323 ? -8.172 38.438 -0.065 1 87.94 323 VAL A CA 1
ATOM 2448 C C . VAL A 1 323 ? -9.328 37.75 0.664 1 87.94 323 VAL A C 1
ATOM 2450 O O . VAL A 1 323 ? -9.195 37.375 1.835 1 87.94 323 VAL A O 1
ATOM 2453 N N . GLN A 1 324 ? -10.492 37.656 0.052 1 88.12 324 GLN A N 1
ATOM 2454 C CA . GLN A 1 324 ? -11.664 37 0.618 1 88.12 324 GLN A CA 1
ATOM 2455 C C . GLN A 1 324 ? -12.336 36.094 -0.414 1 88.12 324 GLN A C 1
ATOM 2457 O O . GLN A 1 324 ? -12.602 36.531 -1.538 1 88.12 324 GLN A O 1
ATOM 2462 N N . ASP A 1 325 ? -12.578 34.844 -0.007 1 85.12 325 ASP A N 1
ATOM 2463 C CA . ASP A 1 325 ? -13.344 33.906 -0.816 1 85.12 325 ASP A CA 1
ATOM 2464 C C . ASP A 1 325 ? -12.68 33.688 -2.178 1 85.12 325 ASP A C 1
ATOM 2466 O O . ASP A 1 325 ? -13.352 33.75 -3.211 1 85.12 325 ASP A O 1
ATOM 2470 N N . GLU A 1 326 ? -11.281 33.562 -2.225 1 81.56 326 GLU A N 1
ATOM 2471 C CA . GLU A 1 326 ? -10.562 33.438 -3.49 1 81.56 326 GLU A CA 1
ATOM 2472 C C . GLU A 1 326 ? -9.523 32.312 -3.441 1 81.56 326 GLU A C 1
ATOM 2474 O O . GLU A 1 326 ? -9.102 31.922 -2.359 1 81.56 326 GLU A O 1
ATOM 2479 N N . ILE A 1 327 ? -9.438 31.797 -4.531 1 76.12 327 ILE A N 1
ATOM 2480 C CA . ILE A 1 327 ? -8.234 31 -4.754 1 76.12 327 ILE A CA 1
ATOM 2481 C C . ILE A 1 327 ? -7.188 31.828 -5.484 1 76.12 327 ILE A C 1
ATOM 2483 O O . ILE A 1 327 ? -7.418 32.281 -6.605 1 76.12 327 ILE A O 1
ATOM 2487 N N . ILE A 1 328 ? -6.129 32.156 -4.793 1 77.75 328 ILE A N 1
ATOM 2488 C CA . ILE A 1 328 ? -5.07 32.938 -5.395 1 77.75 328 ILE A CA 1
ATOM 2489 C C . ILE A 1 328 ? -4.039 32.031 -6.051 1 77.75 328 ILE A C 1
ATOM 2491 O O . ILE A 1 328 ? -3.344 31.281 -5.367 1 77.75 328 ILE A O 1
ATOM 2495 N N . LEU A 1 329 ? -3.926 32.031 -7.305 1 70.94 329 LEU A N 1
ATOM 2496 C CA . LEU A 1 329 ? -3.045 31.172 -8.094 1 70.94 329 LEU A CA 1
ATOM 2497 C C . LEU A 1 329 ? -1.694 31.844 -8.32 1 70.94 329 LEU A C 1
ATOM 2499 O O . LEU A 1 329 ? -1.622 33.062 -8.477 1 70.94 329 LEU A O 1
ATOM 2503 N N . MET B 1 1 ? 5.098 -20.641 28.359 1 21.41 1 MET B N 1
ATOM 2504 C CA . MET B 1 1 ? 5.289 -19.203 28.516 1 21.41 1 MET B CA 1
ATOM 2505 C C . MET B 1 1 ? 5.164 -18.484 27.172 1 21.41 1 MET B C 1
ATOM 2507 O O . MET B 1 1 ? 6.117 -18.453 26.406 1 21.41 1 MET B O 1
ATOM 2511 N N . GLY B 1 2 ? 4.23 -18.797 26.25 1 30.58 2 GLY B N 1
ATOM 2512 C CA . GLY B 1 2 ? 3.938 -18.812 24.828 1 30.58 2 GLY B CA 1
ATOM 2513 C C . GLY B 1 2 ? 3.955 -17.438 24.188 1 30.58 2 GLY B C 1
ATOM 2514 O O . GLY B 1 2 ? 3.193 -16.562 24.594 1 30.58 2 GLY B O 1
ATOM 2515 N N . SER B 1 3 ? 5.184 -16.953 23.859 1 33.69 3 SER B N 1
ATOM 2516 C CA . SER B 1 3 ? 5.551 -15.641 23.328 1 33.69 3 SER B CA 1
ATOM 2517 C C . SER B 1 3 ? 4.527 -15.148 22.312 1 33.69 3 SER B C 1
ATOM 2519 O O . SER B 1 3 ? 4.203 -15.852 21.359 1 33.69 3 SER B O 1
ATOM 2521 N N . SER B 1 4 ? 3.48 -14.523 22.703 1 35.84 4 SER B N 1
ATOM 2522 C CA . SER B 1 4 ? 2.338 -13.992 21.969 1 35.84 4 SER B CA 1
ATOM 2523 C C . SER B 1 4 ? 2.771 -13.367 20.641 1 35.84 4 SER B C 1
ATOM 2525 O O . SER B 1 4 ? 3.51 -12.383 20.625 1 35.84 4 SER B O 1
ATOM 2527 N N . GLU B 1 5 ? 3.168 -14.18 19.672 1 40.94 5 GLU B N 1
ATOM 2528 C CA . GLU B 1 5 ? 3.643 -13.93 18.312 1 40.94 5 GLU B CA 1
ATOM 2529 C C . GLU B 1 5 ? 2.941 -12.719 17.688 1 40.94 5 GLU B C 1
ATOM 2531 O O . GLU B 1 5 ? 1.715 -12.609 17.75 1 40.94 5 GLU B O 1
ATOM 2536 N N . GLU B 1 6 ? 3.584 -11.648 17.703 1 44.88 6 GLU B N 1
ATOM 2537 C CA . GLU B 1 6 ? 3.287 -10.328 17.156 1 44.88 6 GLU B CA 1
ATOM 2538 C C . GLU B 1 6 ? 2.635 -10.43 15.773 1 44.88 6 GLU B C 1
ATOM 2540 O O . GLU B 1 6 ? 3.188 -11.047 14.867 1 44.88 6 GLU B O 1
ATOM 2545 N N . LYS B 1 7 ? 1.185 -10.5 15.727 1 49.81 7 LYS B N 1
ATOM 2546 C CA . LYS B 1 7 ? 0.387 -10.648 14.516 1 49.81 7 LYS B CA 1
ATOM 2547 C C . LYS B 1 7 ? 0.511 -9.414 13.625 1 49.81 7 LYS B C 1
ATOM 2549 O O . LYS B 1 7 ? 0.585 -8.289 14.125 1 49.81 7 LYS B O 1
ATOM 2554 N N . VAL B 1 8 ? 1.309 -9.586 12.539 1 51.53 8 VAL B N 1
ATOM 2555 C CA . VAL B 1 8 ? 1.618 -8.555 11.555 1 51.53 8 VAL B CA 1
ATOM 2556 C C . VAL B 1 8 ? 0.392 -8.289 10.68 1 51.53 8 VAL B C 1
ATOM 2558 O O . VAL B 1 8 ? -0.313 -9.227 10.289 1 51.53 8 VAL B O 1
ATOM 2561 N N . VAL B 1 9 ? -0.221 -6.996 10.828 1 56.59 9 VAL B N 1
ATOM 2562 C CA . VAL B 1 9 ? -1.312 -6.613 9.938 1 56.59 9 VAL B CA 1
ATOM 2563 C C . VAL B 1 9 ? -0.771 -5.766 8.789 1 56.59 9 VAL B C 1
ATOM 2565 O O . VAL B 1 9 ? 0.104 -4.922 8.992 1 56.59 9 VAL B O 1
ATOM 2568 N N . ALA B 1 10 ? -1.025 -6.207 7.531 1 58.53 10 ALA B N 1
ATOM 2569 C CA . ALA B 1 10 ? -0.617 -5.453 6.348 1 58.53 10 ALA B CA 1
ATOM 2570 C C . ALA B 1 10 ? -1.585 -4.309 6.062 1 58.53 10 ALA B C 1
ATOM 2572 O O . ALA B 1 10 ? -2.793 -4.441 6.266 1 58.53 10 ALA B O 1
ATOM 2573 N N . VAL B 1 11 ? -0.945 -3.109 5.812 1 60.22 11 VAL B N 1
ATOM 2574 C CA . VAL B 1 11 ? -1.772 -1.979 5.402 1 60.22 11 VAL B CA 1
ATOM 2575 C C . VAL B 1 11 ? -1.445 -1.595 3.961 1 60.22 11 VAL B C 1
ATOM 2577 O O . VAL B 1 11 ? -0.279 -1.392 3.615 1 60.22 11 VAL B O 1
ATOM 2580 N N . ILE B 1 12 ? -2.416 -1.729 3.057 1 61.66 12 ILE B N 1
ATOM 2581 C CA . ILE B 1 12 ? -2.299 -1.289 1.671 1 61.66 12 ILE B CA 1
ATOM 2582 C C . ILE B 1 12 ? -3.078 0.009 1.474 1 61.66 12 ILE B C 1
ATOM 2584 O O . ILE B 1 12 ? -4.25 0.098 1.844 1 61.66 12 ILE B O 1
ATOM 2588 N N . MET B 1 13 ? -2.361 0.997 1.091 1 56.53 13 MET B N 1
ATOM 2589 C CA . MET B 1 13 ? -3.033 2.25 0.763 1 56.53 13 MET B CA 1
ATOM 2590 C C . MET B 1 13 ? -3.197 2.402 -0.746 1 56.53 13 MET B C 1
ATOM 2592 O O . MET B 1 13 ? -2.27 2.123 -1.506 1 56.53 13 MET B O 1
ATOM 2596 N N . VAL B 1 14 ? -4.426 2.512 -1.213 1 54.5 14 VAL B N 1
ATOM 2597 C CA . VAL B 1 14 ? -4.715 2.584 -2.643 1 54.5 14 VAL B CA 1
ATOM 2598 C C . VAL B 1 14 ? -5.172 3.994 -3.008 1 54.5 14 VAL B C 1
ATOM 2600 O O . VAL B 1 14 ? -5.914 4.629 -2.252 1 54.5 14 VAL B O 1
ATOM 2603 N N . GLY B 1 15 ? -4.367 4.68 -3.895 1 53.59 15 GLY B N 1
ATOM 2604 C CA . GLY B 1 15 ? -4.824 5.953 -4.418 1 53.59 15 GLY B CA 1
ATOM 2605 C C . GLY B 1 15 ? -5.418 5.848 -5.812 1 53.59 15 GLY B C 1
ATOM 2606 O O . GLY B 1 15 ? -5.059 4.949 -6.578 1 53.59 15 GLY B O 1
ATOM 2607 N N . GLY B 1 16 ? -6.758 6.207 -6.117 1 46.84 16 GLY B N 1
ATOM 2608 C CA . GLY B 1 16 ? -7.273 6.281 -7.473 1 46.84 16 GLY B CA 1
ATOM 2609 C C . GLY B 1 16 ? -6.422 7.133 -8.391 1 46.84 16 GLY B C 1
ATOM 2610 O O . GLY B 1 16 ? -5.52 7.84 -7.934 1 46.84 16 GLY B O 1
ATOM 2611 N N . PRO B 1 17 ? -6.332 6.742 -9.758 1 40.56 17 PRO B N 1
ATOM 2612 C CA . PRO B 1 17 ? -5.707 7.699 -10.672 1 40.56 17 PRO B CA 1
ATOM 2613 C C . PRO B 1 17 ? -6.082 9.148 -10.359 1 40.56 17 PRO B C 1
ATOM 2615 O O . PRO B 1 17 ? -7.266 9.477 -10.273 1 40.56 17 PRO B O 1
ATOM 2618 N N . THR B 1 18 ? -5.711 9.602 -9.32 1 38.88 18 THR B N 1
ATOM 2619 C CA . THR B 1 18 ? -6.172 10.938 -8.953 1 38.88 18 THR B CA 1
ATOM 2620 C C . THR B 1 18 ? -6.133 11.875 -10.156 1 38.88 18 THR B C 1
ATOM 2622 O O . THR B 1 18 ? -5.066 12.367 -10.531 1 38.88 18 THR B O 1
ATOM 2625 N N . THR B 1 19 ? -6.559 11.422 -11.266 1 36 19 THR B N 1
ATOM 2626 C CA . THR B 1 19 ? -6.789 12.656 -12.008 1 36 19 THR B CA 1
ATOM 2627 C C . THR B 1 19 ? -7.547 13.664 -11.148 1 36 19 THR B C 1
ATOM 2629 O O . THR B 1 19 ? -8.664 14.062 -11.484 1 36 19 THR B O 1
ATOM 2632 N N . GLY B 1 20 ? -7.703 13.414 -9.953 1 37.28 20 GLY B N 1
ATOM 2633 C CA . GLY B 1 20 ? -8.594 14.359 -9.305 1 37.28 20 GLY B CA 1
ATOM 2634 C C . GLY B 1 20 ? -8.211 15.805 -9.555 1 37.28 20 GLY B C 1
ATOM 2635 O O . GLY B 1 20 ? -7.156 16.266 -9.109 1 37.28 20 GLY B O 1
ATOM 2636 N N . THR B 1 21 ? -8.594 16.156 -10.641 1 41.72 21 THR B N 1
ATOM 2637 C CA . THR B 1 21 ? -8.562 17.531 -11.109 1 41.72 21 THR B CA 1
ATOM 2638 C C . THR B 1 21 ? -8.766 18.5 -9.945 1 41.72 21 THR B C 1
ATOM 2640 O O . THR B 1 21 ? -8.203 19.594 -9.945 1 41.72 21 THR B O 1
ATOM 2643 N N . GLU B 1 22 ? -9.586 18.141 -9.016 1 44.41 22 GLU B N 1
ATOM 2644 C CA . GLU B 1 22 ? -9.953 19.188 -8.086 1 44.41 22 GLU B CA 1
ATOM 2645 C C . GLU B 1 22 ? -8.773 19.594 -7.215 1 44.41 22 GLU B C 1
ATOM 2647 O O . GLU B 1 22 ? -8.562 20.781 -6.957 1 44.41 22 GLU B O 1
ATOM 2652 N N . PHE B 1 23 ? -8.102 18.656 -6.664 1 46.38 23 PHE B N 1
ATOM 2653 C CA . PHE B 1 23 ? -6.977 19.078 -5.836 1 46.38 23 PHE B CA 1
ATOM 2654 C C . PHE B 1 23 ? -5.812 19.547 -6.699 1 46.38 23 PHE B C 1
ATOM 2656 O O . PHE B 1 23 ? -5.035 20.406 -6.285 1 46.38 23 PHE B O 1
ATOM 2663 N N . ARG B 1 24 ? -5.719 18.812 -7.848 1 46.12 24 ARG B N 1
ATOM 2664 C CA . ARG B 1 24 ? -4.707 19.328 -8.766 1 46.12 24 ARG B CA 1
ATOM 2665 C C . ARG B 1 24 ? -4.957 20.797 -9.094 1 46.12 24 ARG B C 1
ATOM 2667 O O . ARG B 1 24 ? -4.012 21.562 -9.328 1 46.12 24 ARG B O 1
ATOM 2674 N N . SER B 1 25 ? -6.332 21.016 -9.141 1 42.12 25 SER B N 1
ATOM 2675 C CA . SER B 1 25 ? -6.586 22.422 -9.453 1 42.12 25 SER B CA 1
ATOM 2676 C C . SER B 1 25 ? -5.977 23.328 -8.391 1 42.12 25 SER B C 1
ATOM 2678 O O . SER B 1 25 ? -5.676 24.5 -8.672 1 42.12 25 SER B O 1
ATOM 2680 N N . VAL B 1 26 ? -5.902 22.766 -7.203 1 47.41 26 VAL B N 1
ATOM 2681 C CA . VAL B 1 26 ? -5.188 23.609 -6.25 1 47.41 26 VAL B CA 1
ATOM 2682 C C . VAL B 1 26 ? -3.746 23.125 -6.117 1 47.41 26 VAL B C 1
ATOM 2684 O O . VAL B 1 26 ? -3.492 22.047 -5.566 1 47.41 26 VAL B O 1
ATOM 2687 N N . SER B 1 27 ? -2.996 23.234 -7.168 1 53.78 27 SER B N 1
ATOM 2688 C CA . SER B 1 27 ? -1.623 22.828 -7.461 1 53.78 27 SER B CA 1
ATOM 2689 C C . SER B 1 27 ? -0.722 23.016 -6.246 1 53.78 27 SER B C 1
ATOM 2691 O O . SER B 1 27 ? -0.058 24.047 -6.109 1 53.78 27 SER B O 1
ATOM 2693 N N . PHE B 1 28 ? -1.201 22.484 -5.125 1 60.75 28 PHE B N 1
ATOM 2694 C CA . PHE B 1 28 ? -0.112 22.5 -4.152 1 60.75 28 PHE B CA 1
ATOM 2695 C C . PHE B 1 28 ? 1.037 21.625 -4.617 1 60.75 28 PHE B C 1
ATOM 2697 O O . PHE B 1 28 ? 0.839 20.703 -5.426 1 60.75 28 PHE B O 1
ATOM 2704 N N . ASN B 1 29 ? 2.23 22.078 -4.832 1 60.28 29 ASN B N 1
ATOM 2705 C CA . ASN B 1 29 ? 3.439 21.359 -5.219 1 60.28 29 ASN B CA 1
ATOM 2706 C C . ASN B 1 29 ? 3.619 20.078 -4.402 1 60.28 29 ASN B C 1
ATOM 2708 O O . ASN B 1 29 ? 4.66 19.422 -4.492 1 60.28 29 ASN B O 1
ATOM 2712 N N . THR B 1 30 ? 2.498 19.703 -3.756 1 65.06 30 THR B N 1
ATOM 2713 C CA . THR B 1 30 ? 2.574 18.531 -2.9 1 65.06 30 THR B CA 1
ATOM 2714 C C . THR B 1 30 ? 1.511 17.5 -3.293 1 65.06 30 THR B C 1
ATOM 2716 O O . THR B 1 30 ? 0.331 17.844 -3.414 1 65.06 30 THR B O 1
ATOM 2719 N N . PRO B 1 31 ? 2.002 16.234 -3.627 1 67.44 31 PRO B N 1
ATOM 2720 C CA . PRO B 1 31 ? 0.987 15.211 -3.852 1 67.44 31 PRO B CA 1
ATOM 2721 C C . PRO B 1 31 ? -0.031 15.125 -2.715 1 67.44 31 PRO B C 1
ATOM 2723 O O . PRO B 1 31 ? 0.323 15.328 -1.55 1 67.44 31 PRO B O 1
ATOM 2726 N N . LYS B 1 32 ? -1.213 14.773 -2.947 1 74.25 32 LYS B N 1
ATOM 2727 C CA . LYS B 1 32 ? -2.336 14.797 -2.016 1 74.25 32 LYS B CA 1
ATOM 2728 C C . LYS B 1 32 ? -2.023 13.984 -0.758 1 74.25 32 LYS B C 1
ATOM 2730 O O . LYS B 1 32 ? -2.219 14.469 0.36 1 74.25 32 LYS B O 1
ATOM 2735 N N . PRO B 1 33 ? -1.473 12.742 -0.929 1 76.38 33 PRO B N 1
ATOM 2736 C CA . PRO B 1 33 ? -1.239 11.953 0.281 1 76.38 33 PRO B CA 1
ATOM 2737 C C . PRO B 1 33 ? -0.215 12.594 1.215 1 76.38 33 PRO B C 1
ATOM 2739 O O . PRO B 1 33 ? -0.15 12.242 2.396 1 76.38 33 PRO B O 1
ATOM 2742 N N . LEU B 1 34 ? 0.538 13.516 0.651 1 76.62 34 LEU B N 1
ATOM 2743 C CA . LEU B 1 34 ? 1.601 14.117 1.449 1 76.62 34 LEU B CA 1
ATOM 2744 C C . LEU B 1 34 ? 1.184 15.492 1.961 1 76.62 34 LEU B C 1
ATOM 2746 O O . LEU B 1 34 ? 1.924 16.141 2.715 1 76.62 34 LEU B O 1
ATOM 2750 N N . PHE B 1 35 ? -0.012 15.938 1.563 1 82.5 35 PHE B N 1
ATOM 2751 C CA . PHE B 1 35 ? -0.495 17.219 2.066 1 82.5 35 PHE B CA 1
ATOM 2752 C C . PHE B 1 35 ? -0.696 17.172 3.576 1 82.5 35 PHE B C 1
ATOM 2754 O O . PHE B 1 35 ? -1.283 16.219 4.098 1 82.5 35 PHE B O 1
ATOM 2761 N N . PRO B 1 36 ? -0.246 18.203 4.227 1 87.5 36 PRO B N 1
ATOM 2762 C CA . PRO B 1 36 ? -0.339 18.172 5.691 1 87.5 36 PRO B CA 1
ATOM 2763 C C . PRO B 1 36 ? -1.754 18.453 6.195 1 87.5 36 PRO B C 1
ATOM 2765 O O . PRO B 1 36 ? -2.387 19.422 5.777 1 87.5 36 PRO B O 1
ATOM 2768 N N . LEU B 1 37 ? -2.225 17.625 6.984 1 91.25 37 LEU B N 1
ATOM 2769 C CA . LEU B 1 37 ? -3.402 17.797 7.832 1 91.25 37 LEU B CA 1
ATOM 2770 C C . LEU B 1 37 ? -3.023 17.734 9.305 1 91.25 37 LEU B C 1
ATOM 2772 O O . LEU B 1 37 ? -2.43 16.75 9.766 1 91.25 37 LEU B O 1
ATOM 2776 N N . ALA B 1 38 ? -3.338 18.828 10.023 1 95.12 38 ALA B N 1
ATOM 2777 C CA . ALA B 1 38 ? -2.939 18.922 11.422 1 95.12 38 ALA B CA 1
ATOM 2778 C C . ALA B 1 38 ? -1.426 18.797 11.57 1 95.12 38 ALA B C 1
ATOM 2780 O O . ALA B 1 38 ? -0.934 18.141 12.492 1 95.12 38 ALA B O 1
ATOM 2781 N N . GLY B 1 39 ? -0.737 19.25 10.594 1 90.5 39 GLY B N 1
ATOM 2782 C CA . GLY B 1 39 ? 0.711 19.375 10.68 1 90.5 39 GLY B CA 1
ATOM 2783 C C . GLY B 1 39 ? 1.436 18.125 10.18 1 90.5 39 GLY B C 1
ATOM 2784 O O . GLY B 1 39 ? 2.666 18.109 10.109 1 90.5 39 GLY B O 1
ATOM 2785 N N . HIS B 1 40 ? 0.696 17.141 9.812 1 87 40 HIS B N 1
ATOM 2786 C CA . HIS B 1 40 ? 1.311 15.891 9.367 1 87 40 HIS B CA 1
ATOM 2787 C C . HIS B 1 40 ? 0.741 15.445 8.023 1 87 40 HIS B C 1
ATOM 2789 O O . HIS B 1 40 ? -0.428 15.703 7.723 1 87 40 HIS B O 1
ATOM 2795 N N . PRO B 1 41 ? 1.603 14.758 7.238 1 81 41 PRO B N 1
ATOM 2796 C CA . PRO B 1 41 ? 1.074 14.25 5.973 1 81 41 PRO B CA 1
ATOM 2797 C C . PRO B 1 41 ? -0.19 13.414 6.156 1 81 41 PRO B C 1
ATOM 2799 O O . PRO B 1 41 ? -0.296 12.648 7.117 1 81 41 PRO B O 1
ATOM 2802 N N . MET B 1 42 ? -1.083 13.57 5.238 1 84.31 42 MET B N 1
ATOM 2803 C CA . MET B 1 42 ? -2.375 12.891 5.266 1 84.31 42 MET B CA 1
ATOM 2804 C C . MET B 1 42 ? -2.197 11.391 5.477 1 84.31 42 MET B C 1
ATOM 2806 O O . MET B 1 42 ? -2.92 10.781 6.266 1 84.31 42 MET B O 1
ATOM 2810 N N . VAL B 1 43 ? -1.208 10.766 4.867 1 79.38 43 VAL B N 1
ATOM 2811 C CA . VAL B 1 43 ? -1.03 9.32 4.859 1 79.38 43 VAL B CA 1
ATOM 2812 C C . VAL B 1 43 ? -0.546 8.852 6.23 1 79.38 43 VAL B C 1
ATOM 2814 O O . VAL B 1 43 ? -0.618 7.664 6.547 1 79.38 43 VAL B O 1
ATOM 2817 N N . ARG B 1 44 ? -0.043 9.727 7.004 1 79.75 44 ARG B N 1
ATOM 2818 C CA . ARG B 1 44 ? 0.472 9.359 8.32 1 79.75 44 ARG B CA 1
ATOM 2819 C C . ARG B 1 44 ? -0.667 9.062 9.289 1 79.75 44 ARG B C 1
ATOM 2821 O O . ARG B 1 44 ? -0.508 8.266 10.219 1 79.75 44 ARG B O 1
ATOM 2828 N N . HIS B 1 45 ? -1.8 9.641 9.133 1 86.12 45 HIS B N 1
ATOM 2829 C CA . HIS B 1 45 ? -2.881 9.555 10.109 1 86.12 45 HIS B CA 1
ATOM 2830 C C . HIS B 1 45 ? -3.434 8.141 10.203 1 86.12 45 HIS B C 1
ATOM 2832 O O . HIS B 1 45 ? -3.533 7.578 11.297 1 86.12 45 HIS B O 1
ATOM 2838 N N . PRO B 1 46 ? -3.746 7.488 9.07 1 82.06 46 PRO B N 1
ATOM 2839 C CA . PRO B 1 46 ? -4.184 6.098 9.195 1 82.06 46 PRO B CA 1
ATOM 2840 C C . PRO B 1 46 ? -3.082 5.176 9.719 1 82.06 46 PRO B C 1
ATOM 2842 O O . PRO B 1 46 ? -3.365 4.207 10.43 1 82.06 46 PRO B O 1
ATOM 2845 N N . ILE B 1 47 ? -1.86 5.484 9.32 1 77.31 47 ILE B N 1
ATOM 2846 C CA . ILE B 1 47 ? -0.735 4.664 9.758 1 77.31 47 ILE B CA 1
ATOM 2847 C C . ILE B 1 47 ? -0.553 4.805 11.273 1 77.31 47 ILE B C 1
ATOM 2849 O O . ILE B 1 47 ? -0.305 3.816 11.969 1 77.31 47 ILE B O 1
ATOM 2853 N N . SER B 1 48 ? -0.682 6.027 11.758 1 77.62 48 SER B N 1
ATOM 2854 C CA . SER B 1 48 ? -0.531 6.285 13.188 1 77.62 48 SER B CA 1
ATOM 2855 C C . SER B 1 48 ? -1.638 5.609 13.992 1 77.62 48 SER B C 1
ATOM 2857 O O . SER B 1 48 ? -1.491 5.387 15.195 1 77.62 48 SER B O 1
ATOM 2859 N N . ALA B 1 49 ? -2.705 5.414 13.328 1 76.94 49 ALA B N 1
ATOM 2860 C CA . ALA B 1 49 ? -3.812 4.746 14 1 76.94 49 ALA B CA 1
ATOM 2861 C C . ALA B 1 49 ? -3.494 3.275 14.25 1 76.94 49 ALA B C 1
ATOM 2863 O O . ALA B 1 49 ? -4.148 2.621 15.07 1 76.94 49 ALA B O 1
ATOM 2864 N N . CYS B 1 50 ? -2.439 2.863 13.391 1 69.88 50 CYS B N 1
ATOM 2865 C CA . CYS B 1 50 ? -1.95 1.516 13.656 1 69.88 50 CYS B CA 1
ATOM 2866 C C . CYS B 1 50 ? -1.041 1.494 14.883 1 69.88 50 CYS B C 1
ATOM 2868 O O . CYS B 1 50 ? -0.224 2.396 15.07 1 69.88 50 CYS B O 1
ATOM 2870 N N . LYS B 1 51 ? -1.342 1.291 16.141 1 59.5 51 LYS B N 1
ATOM 2871 C CA . LYS B 1 51 ? -0.503 1.331 17.344 1 59.5 51 LYS B CA 1
ATOM 2872 C C . LYS B 1 51 ? 0.896 0.797 17.047 1 59.5 51 LYS B C 1
ATOM 2874 O O . LYS B 1 51 ? 1.048 -0.323 16.547 1 59.5 51 LYS B O 1
ATOM 2879 N N . ARG B 1 52 ? 2.143 1.428 17.5 1 56.94 52 ARG B N 1
ATOM 2880 C CA . ARG B 1 52 ? 3.564 1.102 17.438 1 56.94 52 ARG B CA 1
ATOM 2881 C C . ARG B 1 52 ? 3.941 0.543 16.078 1 56.94 52 ARG B C 1
ATOM 2883 O O . ARG B 1 52 ? 4.535 -0.532 15.977 1 56.94 52 ARG B O 1
ATOM 2890 N N . SER B 1 53 ? 3.549 1.418 14.953 1 66.19 53 SER B N 1
ATOM 2891 C CA . SER B 1 53 ? 3.432 0.773 13.648 1 66.19 53 SER B CA 1
ATOM 2892 C C . SER B 1 53 ? 4.707 0.946 12.828 1 66.19 53 SER B C 1
ATOM 2894 O O . SER B 1 53 ? 5.234 2.055 12.727 1 66.19 53 SER B O 1
ATOM 2896 N N . HIS B 1 54 ? 5.578 -0.07 12.797 1 77.31 54 HIS B N 1
ATOM 2897 C CA . HIS B 1 54 ? 6.578 -0.161 11.734 1 77.31 54 HIS B CA 1
ATOM 2898 C C . HIS B 1 54 ? 5.926 -0.452 10.391 1 77.31 54 HIS B C 1
ATOM 2900 O O . HIS B 1 54 ? 4.859 -1.07 10.328 1 77.31 54 HIS B O 1
ATOM 2906 N N . ILE B 1 55 ? 6.594 0.185 9.438 1 79.81 55 ILE B N 1
ATOM 2907 C CA . ILE B 1 55 ? 6.027 0.101 8.094 1 79.81 55 ILE B CA 1
ATOM 2908 C C . ILE B 1 55 ? 6.945 -0.727 7.199 1 79.81 55 ILE B C 1
ATOM 2910 O O . ILE B 1 55 ? 8.109 -0.376 7 1 79.81 55 ILE B O 1
ATOM 2914 N N . PHE B 1 56 ? 6.387 -1.76 6.723 1 83.69 56 PHE B N 1
ATOM 2915 C CA . PHE B 1 56 ? 7.102 -2.455 5.656 1 83.69 56 PHE B CA 1
ATOM 2916 C C . PHE B 1 56 ? 6.754 -1.864 4.297 1 83.69 56 PHE B C 1
ATOM 2918 O O . PHE B 1 56 ? 5.578 -1.655 3.986 1 83.69 56 PHE B O 1
ATOM 2925 N N . LEU B 1 57 ? 7.727 -1.515 3.596 1 84.31 57 LEU B N 1
ATOM 2926 C CA . LEU B 1 57 ? 7.602 -1.097 2.203 1 84.31 57 LEU B CA 1
ATOM 2927 C C . LEU B 1 57 ? 8.234 -2.121 1.27 1 84.31 57 LEU B C 1
ATOM 2929 O O . LEU B 1 57 ? 9.438 -2.393 1.362 1 84.31 57 LEU B O 1
ATOM 2933 N N . LEU B 1 58 ? 7.441 -2.68 0.388 1 85.62 58 LEU B N 1
ATOM 2934 C CA . LEU B 1 58 ? 7.906 -3.773 -0.458 1 85.62 58 LEU B CA 1
ATOM 2935 C C . LEU B 1 58 ? 7.695 -3.449 -1.933 1 85.62 58 LEU B C 1
ATOM 2937 O O . LEU B 1 58 ? 6.598 -3.049 -2.332 1 85.62 58 LEU B O 1
ATOM 2941 N N . ASN B 1 59 ? 8.773 -3.613 -2.668 1 81.56 59 ASN B N 1
ATOM 2942 C CA . ASN B 1 59 ? 8.578 -3.621 -4.117 1 81.56 59 ASN B CA 1
ATOM 2943 C C . ASN B 1 59 ? 7.77 -4.832 -4.57 1 81.56 59 ASN B C 1
ATOM 2945 O O . ASN B 1 59 ? 7.961 -5.938 -4.059 1 81.56 59 ASN B O 1
ATOM 2949 N N . CYS B 1 60 ? 6.938 -4.695 -5.547 1 73.31 60 CYS B N 1
ATOM 2950 C CA . CYS B 1 60 ? 6.039 -5.758 -5.98 1 73.31 60 CYS B CA 1
ATOM 2951 C C . CYS B 1 60 ? 6.758 -6.727 -6.914 1 73.31 60 CYS B C 1
ATOM 2953 O O . CYS B 1 60 ? 6.297 -7.852 -7.121 1 73.31 60 CYS B O 1
ATOM 2955 N N . ASP B 1 61 ? 7.879 -6.383 -7.477 1 79.81 61 ASP B N 1
ATOM 2956 C CA . ASP B 1 61 ? 8.531 -7.215 -8.484 1 79.81 61 ASP B CA 1
ATOM 2957 C C . ASP B 1 61 ? 9.734 -7.945 -7.898 1 79.81 61 ASP B C 1
ATOM 2959 O O . ASP B 1 61 ? 10.711 -8.211 -8.602 1 79.81 61 ASP B O 1
ATOM 2963 N N . VAL B 1 62 ? 9.648 -8.188 -6.641 1 89 62 VAL B N 1
ATOM 2964 C CA . VAL B 1 62 ? 10.742 -8.875 -5.957 1 89 62 VAL B CA 1
ATOM 2965 C C . VAL B 1 62 ? 10.281 -10.266 -5.508 1 89 62 VAL B C 1
ATOM 2967 O O . VAL B 1 62 ? 9.148 -10.43 -5.047 1 89 62 VAL B O 1
ATOM 2970 N N . CYS B 1 63 ? 11.156 -11.273 -5.73 1 92.19 63 CYS B N 1
ATOM 2971 C CA . CYS B 1 63 ? 10.969 -12.641 -5.266 1 92.19 63 CYS B CA 1
ATOM 2972 C C . CYS B 1 63 ? 12.023 -13.016 -4.234 1 92.19 63 CYS B C 1
ATOM 2974 O O . CYS B 1 63 ? 13.211 -13.062 -4.547 1 92.19 63 CYS B O 1
ATOM 2976 N N . CYS B 1 64 ? 11.586 -13.258 -3.051 1 94.31 64 CYS B N 1
ATOM 2977 C CA . CYS B 1 64 ? 12.492 -13.703 -1.996 1 94.31 64 CYS B CA 1
ATOM 2978 C C . CYS B 1 64 ? 11.727 -14.359 -0.857 1 94.31 64 CYS B C 1
ATOM 2980 O O . CYS B 1 64 ? 10.508 -14.508 -0.929 1 94.31 64 CYS B O 1
ATOM 2982 N N . SER B 1 65 ? 12.43 -14.82 0.161 1 92.44 65 SER B N 1
ATOM 2983 C CA . SER B 1 65 ? 11.781 -15.477 1.288 1 92.44 65 SER B CA 1
ATOM 2984 C C . SER B 1 65 ? 11.094 -14.469 2.199 1 92.44 65 SER B C 1
ATOM 2986 O O . SER B 1 65 ? 10.297 -14.844 3.062 1 92.44 65 SER B O 1
ATOM 2988 N N . PHE B 1 66 ? 11.367 -13.234 2.047 1 90 66 PHE B N 1
ATOM 2989 C CA . PHE B 1 66 ? 10.812 -12.148 2.85 1 90 66 PHE B CA 1
ATOM 2990 C C . PHE B 1 66 ? 10.969 -12.445 4.336 1 90 66 PHE B C 1
ATOM 2992 O O . PHE B 1 66 ? 9.977 -12.672 5.035 1 90 66 PHE B O 1
ATOM 2999 N N . PRO B 1 67 ? 12.234 -12.352 4.824 1 90.94 67 PRO B N 1
ATOM 3000 C CA . PRO B 1 67 ? 12.461 -12.586 6.254 1 90.94 67 PRO B CA 1
ATOM 3001 C C . PRO B 1 67 ? 12 -11.422 7.125 1 90.94 67 PRO B C 1
ATOM 3003 O O . PRO B 1 67 ? 12.781 -10.875 7.902 1 90.94 67 PRO B O 1
ATOM 3006 N N . LEU B 1 68 ? 10.727 -11.094 7.102 1 86.19 68 LEU B N 1
ATOM 3007 C CA . LEU B 1 68 ? 10.172 -9.859 7.652 1 86.19 68 LEU B CA 1
ATOM 3008 C C . LEU B 1 68 ? 10.273 -9.852 9.172 1 86.19 68 LEU B C 1
ATOM 3010 O O . LEU B 1 68 ? 10.688 -8.859 9.773 1 86.19 68 LEU B O 1
ATOM 3014 N N . PRO B 1 69 ? 9.945 -10.953 9.898 1 82.69 69 PRO B N 1
ATOM 3015 C CA . PRO B 1 69 ? 10.078 -10.922 11.359 1 82.69 69 PRO B CA 1
ATOM 3016 C C . PRO B 1 69 ? 11.508 -10.656 11.812 1 82.69 69 PRO B C 1
ATOM 3018 O O . PRO B 1 69 ? 11.734 -9.875 12.742 1 82.69 69 PRO B O 1
ATOM 3021 N N . ASP B 1 70 ? 12.414 -11.344 11.148 1 90.19 70 ASP B N 1
ATOM 3022 C CA . ASP B 1 70 ? 13.82 -11.164 11.508 1 90.19 70 ASP B CA 1
ATOM 3023 C C . ASP B 1 70 ? 14.289 -9.75 11.188 1 90.19 70 ASP B C 1
ATOM 3025 O O . ASP B 1 70 ? 15.039 -9.148 11.969 1 90.19 70 ASP B O 1
ATOM 3029 N N . MET B 1 71 ? 13.891 -9.312 10.086 1 91.31 71 MET B N 1
ATOM 3030 C CA . MET B 1 71 ? 14.227 -7.949 9.688 1 91.31 71 MET B CA 1
ATOM 3031 C C . MET B 1 71 ? 13.68 -6.945 10.703 1 91.31 71 MET B C 1
ATOM 3033 O O . MET B 1 71 ? 14.367 -5.98 11.055 1 91.31 71 MET B O 1
ATOM 3037 N N . LEU B 1 72 ? 12.453 -7.105 11.086 1 86.88 72 LEU B N 1
ATOM 3038 C CA . LEU B 1 72 ? 11.828 -6.219 12.062 1 86.88 72 LEU B CA 1
ATOM 3039 C C . LEU B 1 72 ? 12.586 -6.246 13.383 1 86.88 72 LEU B C 1
ATOM 3041 O O . LEU B 1 72 ? 12.789 -5.203 14.008 1 86.88 72 LEU B O 1
ATOM 3045 N N . SER B 1 73 ? 12.953 -7.434 13.812 1 90.56 73 SER B N 1
ATOM 3046 C CA . SER B 1 73 ? 13.734 -7.562 15.039 1 90.56 73 SER B CA 1
ATOM 3047 C C . SER B 1 73 ? 15.047 -6.785 14.945 1 90.56 73 SER B C 1
ATOM 3049 O O . SER B 1 73 ? 15.422 -6.074 15.883 1 90.56 73 SER B O 1
ATOM 3051 N N . ALA B 1 74 ? 15.742 -6.945 13.883 1 94.88 74 ALA B N 1
ATOM 3052 C CA . ALA B 1 74 ? 16.984 -6.191 13.68 1 94.88 74 ALA B CA 1
ATOM 3053 C C . ALA B 1 74 ? 16.719 -4.691 13.68 1 94.88 74 ALA B C 1
ATOM 3055 O O . ALA B 1 74 ? 17.469 -3.922 14.281 1 94.88 74 ALA B O 1
ATOM 3056 N N . HIS B 1 75 ? 15.703 -4.293 13.055 1 93.88 75 HIS B N 1
ATOM 3057 C CA . HIS B 1 75 ? 15.297 -2.895 12.961 1 93.88 75 HIS B CA 1
ATOM 3058 C C . HIS B 1 75 ? 15.07 -2.295 14.344 1 93.88 75 HIS B C 1
ATOM 3060 O O . HIS B 1 75 ? 15.539 -1.189 14.633 1 93.88 75 HIS B O 1
ATOM 3066 N N . ARG B 1 76 ? 14.414 -3.016 15.102 1 90.44 76 ARG B N 1
ATOM 3067 C CA . ARG B 1 76 ? 14.148 -2.562 16.469 1 90.44 76 ARG B CA 1
ATOM 3068 C C . ARG B 1 76 ? 15.438 -2.42 17.266 1 90.44 76 ARG B C 1
ATOM 3070 O O . ARG B 1 76 ? 15.578 -1.494 18.062 1 90.44 76 ARG B O 1
ATOM 3077 N N . ARG B 1 77 ? 16.281 -3.336 17.062 1 95.25 77 ARG B N 1
ATOM 3078 C CA . ARG B 1 77 ? 17.562 -3.279 17.75 1 95.25 77 ARG B CA 1
ATOM 3079 C C . ARG B 1 77 ? 18.375 -2.061 17.312 1 95.25 77 ARG B C 1
ATOM 3081 O O . ARG B 1 77 ? 19.031 -1.42 18.125 1 95.25 77 ARG B O 1
ATOM 3088 N N . TYR B 1 78 ? 18.344 -1.812 16.016 1 96 78 TYR B N 1
ATOM 3089 C CA . TYR B 1 78 ? 19.047 -0.632 15.516 1 96 78 TYR B CA 1
ATOM 3090 C C . TYR B 1 78 ? 18.438 0.643 16.094 1 96 78 TYR B C 1
ATOM 3092 O O . TYR B 1 78 ? 19.156 1.589 16.422 1 96 78 TYR B O 1
ATOM 3100 N N . GLY B 1 79 ? 17.078 0.717 16.125 1 93.19 79 GLY B N 1
ATOM 3101 C CA . GLY B 1 79 ? 16.375 1.815 16.766 1 93.19 79 GLY B CA 1
ATOM 3102 C C . GLY B 1 79 ? 16.359 3.08 15.922 1 93.19 79 GLY B C 1
ATOM 3103 O O . GLY B 1 79 ? 16.219 4.184 16.453 1 93.19 79 GLY B O 1
ATOM 3104 N N . GLU B 1 80 ? 16.594 2.967 14.672 1 94.94 80 GLU B N 1
ATOM 3105 C CA . GLU B 1 80 ? 16.672 4.137 13.805 1 94.94 80 GLU B CA 1
ATOM 3106 C C . GLU B 1 80 ? 15.562 4.117 12.758 1 94.94 80 GLU B C 1
ATOM 3108 O O . GLU B 1 80 ? 14.609 3.338 12.867 1 94.94 80 GLU B O 1
ATOM 3113 N N . MET B 1 81 ? 15.602 4.914 11.773 1 93.19 81 MET B N 1
ATOM 3114 C CA . MET B 1 81 ? 14.477 5.219 10.898 1 93.19 81 MET B CA 1
ATOM 3115 C C . MET B 1 81 ? 14.164 4.039 9.984 1 93.19 81 MET B C 1
ATOM 3117 O O . MET B 1 81 ? 13 3.736 9.727 1 93.19 81 MET B O 1
ATOM 3121 N N . GLY B 1 82 ? 15.258 3.523 9.469 1 95.75 82 GLY B N 1
ATOM 3122 C CA . GLY B 1 82 ? 14.945 2.516 8.461 1 95.75 82 GLY B CA 1
ATOM 3123 C C . GLY B 1 82 ? 15.969 1.396 8.406 1 95.75 82 GLY B C 1
ATOM 3124 O O . GLY B 1 82 ? 17.125 1.582 8.797 1 95.75 82 GLY B O 1
ATOM 3125 N N . THR B 1 83 ? 15.539 0.217 7.941 1 97.31 83 THR B N 1
ATOM 3126 C CA . THR B 1 83 ? 16.375 -0.949 7.656 1 97.31 83 THR B CA 1
ATOM 3127 C C . THR B 1 83 ? 16.047 -1.521 6.281 1 97.31 83 THR B C 1
ATOM 3129 O O . THR B 1 83 ? 14.867 -1.72 5.949 1 97.31 83 THR B O 1
ATOM 3132 N N . LEU B 1 84 ? 17.062 -1.723 5.516 1 97.38 84 LEU B N 1
ATOM 3133 C CA . LEU B 1 84 ? 16.938 -2.268 4.168 1 97.38 84 LEU B CA 1
ATOM 3134 C C . LEU B 1 84 ? 17.344 -3.732 4.133 1 97.38 84 LEU B C 1
ATOM 3136 O O . LEU B 1 84 ? 18.375 -4.109 4.719 1 97.38 84 LEU B O 1
ATOM 3140 N N . LEU B 1 85 ? 16.562 -4.531 3.43 1 96.69 85 LEU B N 1
ATOM 3141 C CA . LEU B 1 85 ? 17.016 -5.875 3.1 1 96.69 85 LEU B CA 1
ATOM 3142 C C . LEU B 1 85 ? 18.047 -5.836 1.979 1 96.69 85 LEU B C 1
ATOM 3144 O O . LEU B 1 85 ? 17.844 -5.184 0.956 1 96.69 85 LEU B O 1
ATOM 3148 N N . VAL B 1 86 ? 19.172 -6.508 2.23 1 96.69 86 VAL B N 1
ATOM 3149 C CA . VAL B 1 86 ? 20.234 -6.516 1.231 1 96.69 86 VAL B CA 1
ATOM 3150 C C . VAL B 1 86 ? 20.703 -7.945 0.995 1 96.69 86 VAL B C 1
ATOM 3152 O O . VAL B 1 86 ? 20.469 -8.828 1.821 1 96.69 86 VAL B O 1
ATOM 3155 N N . SER B 1 87 ? 21.25 -8.172 -0.141 1 94.88 87 SER B N 1
ATOM 3156 C CA . SER B 1 87 ? 21.797 -9.477 -0.51 1 94.88 87 SER B CA 1
ATOM 3157 C C . SER B 1 87 ? 23.094 -9.328 -1.298 1 94.88 87 SER B C 1
ATOM 3159 O O . SER B 1 87 ? 23.281 -8.336 -2.016 1 94.88 87 SER B O 1
ATOM 3161 N N . ALA B 1 88 ? 23.969 -10.266 -1.089 1 90.31 88 ALA B N 1
ATOM 3162 C CA . ALA B 1 88 ? 25.188 -10.305 -1.884 1 90.31 88 ALA B CA 1
ATOM 3163 C C . ALA B 1 88 ? 24.922 -10.844 -3.283 1 90.31 88 ALA B C 1
ATOM 3165 O O . ALA B 1 88 ? 24.484 -11.992 -3.438 1 90.31 88 ALA B O 1
ATOM 3166 N N . GLU B 1 89 ? 24.953 -9.977 -4.281 1 84.69 89 GLU B N 1
ATOM 3167 C CA . GLU B 1 89 ? 24.719 -10.32 -5.676 1 84.69 89 GLU B CA 1
ATOM 3168 C C . GLU B 1 89 ? 25.672 -9.578 -6.605 1 84.69 89 GLU B C 1
ATOM 3170 O O . GLU B 1 89 ? 26.312 -8.609 -6.195 1 84.69 89 GLU B O 1
ATOM 3175 N N . SER B 1 90 ? 25.766 -10.133 -7.793 1 71.38 90 SER B N 1
ATOM 3176 C CA . SER B 1 90 ? 26.484 -9.336 -8.781 1 71.38 90 SER B CA 1
ATOM 3177 C C . SER B 1 90 ? 25.75 -8.039 -9.094 1 71.38 90 SER B C 1
ATOM 3179 O O . SER B 1 90 ? 24.594 -8.07 -9.523 1 71.38 90 SER B O 1
ATOM 3181 N N . ALA B 1 91 ? 26.156 -6.918 -8.742 1 61.78 91 ALA B N 1
ATOM 3182 C CA . ALA B 1 91 ? 25.516 -5.625 -8.516 1 61.78 91 ALA B CA 1
ATOM 3183 C C . ALA B 1 91 ? 25.281 -4.891 -9.828 1 61.78 91 ALA B C 1
ATOM 3185 O O . ALA B 1 91 ? 24.594 -3.873 -9.859 1 61.78 91 ALA B O 1
ATOM 3186 N N . ASN B 1 92 ? 25.5 -5.309 -11.016 1 66.75 92 ASN B N 1
ATOM 3187 C CA . ASN B 1 92 ? 25.531 -4.418 -12.172 1 66.75 92 ASN B CA 1
ATOM 3188 C C . ASN B 1 92 ? 24.141 -3.965 -12.578 1 66.75 92 ASN B C 1
ATOM 3190 O O . ASN B 1 92 ? 23.984 -2.957 -13.266 1 66.75 92 ASN B O 1
ATOM 3194 N N . SER B 1 93 ? 23.141 -4.492 -12.102 1 75.19 93 SER B N 1
ATOM 3195 C CA . SER B 1 93 ? 21.812 -4.121 -12.594 1 75.19 93 SER B CA 1
ATOM 3196 C C . SER B 1 93 ? 20.906 -3.684 -11.453 1 75.19 93 SER B C 1
ATOM 3198 O O . SER B 1 93 ? 19.703 -3.516 -11.641 1 75.19 93 SER B O 1
ATOM 3200 N N . TYR B 1 94 ? 21.625 -3.463 -10.328 1 82.88 94 TYR B N 1
ATOM 3201 C CA . TYR B 1 94 ? 20.797 -3.148 -9.164 1 82.88 94 TYR B CA 1
ATOM 3202 C C . TYR B 1 94 ? 21.406 -1.996 -8.367 1 82.88 94 TYR B C 1
ATOM 3204 O O . TYR B 1 94 ? 22.516 -1.536 -8.672 1 82.88 94 TYR B O 1
ATOM 3212 N N . GLY B 1 95 ? 20.531 -1.435 -7.453 1 86.81 95 GLY B N 1
ATOM 3213 C CA . GLY B 1 95 ? 21.109 -0.513 -6.484 1 86.81 95 GLY B CA 1
ATOM 3214 C C . GLY B 1 95 ? 22.156 -1.154 -5.598 1 86.81 95 GLY B C 1
ATOM 3215 O O . GLY B 1 95 ? 21.922 -2.229 -5.035 1 86.81 95 GLY B O 1
ATOM 3216 N N . ALA B 1 96 ? 23.312 -0.512 -5.645 1 89 96 ALA B N 1
ATOM 3217 C CA . ALA B 1 96 ? 24.422 -1.015 -4.859 1 89 96 ALA B CA 1
ATOM 3218 C C . ALA B 1 96 ? 24.656 -0.158 -3.615 1 89 96 ALA B C 1
ATOM 3220 O O . ALA B 1 96 ? 24.344 1.034 -3.611 1 89 96 ALA B O 1
ATOM 3221 N N . LEU B 1 97 ? 25.062 -0.836 -2.512 1 92 97 LEU B N 1
ATOM 3222 C CA . LEU B 1 97 ? 25.266 -0.058 -1.293 1 92 97 LEU B CA 1
ATOM 3223 C C . LEU B 1 97 ? 26.453 -0.576 -0.506 1 92 97 LEU B C 1
ATOM 3225 O O . LEU B 1 97 ? 26.953 -1.678 -0.765 1 92 97 LEU B O 1
ATOM 3229 N N . VAL B 1 98 ? 27.047 0.244 0.299 1 94.12 98 VAL B N 1
ATOM 3230 C CA . VAL B 1 98 ? 28.094 -0.078 1.255 1 94.12 98 VAL B CA 1
ATOM 3231 C C . VAL B 1 98 ? 27.562 0.03 2.678 1 94.12 98 VAL B C 1
ATOM 3233 O O . VAL B 1 98 ? 26.938 1.032 3.039 1 94.12 98 VAL B O 1
ATOM 3236 N N . ALA B 1 99 ? 27.688 -1.071 3.398 1 96.44 99 ALA B N 1
ATOM 3237 C CA . ALA B 1 99 ? 27.266 -1.097 4.797 1 96.44 99 ALA B CA 1
ATOM 3238 C C . ALA B 1 99 ? 28.453 -1.322 5.723 1 96.44 99 ALA B C 1
ATOM 3240 O O . ALA B 1 99 ? 29.391 -2.041 5.367 1 96.44 99 ALA B O 1
ATOM 3241 N N . ASP B 1 100 ? 28.406 -0.728 6.867 1 97.06 100 ASP B N 1
ATOM 3242 C CA . ASP B 1 100 ? 29.391 -1.032 7.891 1 97.06 100 ASP B CA 1
ATOM 3243 C C . ASP B 1 100 ? 29.328 -2.5 8.305 1 97.06 100 ASP B C 1
ATOM 3245 O O . ASP B 1 100 ? 28.266 -2.986 8.711 1 97.06 100 ASP B O 1
ATOM 3249 N N . PRO B 1 101 ? 30.438 -3.168 8.25 1 94.69 101 PRO B N 1
ATOM 3250 C CA . PRO B 1 101 ? 30.391 -4.609 8.5 1 94.69 101 PRO B CA 1
ATOM 3251 C C . PRO B 1 101 ? 30.109 -4.945 9.961 1 94.69 101 PRO B C 1
ATOM 3253 O O . PRO B 1 101 ? 29.703 -6.07 10.281 1 94.69 101 PRO B O 1
ATOM 3256 N N . ILE B 1 102 ? 30.266 -4.059 10.859 1 96.25 102 ILE B N 1
ATOM 3257 C CA . ILE B 1 102 ? 30.062 -4.312 12.281 1 96.25 102 ILE B CA 1
ATOM 3258 C C . ILE B 1 102 ? 28.688 -3.809 12.719 1 96.25 102 ILE B C 1
ATOM 3260 O O . ILE B 1 102 ? 27.891 -4.57 13.25 1 96.25 102 ILE B O 1
ATOM 3264 N N . THR B 1 103 ? 28.406 -2.639 12.406 1 97.19 103 THR B N 1
ATOM 3265 C CA . THR B 1 103 ? 27.188 -2.023 12.922 1 97.19 103 THR B CA 1
ATOM 3266 C C . THR B 1 103 ? 26.031 -2.23 11.953 1 97.19 103 THR B C 1
ATOM 3268 O O . THR B 1 103 ? 24.859 -2.023 12.312 1 97.19 103 THR B O 1
ATOM 3271 N N . ASN B 1 104 ? 26.297 -2.504 10.633 1 97.94 104 ASN B N 1
ATOM 3272 C CA . ASN B 1 104 ? 25.328 -2.68 9.562 1 97.94 104 ASN B CA 1
ATOM 3273 C C . ASN B 1 104 ? 24.719 -1.348 9.133 1 97.94 104 ASN B C 1
ATOM 3275 O O . ASN B 1 104 ? 23.672 -1.321 8.477 1 97.94 104 ASN B O 1
ATOM 3279 N N . GLU B 1 105 ? 25.312 -0.287 9.523 1 98.31 105 GLU B N 1
ATOM 3280 C CA . GLU B 1 105 ? 24.859 1.024 9.07 1 98.31 105 GLU B CA 1
ATOM 3281 C C . GLU B 1 105 ? 25.031 1.178 7.562 1 98.31 105 GLU B C 1
ATOM 3283 O O . GLU B 1 105 ? 26.047 0.783 7.004 1 98.31 105 GLU B O 1
ATOM 3288 N N . LEU B 1 106 ? 23.969 1.667 6.895 1 97.88 106 LEU B N 1
ATOM 3289 C CA . LEU B 1 106 ? 24.109 2.025 5.484 1 97.88 106 LEU B CA 1
ATOM 3290 C C . LEU B 1 106 ? 25.016 3.242 5.32 1 97.88 106 LEU B C 1
ATOM 3292 O O . LEU B 1 106 ? 24.641 4.352 5.707 1 97.88 106 LEU B O 1
ATOM 3296 N N . LEU B 1 107 ? 26.141 3.117 4.656 1 97.12 107 LEU B N 1
ATOM 3297 C CA . LEU B 1 107 ? 27.141 4.18 4.555 1 97.12 107 LEU B CA 1
ATOM 3298 C C . LEU B 1 107 ? 27.031 4.902 3.219 1 97.12 107 LEU B C 1
ATOM 3300 O O . LEU B 1 107 ? 27.25 6.113 3.143 1 97.12 107 LEU B O 1
ATOM 3304 N N . HIS B 1 108 ? 26.75 4.152 2.203 1 94.88 108 HIS B N 1
ATOM 3305 C CA . HIS B 1 108 ? 26.641 4.707 0.856 1 94.88 108 HIS B CA 1
ATOM 3306 C C . HIS B 1 108 ? 25.625 3.934 0.018 1 94.88 108 HIS B C 1
ATOM 3308 O O . HIS B 1 108 ? 25.516 2.711 0.142 1 94.88 108 HIS B O 1
ATOM 3314 N N . TYR B 1 109 ? 24.906 4.68 -0.789 1 93.62 109 TYR B N 1
ATOM 3315 C CA . TYR B 1 109 ? 23.938 4.086 -1.703 1 93.62 109 TYR B CA 1
ATOM 3316 C C . TYR B 1 109 ? 24.062 4.688 -3.098 1 93.62 109 TYR B C 1
ATOM 3318 O O . TYR B 1 109 ? 24.203 5.902 -3.248 1 93.62 109 TYR B O 1
ATOM 3326 N N . THR B 1 110 ? 24.062 3.85 -4.117 1 88.19 110 THR B N 1
ATOM 3327 C CA . THR B 1 110 ? 24.047 4.277 -5.512 1 88.19 110 THR B CA 1
ATOM 3328 C C . THR B 1 110 ? 23.109 3.404 -6.336 1 88.19 110 THR B C 1
ATOM 3330 O O . THR B 1 110 ? 23.188 2.176 -6.281 1 88.19 110 THR B O 1
ATOM 3333 N N . GLU B 1 111 ? 22.266 4.082 -7.035 1 83.31 111 GLU B N 1
ATOM 3334 C CA . GLU B 1 111 ? 21.344 3.336 -7.875 1 83.31 111 GLU B CA 1
ATOM 3335 C C . GLU B 1 111 ? 21.953 3.018 -9.234 1 83.31 111 GLU B C 1
ATOM 3337 O O . GLU B 1 111 ? 22.406 3.918 -9.945 1 83.31 111 GLU B O 1
ATOM 3342 N N . LYS B 1 112 ? 21.969 1.723 -9.57 1 75.38 112 LYS B N 1
ATOM 3343 C CA . LYS B 1 112 ? 22.453 1.221 -10.852 1 75.38 112 LYS B CA 1
ATOM 3344 C C . LYS B 1 112 ? 23.75 1.923 -11.266 1 75.38 112 LYS B C 1
ATOM 3346 O O . LYS B 1 112 ? 23.797 2.582 -12.305 1 75.38 112 LYS B O 1
ATOM 3351 N N . PRO B 1 113 ? 24.734 1.731 -10.477 1 75.44 113 PRO B N 1
ATOM 3352 C CA . PRO B 1 113 ? 26.016 2.385 -10.781 1 75.44 113 PRO B CA 1
ATOM 3353 C C . PRO B 1 113 ? 26.672 1.849 -12.047 1 75.44 113 PRO B C 1
ATOM 3355 O O . PRO B 1 113 ? 26.531 0.666 -12.367 1 75.44 113 PRO B O 1
ATOM 3358 N N . GLU B 1 114 ? 27.25 2.758 -12.695 1 78 114 GLU B N 1
ATOM 3359 C CA . GLU B 1 114 ? 28 2.381 -13.891 1 78 114 GLU B CA 1
ATOM 3360 C C . GLU B 1 114 ? 29.266 1.599 -13.531 1 78 114 GLU B C 1
ATOM 3362 O O . GLU B 1 114 ? 29.719 0.747 -14.297 1 78 114 GLU B O 1
ATOM 3367 N N . THR B 1 115 ? 29.797 1.956 -12.398 1 77.56 115 THR B N 1
ATOM 3368 C CA . THR B 1 115 ? 31 1.278 -11.93 1 77.56 115 THR B CA 1
ATOM 3369 C C . THR B 1 115 ? 30.688 0.423 -10.703 1 77.56 115 THR B C 1
ATOM 3371 O O . THR B 1 115 ? 29.703 0.662 -10.008 1 77.56 115 THR B O 1
ATOM 3374 N N . PHE B 1 116 ? 31.625 -0.609 -10.633 1 78.56 116 PHE B N 1
ATOM 3375 C CA . PHE B 1 116 ? 31.422 -1.498 -9.492 1 78.56 116 PHE B CA 1
ATOM 3376 C C . PHE B 1 116 ? 31.609 -0.745 -8.18 1 78.56 116 PHE B C 1
ATOM 3378 O O . PHE B 1 116 ? 32.594 -0.043 -7.988 1 78.56 116 PHE B O 1
ATOM 3385 N N . VAL B 1 117 ? 30.672 -0.834 -7.25 1 77.31 117 VAL B N 1
ATOM 3386 C CA . VAL B 1 117 ? 30.703 -0.188 -5.945 1 77.31 117 VAL B CA 1
ATOM 3387 C C . VAL B 1 117 ? 30.828 -1.246 -4.848 1 77.31 117 VAL B C 1
ATOM 3389 O O . VAL B 1 117 ? 31.766 -1.207 -4.039 1 77.31 117 VAL B O 1
ATOM 3392 N N . SER B 1 118 ? 29.938 -2.186 -4.84 1 83.38 118 SER B N 1
ATOM 3393 C CA . SER B 1 118 ? 29.859 -3.244 -3.838 1 83.38 118 SER B CA 1
ATOM 3394 C C . SER B 1 118 ? 29.016 -4.41 -4.324 1 83.38 118 SER B C 1
ATOM 3396 O O . SER B 1 118 ? 28.281 -4.289 -5.312 1 83.38 118 SER B O 1
ATOM 3398 N N . ASP B 1 119 ? 29.188 -5.539 -3.58 1 87.25 119 ASP B N 1
ATOM 3399 C CA . ASP B 1 119 ? 28.406 -6.723 -3.924 1 87.25 119 ASP B CA 1
ATOM 3400 C C . ASP B 1 119 ? 27.078 -6.742 -3.164 1 87.25 119 ASP B C 1
ATOM 3402 O O . ASP B 1 119 ? 26.266 -7.648 -3.352 1 87.25 119 ASP B O 1
ATOM 3406 N N . LEU B 1 120 ? 26.953 -5.766 -2.377 1 92.38 120 LEU B N 1
ATOM 3407 C CA . LEU B 1 120 ? 25.688 -5.711 -1.633 1 92.38 120 LEU B CA 1
ATOM 3408 C C . LEU B 1 120 ? 24.641 -4.93 -2.406 1 92.38 120 LEU B C 1
ATOM 3410 O O . LEU B 1 120 ? 24.859 -3.781 -2.791 1 92.38 120 LEU B O 1
ATOM 3414 N N . VAL B 1 121 ? 23.547 -5.617 -2.639 1 93.62 121 VAL B N 1
ATOM 3415 C CA . VAL B 1 121 ? 22.531 -4.984 -3.473 1 93.62 121 VAL B CA 1
ATOM 3416 C C . VAL B 1 121 ? 21.281 -4.73 -2.65 1 93.62 121 VAL B C 1
ATOM 3418 O O . VAL B 1 121 ? 21 -5.457 -1.696 1 93.62 121 VAL B O 1
ATOM 3421 N N . ASN B 1 122 ? 20.531 -3.676 -3.021 1 94.06 122 ASN B N 1
ATOM 3422 C CA . ASN B 1 122 ? 19.219 -3.352 -2.463 1 94.06 122 ASN B CA 1
ATOM 3423 C C . ASN B 1 122 ? 18.156 -4.348 -2.914 1 94.06 122 ASN B C 1
ATOM 3425 O O . ASN B 1 122 ? 17.891 -4.473 -4.109 1 94.06 122 ASN B O 1
ATOM 3429 N N . CYS B 1 123 ? 17.484 -4.977 -1.994 1 94.31 123 CYS B N 1
ATOM 3430 C CA . CYS B 1 123 ? 16.562 -6.059 -2.322 1 94.31 123 CYS B CA 1
ATOM 3431 C C . CYS B 1 123 ? 15.148 -5.531 -2.508 1 94.31 123 CYS B C 1
ATOM 3433 O O . CYS B 1 123 ? 14.234 -6.293 -2.844 1 94.31 123 CYS B O 1
ATOM 3435 N N . GLY B 1 124 ? 14.875 -4.289 -2.303 1 91.38 124 GLY B N 1
ATOM 3436 C CA . GLY B 1 124 ? 13.562 -3.707 -2.5 1 91.38 124 GLY B CA 1
ATOM 3437 C C . GLY B 1 124 ? 12.586 -4.043 -1.387 1 91.38 124 GLY B C 1
ATOM 3438 O O . GLY B 1 124 ? 11.375 -4.109 -1.613 1 91.38 124 GLY B O 1
ATOM 3439 N N . VAL B 1 125 ? 13.07 -4.395 -0.284 1 92.56 125 VAL B N 1
ATOM 3440 C CA . VAL B 1 125 ? 12.305 -4.672 0.927 1 92.56 125 VAL B CA 1
ATOM 3441 C C . VAL B 1 125 ? 12.805 -3.789 2.068 1 92.56 125 VAL B C 1
ATOM 3443 O O . VAL B 1 125 ? 13.992 -3.805 2.398 1 92.56 125 VAL B O 1
ATOM 3446 N N . TYR B 1 126 ? 11.859 -3.01 2.691 1 93 126 TYR B N 1
ATOM 3447 C CA . TYR B 1 126 ? 12.242 -2.025 3.697 1 93 126 TYR B CA 1
ATOM 3448 C C . TYR B 1 126 ? 11.328 -2.102 4.914 1 93 126 TYR B C 1
ATOM 3450 O O . TYR B 1 126 ? 10.164 -2.484 4.801 1 93 126 TYR B O 1
ATOM 3458 N N . VAL B 1 127 ? 11.891 -1.787 6.012 1 91.06 127 VAL B N 1
ATOM 3459 C CA . VAL B 1 127 ? 11.078 -1.481 7.188 1 91.06 127 VAL B CA 1
ATOM 3460 C C . VAL B 1 127 ? 11.453 -0.102 7.727 1 91.06 127 VAL B C 1
ATOM 3462 O O . VAL B 1 127 ? 12.633 0.232 7.832 1 91.06 127 VAL B O 1
ATOM 3465 N N . PHE B 1 128 ? 10.391 0.725 7.973 1 89.94 128 PHE B N 1
ATOM 3466 C CA . PHE B 1 128 ? 10.594 2.098 8.414 1 89.94 128 PHE B CA 1
ATOM 3467 C C . PHE B 1 128 ? 9.742 2.402 9.648 1 89.94 128 PHE B C 1
ATOM 3469 O O . PHE B 1 128 ? 8.711 1.767 9.867 1 89.94 128 PHE B O 1
ATOM 3476 N N . THR B 1 129 ? 10.227 3.314 10.352 1 85.19 129 THR B N 1
ATOM 3477 C CA . THR B 1 129 ? 9.344 4.016 11.281 1 85.19 129 THR B CA 1
ATOM 3478 C C . THR B 1 129 ? 8.484 5.031 10.539 1 85.19 129 THR B C 1
ATOM 3480 O O . THR B 1 129 ? 8.773 5.379 9.391 1 85.19 129 THR B O 1
ATOM 3483 N N . PRO B 1 130 ? 7.426 5.535 11.156 1 77.75 130 PRO B N 1
ATOM 3484 C CA . PRO B 1 130 ? 6.598 6.562 10.523 1 77.75 130 PRO B CA 1
ATOM 3485 C C . PRO B 1 130 ? 7.383 7.82 10.172 1 77.75 130 PRO B C 1
ATOM 3487 O O . PRO B 1 130 ? 6.93 8.625 9.352 1 77.75 130 PRO B O 1
ATOM 3490 N N . GLY B 1 131 ? 8.508 8.016 10.734 1 80.19 131 GLY B N 1
ATOM 3491 C CA . GLY B 1 131 ? 9.383 9.133 10.422 1 80.19 131 GLY B CA 1
ATOM 3492 C C . GLY B 1 131 ? 9.75 9.211 8.945 1 80.19 131 GLY B C 1
ATOM 3493 O O . GLY B 1 131 ? 10.164 10.258 8.461 1 80.19 131 GLY B O 1
ATOM 3494 N N . ILE B 1 132 ? 9.586 8.125 8.219 1 84.81 132 ILE B N 1
ATOM 3495 C CA . ILE B 1 132 ? 9.906 8.086 6.797 1 84.81 132 ILE B CA 1
ATOM 3496 C C . ILE B 1 132 ? 9.039 9.078 6.039 1 84.81 132 ILE B C 1
ATOM 3498 O O . ILE B 1 132 ? 9.477 9.664 5.043 1 84.81 132 ILE B O 1
ATOM 3502 N N . PHE B 1 133 ? 7.848 9.32 6.465 1 78.19 133 PHE B N 1
ATOM 3503 C CA . PHE B 1 133 ? 6.941 10.227 5.758 1 78.19 133 PHE B CA 1
ATOM 3504 C C . PHE B 1 133 ? 7.414 11.672 5.879 1 78.19 133 PHE B C 1
ATOM 3506 O O . PHE B 1 133 ? 7.23 12.469 4.957 1 78.19 133 PHE B O 1
ATOM 3513 N N . SER B 1 134 ? 7.949 11.984 7.043 1 77 134 SER B N 1
ATOM 3514 C CA . SER B 1 134 ? 8.555 13.305 7.191 1 77 134 SER B CA 1
ATOM 3515 C C . SER B 1 134 ? 9.742 13.477 6.25 1 77 134 SER B C 1
ATOM 3517 O O . SER B 1 134 ? 9.922 14.547 5.664 1 77 134 SER B O 1
ATOM 3519 N N . ALA B 1 135 ? 10.492 12.445 6.141 1 82.25 135 ALA B N 1
ATOM 3520 C CA . ALA B 1 135 ? 11.633 12.5 5.227 1 82.25 135 ALA B CA 1
ATOM 3521 C C . ALA B 1 135 ? 11.172 12.688 3.785 1 82.25 135 ALA B C 1
ATOM 3523 O O . ALA B 1 135 ? 11.766 13.461 3.029 1 82.25 135 ALA B O 1
ATOM 3524 N N . ILE B 1 136 ? 10.188 12.023 3.398 1 80.06 136 ILE B N 1
ATOM 3525 C CA . ILE B 1 136 ? 9.633 12.125 2.053 1 80.06 136 ILE B CA 1
ATOM 3526 C C . ILE B 1 136 ? 9.086 13.531 1.825 1 80.06 136 ILE B C 1
ATOM 3528 O O . ILE B 1 136 ? 9.297 14.125 0.764 1 80.06 136 ILE B O 1
ATOM 3532 N N . GLN B 1 137 ? 8.359 14.008 2.809 1 74.44 137 GLN B N 1
ATOM 3533 C CA . GLN B 1 137 ? 7.797 15.352 2.729 1 74.44 137 GLN B CA 1
ATOM 3534 C C . GLN B 1 137 ? 8.891 16.391 2.531 1 74.44 137 GLN B C 1
ATOM 3536 O O . GLN B 1 137 ? 8.75 17.312 1.717 1 74.44 137 GLN B O 1
ATOM 3541 N N . ASP B 1 138 ? 9.922 16.219 3.23 1 75.56 138 ASP B N 1
ATOM 3542 C CA . ASP B 1 138 ? 11.039 17.172 3.16 1 75.56 138 ASP B CA 1
ATOM 3543 C C . ASP B 1 138 ? 11.633 17.203 1.756 1 75.56 138 ASP B C 1
ATOM 3545 O O . ASP B 1 138 ? 11.969 18.281 1.25 1 75.56 138 ASP B O 1
ATOM 3549 N N . VAL B 1 139 ? 11.766 16.078 1.134 1 75.69 139 VAL B N 1
ATOM 3550 C CA . VAL B 1 139 ? 12.328 15.992 -0.213 1 75.69 139 VAL B CA 1
ATOM 3551 C C . VAL B 1 139 ? 11.367 16.641 -1.208 1 75.69 139 VAL B C 1
ATOM 3553 O O . VAL B 1 139 ? 11.797 17.312 -2.143 1 75.69 139 VAL B O 1
ATOM 3556 N N . SER B 1 140 ? 10.133 16.406 -1.021 1 68.88 140 SER B N 1
ATOM 3557 C CA . SER B 1 140 ? 9.133 16.938 -1.929 1 68.88 140 SER B CA 1
ATOM 3558 C C . SER B 1 140 ? 9.117 18.469 -1.896 1 68.88 140 SER B C 1
ATOM 3560 O O . SER B 1 140 ? 8.984 19.109 -2.938 1 68.88 140 SER B O 1
ATOM 3562 N N . ILE B 1 141 ? 9.328 19.031 -0.753 1 65.44 141 ILE B N 1
ATOM 3563 C CA . ILE B 1 141 ? 9.336 20.484 -0.567 1 65.44 141 ILE B CA 1
ATOM 3564 C C . ILE B 1 141 ? 10.602 21.078 -1.175 1 65.44 141 ILE B C 1
ATOM 3566 O O . ILE B 1 141 ? 10.547 22.109 -1.855 1 65.44 141 ILE B O 1
ATOM 3570 N N . GLN B 1 142 ? 11.695 20.391 -0.983 1 66.44 142 GLN B N 1
ATOM 3571 C CA . GLN B 1 142 ? 12.977 20.891 -1.473 1 66.44 142 GLN B CA 1
ATOM 3572 C C . GLN B 1 142 ? 13.023 20.891 -2.998 1 66.44 142 GLN B C 1
ATOM 3574 O O . GLN B 1 142 ? 13.586 21.797 -3.611 1 66.44 142 GLN B O 1
ATOM 3579 N N . ARG B 1 143 ? 12.516 19.891 -3.559 1 63.28 143 ARG B N 1
ATOM 3580 C CA . ARG B 1 143 ? 12.523 19.781 -5.016 1 63.28 143 ARG B CA 1
ATOM 3581 C C . ARG B 1 143 ? 11.695 20.891 -5.648 1 63.28 143 ARG B C 1
ATOM 3583 O O . ARG B 1 143 ? 12.055 21.422 -6.703 1 63.28 143 ARG B O 1
ATOM 3590 N N . GLU B 1 144 ? 10.672 21.078 -5.098 1 58.44 144 GLU B N 1
ATOM 3591 C CA . GLU B 1 144 ? 9.828 22.156 -5.613 1 58.44 144 GLU B CA 1
ATOM 3592 C C . GLU B 1 144 ? 10.531 23.5 -5.504 1 58.44 144 GLU B C 1
ATOM 3594 O O . GLU B 1 144 ? 10.445 24.328 -6.418 1 58.44 144 GLU B O 1
ATOM 3599 N N . ASP B 1 145 ? 11.211 23.594 -4.395 1 57.34 145 ASP B N 1
ATOM 3600 C CA . ASP B 1 145 ? 11.984 24.828 -4.219 1 57.34 145 ASP B CA 1
ATOM 3601 C C . ASP B 1 145 ? 13.094 24.938 -5.262 1 57.34 145 ASP B C 1
ATOM 3603 O O . ASP B 1 145 ? 13.352 26.016 -5.789 1 57.34 145 ASP B O 1
ATOM 3607 N N . GLY B 1 146 ? 13.641 23.703 -5.496 1 52.66 146 GLY B N 1
ATOM 3608 C CA . GLY B 1 146 ? 14.68 23.703 -6.512 1 52.66 146 GLY B CA 1
ATOM 3609 C C . GLY B 1 146 ? 14.141 23.953 -7.91 1 52.66 146 GLY B C 1
ATOM 3610 O O . GLY B 1 146 ? 14.797 24.609 -8.719 1 52.66 146 GLY B O 1
ATOM 3611 N N . ALA B 1 147 ? 13 23.359 -8.117 1 51.38 147 ALA B N 1
ATOM 3612 C CA . ALA B 1 147 ? 12.398 23.562 -9.43 1 51.38 147 ALA B CA 1
ATOM 3613 C C . ALA B 1 147 ? 11.992 25.016 -9.641 1 51.38 147 ALA B C 1
ATOM 3615 O O . ALA B 1 147 ? 12.164 25.562 -10.727 1 51.38 147 ALA B O 1
ATOM 3616 N N . ASN B 1 148 ? 11.445 25.609 -8.625 1 48.16 148 ASN B N 1
ATOM 3617 C CA . ASN B 1 148 ? 11.055 27.016 -8.68 1 48.16 148 ASN B CA 1
ATOM 3618 C C . ASN B 1 148 ? 12.273 27.922 -8.844 1 48.16 148 ASN B C 1
ATOM 3620 O O . ASN B 1 148 ? 12.219 28.906 -9.57 1 48.16 148 ASN B O 1
ATOM 3624 N N . LEU B 1 149 ? 13.336 27.531 -8.109 1 43.19 149 LEU B N 1
ATOM 3625 C CA . LEU B 1 149 ? 14.562 28.297 -8.25 1 43.19 149 LEU B CA 1
ATOM 3626 C C . LEU B 1 149 ? 15.141 28.141 -9.648 1 43.19 149 LEU B C 1
ATOM 3628 O O . LEU B 1 149 ? 15.688 29.094 -10.203 1 43.19 149 LEU B O 1
ATOM 3632 N N . ARG B 1 150 ? 15.047 26.891 -10.07 1 44.72 150 ARG B N 1
ATOM 3633 C CA . ARG B 1 150 ? 15.539 26.688 -11.43 1 44.72 150 ARG B CA 1
ATOM 3634 C C . ARG B 1 150 ? 14.672 27.438 -12.445 1 44.72 150 ARG B C 1
ATOM 3636 O O . ARG B 1 150 ? 15.164 27.875 -13.484 1 44.72 150 ARG B O 1
ATOM 3643 N N . ARG B 1 151 ? 13.375 27.516 -12.211 1 42.16 151 ARG B N 1
ATOM 3644 C CA . ARG B 1 151 ? 12.539 28.312 -13.094 1 42.16 151 ARG B CA 1
ATOM 3645 C C . ARG B 1 151 ? 12.914 29.781 -13.023 1 42.16 151 ARG B C 1
ATOM 3647 O O . ARG B 1 151 ? 12.797 30.516 -14.016 1 42.16 151 ARG B O 1
ATOM 3654 N N . VAL B 1 152 ? 13.211 30.344 -11.859 1 41.25 152 VAL B N 1
ATOM 3655 C CA . VAL B 1 152 ? 13.609 31.734 -11.812 1 41.25 152 VAL B CA 1
ATOM 3656 C C . VAL B 1 152 ? 14.977 31.906 -12.469 1 41.25 152 VAL B C 1
ATOM 3658 O O . VAL B 1 152 ? 15.234 32.938 -13.125 1 41.25 152 VAL B O 1
ATOM 3661 N N . SER B 1 153 ? 15.898 31.078 -12.117 1 36.62 153 SER B N 1
ATOM 3662 C CA . SER B 1 153 ? 17.188 31.375 -12.719 1 36.62 153 SER B CA 1
ATOM 3663 C C . SER B 1 153 ? 17.203 31.031 -14.195 1 36.62 153 SER B C 1
ATOM 3665 O O . SER B 1 153 ? 17.5 31.875 -15.039 1 36.62 153 SER B O 1
ATOM 3667 N N . SER B 1 154 ? 17.938 29.938 -14.742 1 34.12 154 SER B N 1
ATOM 3668 C CA . SER B 1 154 ? 18.672 29.828 -16 1 34.12 154 SER B CA 1
ATOM 3669 C C . SER B 1 154 ? 17.734 29.609 -17.172 1 34.12 154 SER B C 1
ATOM 3671 O O . SER B 1 154 ? 16.734 28.906 -17.047 1 34.12 154 SER B O 1
ATOM 3673 N N . PHE B 1 155 ? 17.812 30.391 -18.438 1 32.94 155 PHE B N 1
ATOM 3674 C CA . PHE B 1 155 ? 18.031 30.203 -19.875 1 32.94 155 PHE B CA 1
ATOM 3675 C C . PHE B 1 155 ? 18.578 28.812 -20.156 1 32.94 155 PHE B C 1
ATOM 3677 O O . PHE B 1 155 ? 18.391 28.266 -21.25 1 32.94 155 PHE B O 1
ATOM 3684 N N . GLU B 1 156 ? 19.625 28.312 -19.375 1 32.59 156 GLU B N 1
ATOM 3685 C CA . GLU B 1 156 ? 20.391 27.094 -19.578 1 32.59 156 GLU B CA 1
ATOM 3686 C C . GLU B 1 156 ? 19.594 25.859 -19.156 1 32.59 156 GLU B C 1
ATOM 3688 O O . GLU B 1 156 ? 20.062 24.734 -19.281 1 32.59 156 GLU B O 1
ATOM 3693 N N . ALA B 1 157 ? 18.609 25.906 -18.484 1 34.72 157 ALA B N 1
ATOM 3694 C CA . ALA B 1 157 ? 17.688 24.844 -18.109 1 34.72 157 ALA B CA 1
ATOM 3695 C C . ALA B 1 157 ? 17.094 24.172 -19.344 1 34.72 157 ALA B C 1
ATOM 3697 O O . ALA B 1 157 ? 16.312 23.219 -19.219 1 34.72 157 ALA B O 1
ATOM 3698 N N . LEU B 1 158 ? 17.281 24.641 -20.531 1 33.47 158 LEU B N 1
ATOM 3699 C CA . LEU B 1 158 ? 16.844 24.125 -21.812 1 33.47 158 LEU B CA 1
ATOM 3700 C C . LEU B 1 158 ? 17.438 22.734 -22.062 1 33.47 158 LEU B C 1
ATOM 3702 O O . LEU B 1 158 ? 16.859 21.938 -22.812 1 33.47 158 LEU B O 1
ATOM 3706 N N . GLN B 1 159 ? 18.859 22.516 -21.891 1 32.56 159 GLN B N 1
ATOM 3707 C CA . GLN B 1 159 ? 19.609 21.453 -22.547 1 32.56 159 GLN B CA 1
ATOM 3708 C C . GLN B 1 159 ? 19.406 20.109 -21.828 1 32.56 159 GLN B C 1
ATOM 3710 O O . GLN B 1 159 ? 19.703 19.047 -22.375 1 32.56 159 GLN B O 1
ATOM 3715 N N . SER B 1 160 ? 19.625 20.031 -20.484 1 34.06 160 SER B N 1
ATOM 3716 C CA . SER B 1 160 ? 19.812 18.641 -20.094 1 34.06 160 SER B CA 1
ATOM 3717 C C . SER B 1 160 ? 18.484 17.891 -20.062 1 34.06 160 SER B C 1
ATOM 3719 O O . SER B 1 160 ? 17.562 18.25 -19.328 1 34.06 160 SER B O 1
ATOM 3721 N N . ALA B 1 161 ? 18.062 17.328 -21.094 1 32.66 161 ALA B N 1
ATOM 3722 C CA . ALA B 1 161 ? 17.047 16.359 -21.5 1 32.66 161 ALA B CA 1
ATOM 3723 C C . ALA B 1 161 ? 16.891 15.266 -20.438 1 32.66 161 ALA B C 1
ATOM 3725 O O . ALA B 1 161 ? 16.281 14.219 -20.703 1 32.66 161 ALA B O 1
ATOM 3726 N N . THR B 1 162 ? 17.719 15.281 -19.422 1 35.31 162 THR B N 1
ATOM 3727 C CA . THR B 1 162 ? 17.406 14.125 -18.594 1 35.31 162 THR B CA 1
ATOM 3728 C C . THR B 1 162 ? 15.938 14.156 -18.156 1 35.31 162 THR B C 1
ATOM 3730 O O . THR B 1 162 ? 15.438 15.195 -17.734 1 35.31 162 THR B O 1
ATOM 3733 N N . ARG B 1 163 ? 15.164 13.219 -18.531 1 37.19 163 ARG B N 1
ATOM 3734 C CA . ARG B 1 163 ? 13.766 12.945 -18.234 1 37.19 163 ARG B CA 1
ATOM 3735 C C . ARG B 1 163 ? 13.375 13.5 -16.875 1 37.19 163 ARG B C 1
ATOM 3737 O O . ARG B 1 163 ? 13.758 12.938 -15.836 1 37.19 163 ARG B O 1
ATOM 3744 N N . THR B 1 164 ? 13.352 14.734 -16.703 1 38.53 164 THR B N 1
ATOM 3745 C CA . THR B 1 164 ? 12.906 15.461 -15.516 1 38.53 164 THR B CA 1
ATOM 3746 C C . THR B 1 164 ? 11.656 14.812 -14.93 1 38.53 164 THR B C 1
ATOM 3748 O O . THR B 1 164 ? 10.625 14.727 -15.602 1 38.53 164 THR B O 1
ATOM 3751 N N . LEU B 1 165 ? 11.875 13.742 -14.234 1 46.94 165 LEU B N 1
ATOM 3752 C CA . LEU B 1 165 ? 10.734 13.219 -13.484 1 46.94 165 LEU B CA 1
ATOM 3753 C C . LEU B 1 165 ? 9.781 14.336 -13.086 1 46.94 165 LEU B C 1
ATOM 3755 O O . LEU B 1 165 ? 10.219 15.445 -12.766 1 46.94 165 LEU B O 1
ATOM 3759 N N . PRO B 1 166 ? 8.602 14.125 -13.594 1 48.75 166 PRO B N 1
ATOM 3760 C CA . PRO B 1 166 ? 7.656 15.133 -13.102 1 48.75 166 PRO B CA 1
ATOM 3761 C C . PRO B 1 166 ? 7.914 15.516 -11.648 1 48.75 166 PRO B C 1
ATOM 3763 O O . PRO B 1 166 ? 8.391 14.695 -10.859 1 48.75 166 PRO B O 1
ATOM 3766 N N . THR B 1 167 ? 8.094 16.812 -11.383 1 52.75 167 THR B N 1
ATOM 3767 C CA . THR B 1 167 ? 8.352 17.438 -10.094 1 52.75 167 THR B CA 1
ATOM 3768 C C . THR B 1 167 ? 7.551 16.75 -8.992 1 52.75 167 THR B C 1
ATOM 3770 O O . THR B 1 167 ? 7.914 16.812 -7.816 1 52.75 167 THR B O 1
ATOM 3773 N N . ASP B 1 168 ? 6.641 15.727 -9.445 1 55.97 168 ASP B N 1
ATOM 3774 C CA . ASP B 1 168 ? 5.703 15.211 -8.453 1 55.97 168 ASP B CA 1
ATOM 3775 C C . ASP B 1 168 ? 6.062 13.789 -8.047 1 55.97 168 ASP B C 1
ATOM 3777 O O . ASP B 1 168 ? 5.285 13.117 -7.367 1 55.97 168 ASP B O 1
ATOM 3781 N N . PHE B 1 169 ? 7.305 13.453 -8.531 1 61.75 169 PHE B N 1
ATOM 3782 C CA . PHE B 1 169 ? 7.645 12.078 -8.172 1 61.75 169 PHE B CA 1
ATOM 3783 C C . PHE B 1 169 ? 8.844 12.047 -7.23 1 61.75 169 PHE B C 1
ATOM 3785 O O . PHE B 1 169 ? 9.781 12.836 -7.383 1 61.75 169 PHE B O 1
ATOM 3792 N N . VAL B 1 170 ? 8.75 11.328 -6.082 1 72.38 170 VAL B N 1
ATOM 3793 C CA . VAL B 1 170 ? 9.859 11.078 -5.176 1 72.38 170 VAL B CA 1
ATOM 3794 C C . VAL B 1 170 ? 10.367 9.648 -5.355 1 72.38 170 VAL B C 1
ATOM 3796 O O . VAL B 1 170 ? 9.578 8.703 -5.383 1 72.38 170 VAL B O 1
ATOM 3799 N N . ARG B 1 171 ? 11.68 9.555 -5.656 1 77.44 171 ARG B N 1
ATOM 3800 C CA . ARG B 1 171 ? 12.305 8.242 -5.746 1 77.44 171 ARG B CA 1
ATOM 3801 C C . ARG B 1 171 ? 12.875 7.809 -4.398 1 77.44 171 ARG B C 1
ATOM 3803 O O . ARG B 1 171 ? 13.766 8.469 -3.859 1 77.44 171 ARG B O 1
ATOM 3810 N N . LEU B 1 172 ? 12.391 6.723 -3.902 1 84.06 172 LEU B N 1
ATOM 3811 C CA . LEU B 1 172 ? 12.836 6.234 -2.602 1 84.06 172 LEU B CA 1
ATOM 3812 C C . LEU B 1 172 ? 14.344 6.047 -2.58 1 84.06 172 LEU B C 1
ATOM 3814 O O . LEU B 1 172 ? 15.016 6.473 -1.637 1 84.06 172 LEU B O 1
ATOM 3818 N N . ASP B 1 173 ? 14.914 5.457 -3.604 1 86.25 173 ASP B N 1
ATOM 3819 C CA . ASP B 1 173 ? 16.328 5.082 -3.646 1 86.25 173 ASP B CA 1
ATOM 3820 C C . ASP B 1 173 ? 17.219 6.316 -3.76 1 86.25 173 ASP B C 1
ATOM 3822 O O . ASP B 1 173 ? 18.016 6.598 -2.861 1 86.25 173 ASP B O 1
ATOM 3826 N N . GLN B 1 174 ? 16.906 7.152 -4.691 1 84.94 174 GLN B N 1
ATOM 3827 C CA . GLN B 1 174 ? 17.812 8.25 -5.012 1 84.94 174 GLN B CA 1
ATOM 3828 C C . GLN B 1 174 ? 17.516 9.477 -4.156 1 84.94 174 GLN B C 1
ATOM 3830 O O . GLN B 1 174 ? 18.438 10.219 -3.793 1 84.94 174 GLN B O 1
ATOM 3835 N N . ASP B 1 175 ? 16.281 9.633 -3.867 1 85.75 175 ASP B N 1
ATOM 3836 C CA . ASP B 1 175 ? 15.906 10.898 -3.23 1 85.75 175 ASP B CA 1
ATOM 3837 C C . ASP B 1 175 ? 15.836 10.742 -1.713 1 85.75 175 ASP B C 1
ATOM 3839 O O . ASP B 1 175 ? 15.875 11.734 -0.982 1 85.75 175 ASP B O 1
ATOM 3843 N N . ILE B 1 176 ? 15.711 9.555 -1.228 1 88.56 176 ILE B N 1
ATOM 3844 C CA . ILE B 1 176 ? 15.539 9.359 0.207 1 88.56 176 ILE B CA 1
ATOM 3845 C C . ILE B 1 176 ? 16.719 8.562 0.766 1 88.56 176 ILE B C 1
ATOM 3847 O O . ILE B 1 176 ? 17.453 9.055 1.62 1 88.56 176 ILE B O 1
ATOM 3851 N N . LEU B 1 177 ? 16.984 7.426 0.238 1 92.69 177 LEU B N 1
ATOM 3852 C CA . LEU B 1 177 ? 18 6.531 0.801 1 92.69 177 LEU B CA 1
ATOM 3853 C C . LEU B 1 177 ? 19.391 7.117 0.631 1 92.69 177 LEU B C 1
ATOM 3855 O O . LEU B 1 177 ? 20.172 7.156 1.585 1 92.69 177 LEU B O 1
ATOM 3859 N N . SER B 1 178 ? 19.688 7.578 -0.566 1 92.31 178 SER B N 1
ATOM 3860 C CA . SER B 1 178 ? 21.031 8.039 -0.878 1 92.31 178 SER B CA 1
ATOM 3861 C C . SER B 1 178 ? 21.438 9.219 0.002 1 92.31 178 SER B C 1
ATOM 3863 O O . SER B 1 178 ? 22.469 9.188 0.664 1 92.31 178 SER B O 1
ATOM 3865 N N . PRO B 1 179 ? 20.578 10.25 0.106 1 91.44 179 PRO B N 1
ATOM 3866 C CA . PRO B 1 179 ? 20.969 11.391 0.934 1 91.44 179 PRO B CA 1
ATOM 3867 C C . PRO B 1 179 ? 21.047 11.047 2.42 1 91.44 179 PRO B C 1
ATOM 3869 O O . PRO B 1 179 ? 21.719 11.742 3.188 1 91.44 179 PRO B O 1
ATOM 3872 N N . LEU B 1 180 ? 20.391 10.047 2.859 1 93.56 180 LEU B N 1
ATOM 3873 C CA . LEU B 1 180 ? 20.344 9.695 4.273 1 93.56 180 LEU B CA 1
ATOM 3874 C C . LEU B 1 180 ? 21.453 8.711 4.621 1 93.56 180 LEU B C 1
ATOM 3876 O O . LEU B 1 180 ? 21.734 8.469 5.797 1 93.56 180 LEU B O 1
ATOM 3880 N N . ALA B 1 181 ? 22.078 8.172 3.602 1 95.44 181 ALA B N 1
ATOM 3881 C CA . ALA B 1 181 ? 23.172 7.234 3.84 1 95.44 181 ALA B CA 1
ATOM 3882 C C . ALA B 1 181 ? 24.312 7.91 4.605 1 95.44 181 ALA B C 1
ATOM 3884 O O . ALA B 1 181 ? 24.672 9.055 4.32 1 95.44 181 ALA B O 1
ATOM 3885 N N . GLY B 1 182 ? 24.875 7.219 5.586 1 96.06 182 GLY B N 1
ATOM 3886 C CA . GLY B 1 182 ? 25.984 7.719 6.363 1 96.06 182 GLY B CA 1
ATOM 3887 C C . GLY B 1 182 ? 25.562 8.664 7.477 1 96.06 182 GLY B C 1
ATOM 3888 O O . GLY B 1 182 ? 26.406 9.312 8.094 1 96.06 182 GLY B O 1
ATOM 3889 N N . LYS B 1 183 ? 24.312 8.719 7.738 1 96.25 183 LYS B N 1
ATOM 3890 C CA . LYS B 1 183 ? 23.828 9.672 8.734 1 96.25 183 LYS B CA 1
ATOM 3891 C C . LYS B 1 183 ? 23.25 8.945 9.945 1 96.25 183 LYS B C 1
ATOM 3893 O O . LYS B 1 183 ? 22.453 9.523 10.688 1 96.25 183 LYS B O 1
ATOM 3898 N N . LYS B 1 184 ? 23.531 7.633 10.023 1 96.88 184 LYS B N 1
ATOM 3899 C CA . LYS B 1 184 ? 23.125 6.789 11.141 1 96.88 184 LYS B CA 1
ATOM 3900 C C . LYS B 1 184 ? 21.609 6.719 11.242 1 96.88 184 LYS B C 1
ATOM 3902 O O . LYS B 1 184 ? 21.047 6.723 12.344 1 96.88 184 LYS B O 1
ATOM 3907 N N . GLN B 1 185 ? 20.953 6.785 10.125 1 96.88 185 GLN B N 1
ATOM 3908 C CA . GLN B 1 185 ? 19.5 6.707 10.078 1 96.88 185 GLN B CA 1
ATOM 3909 C C . GLN B 1 185 ? 19.031 5.41 9.422 1 96.88 185 GLN B C 1
ATOM 3911 O O . GLN B 1 185 ? 17.906 4.969 9.633 1 96.88 185 GLN B O 1
ATOM 3916 N N . LEU B 1 186 ? 19.859 4.957 8.625 1 97.88 186 LEU B N 1
ATOM 3917 C CA . LEU B 1 186 ? 19.516 3.773 7.844 1 97.88 186 LEU B CA 1
ATOM 3918 C C . LEU B 1 186 ? 20.5 2.637 8.133 1 97.88 186 LEU B C 1
ATOM 3920 O O . LEU B 1 186 ? 21.703 2.867 8.266 1 97.88 186 LEU B O 1
ATOM 3924 N N . TYR B 1 187 ? 20.016 1.436 8.203 1 98.56 187 TYR B N 1
ATOM 3925 C CA . TYR B 1 187 ? 20.781 0.226 8.445 1 98.56 187 TYR B CA 1
ATOM 3926 C C . TYR B 1 187 ? 20.375 -0.888 7.488 1 98.56 187 TYR B C 1
ATOM 3928 O O . TYR B 1 187 ? 19.469 -0.718 6.684 1 98.56 187 TYR B O 1
ATOM 3936 N N . THR B 1 188 ? 21.141 -1.976 7.543 1 98.25 188 THR B N 1
ATOM 3937 C CA . THR B 1 188 ? 20.891 -3.059 6.602 1 98.25 188 THR B CA 1
ATOM 3938 C C . THR B 1 188 ? 20.688 -4.379 7.336 1 98.25 188 THR B C 1
ATOM 3940 O O . THR B 1 188 ? 21.141 -4.547 8.461 1 98.25 188 THR B O 1
ATOM 3943 N N . TYR B 1 189 ? 19.938 -5.273 6.781 1 97.81 189 TYR B N 1
ATOM 3944 C CA . TYR B 1 189 ? 19.781 -6.676 7.141 1 97.81 189 TYR B CA 1
ATOM 3945 C C . TYR B 1 189 ? 20.062 -7.582 5.949 1 97.81 189 TYR B C 1
ATOM 3947 O O . TYR B 1 189 ? 19.375 -7.52 4.93 1 97.81 189 TYR B O 1
ATOM 3955 N N . GLU B 1 190 ? 21.016 -8.383 6.094 1 97 190 GLU B N 1
ATOM 3956 C CA . GLU B 1 190 ? 21.438 -9.219 4.977 1 97 190 GLU B CA 1
ATOM 3957 C C . GLU B 1 190 ? 20.719 -10.562 4.988 1 97 190 GLU B C 1
ATOM 3959 O O . GLU B 1 190 ? 20.703 -11.258 6.004 1 97 190 GLU B O 1
ATOM 3964 N N . THR B 1 191 ? 20.141 -10.844 3.883 1 95.88 191 THR B N 1
ATOM 3965 C CA . THR B 1 191 ? 19.531 -12.164 3.756 1 95.88 191 THR B CA 1
ATOM 3966 C C . THR B 1 191 ? 20.516 -13.156 3.139 1 95.88 191 THR B C 1
ATOM 3968 O O . THR B 1 191 ? 21.266 -12.805 2.234 1 95.88 191 THR B O 1
ATOM 3971 N N . MET B 1 192 ? 20.438 -14.336 3.664 1 93.56 192 MET B N 1
ATOM 3972 C CA . MET B 1 192 ? 21.25 -15.422 3.135 1 93.56 192 MET B CA 1
ATOM 3973 C C . MET B 1 192 ? 20.406 -16.391 2.307 1 93.56 192 MET B C 1
ATOM 3975 O O . MET B 1 192 ? 20.891 -17.453 1.918 1 93.56 192 MET B O 1
ATOM 3979 N N . ASP B 1 193 ? 19.25 -16.062 2.002 1 94.31 193 ASP B N 1
ATOM 3980 C CA . ASP B 1 193 ? 18.328 -16.875 1.228 1 94.31 193 ASP B CA 1
ATOM 3981 C C . ASP B 1 193 ? 18.141 -16.312 -0.182 1 94.31 193 ASP B C 1
ATOM 3983 O O . ASP B 1 193 ? 18.812 -15.352 -0.564 1 94.31 193 ASP B O 1
ATOM 3987 N N . PHE B 1 194 ? 17.297 -16.906 -0.915 1 94.31 194 PHE B N 1
ATOM 3988 C CA . PHE B 1 194 ? 17.172 -16.562 -2.326 1 94.31 194 PHE B CA 1
ATOM 3989 C C . PHE B 1 194 ? 16.594 -15.164 -2.49 1 94.31 194 PHE B C 1
ATOM 3991 O O . PHE B 1 194 ? 15.766 -14.727 -1.687 1 94.31 194 PHE B O 1
ATOM 3998 N N . TRP B 1 195 ? 17.016 -14.5 -3.449 1 94.06 195 TRP B N 1
ATOM 3999 C CA . TRP B 1 195 ? 16.5 -13.211 -3.896 1 94.06 195 TRP B CA 1
ATOM 4000 C C . TRP B 1 195 ? 16.609 -13.078 -5.41 1 94.06 195 TRP B C 1
ATOM 4002 O O . TRP B 1 195 ? 17.641 -13.398 -5.996 1 94.06 195 TRP B O 1
ATOM 4012 N N . GLU B 1 196 ? 15.477 -12.664 -6.043 1 91.75 196 GLU B N 1
ATOM 4013 C CA . GLU B 1 196 ? 15.422 -12.414 -7.48 1 91.75 196 GLU B CA 1
ATOM 4014 C C . GLU B 1 196 ? 14.57 -11.18 -7.793 1 91.75 196 GLU B C 1
ATOM 4016 O O . GLU B 1 196 ? 13.578 -10.922 -7.117 1 91.75 196 GLU B O 1
ATOM 4021 N N . GLN B 1 197 ? 14.969 -10.414 -8.711 1 87.75 197 GLN B N 1
ATOM 4022 C CA . GLN B 1 197 ? 14.094 -9.422 -9.32 1 87.75 197 GLN B CA 1
ATOM 4023 C C . GLN B 1 197 ? 13.32 -10.023 -10.5 1 87.75 197 GLN B C 1
ATOM 4025 O O . GLN B 1 197 ? 13.914 -10.648 -11.375 1 87.75 197 GLN B O 1
ATOM 4030 N N . ILE B 1 198 ? 12.039 -9.883 -10.477 1 86.44 198 ILE B N 1
ATOM 4031 C CA . ILE B 1 198 ? 11.195 -10.477 -11.508 1 86.44 198 ILE B CA 1
ATOM 4032 C C . ILE B 1 198 ? 11.094 -9.531 -12.703 1 86.44 198 ILE B C 1
ATOM 4034 O O . ILE B 1 198 ? 10.172 -8.711 -12.773 1 86.44 198 ILE B O 1
ATOM 4038 N N . LYS B 1 199 ? 11.891 -9.68 -13.68 1 76.38 199 LYS B N 1
ATOM 4039 C CA . LYS B 1 199 ? 11.977 -8.727 -14.781 1 76.38 199 LYS B CA 1
ATOM 4040 C C . LYS B 1 199 ? 11.492 -9.352 -16.094 1 76.38 199 LYS B C 1
ATOM 4042 O O . LYS B 1 199 ? 11.148 -8.641 -17.031 1 76.38 199 LYS B O 1
ATOM 4047 N N . SER B 1 200 ? 11.484 -10.688 -16.125 1 76.44 200 SER B N 1
ATOM 4048 C CA . SER B 1 200 ? 11.18 -11.375 -17.375 1 76.44 200 SER B CA 1
ATOM 4049 C C . SER B 1 200 ? 10.32 -12.617 -17.109 1 76.44 200 SER B C 1
ATOM 4051 O O . SER B 1 200 ? 10.227 -13.086 -15.984 1 76.44 200 SER B O 1
ATOM 4053 N N . PRO B 1 201 ? 9.75 -13.086 -18.172 1 75.25 201 PRO B N 1
ATOM 4054 C CA . PRO B 1 201 ? 8.984 -14.328 -18.016 1 75.25 201 PRO B CA 1
ATOM 4055 C C . PRO B 1 201 ? 9.836 -15.477 -17.484 1 75.25 201 PRO B C 1
ATOM 4057 O O . PRO B 1 201 ? 9.359 -16.281 -16.672 1 75.25 201 PRO B O 1
ATOM 4060 N N . GLY B 1 202 ? 11.062 -15.562 -18.031 1 82.06 202 GLY B N 1
ATOM 4061 C CA . GLY B 1 202 ? 11.961 -16.578 -17.5 1 82.06 202 GLY B CA 1
ATOM 4062 C C . GLY B 1 202 ? 12.133 -16.5 -16 1 82.06 202 GLY B C 1
ATOM 4063 O O . GLY B 1 202 ? 12.195 -17.516 -15.32 1 82.06 202 GLY B O 1
ATOM 4064 N N . MET B 1 203 ? 12.156 -15.352 -15.547 1 87.5 203 MET B N 1
ATOM 4065 C CA . MET B 1 203 ? 12.312 -15.164 -14.109 1 87.5 203 MET B CA 1
ATOM 4066 C C . MET B 1 203 ? 11.055 -15.609 -13.367 1 87.5 203 MET B C 1
ATOM 4068 O O . MET B 1 203 ? 11.133 -16.062 -12.219 1 87.5 203 MET B O 1
ATOM 4072 N N . HIS B 1 204 ? 9.922 -15.562 -14.078 1 88.81 204 HIS B N 1
ATOM 4073 C CA . HIS B 1 204 ? 8.695 -16.031 -13.445 1 88.81 204 HIS B CA 1
ATOM 4074 C C . HIS B 1 204 ? 8.766 -17.531 -13.164 1 88.81 204 HIS B C 1
ATOM 4076 O O . HIS B 1 204 ? 8.328 -18 -12.109 1 88.81 204 HIS B O 1
ATOM 4082 N N . LEU B 1 205 ? 9.312 -18.219 -14.102 1 92.38 205 LEU B N 1
ATOM 4083 C CA . LEU B 1 205 ? 9.453 -19.656 -13.922 1 92.38 205 LEU B CA 1
ATOM 4084 C C . LEU B 1 205 ? 10.398 -19.969 -12.766 1 92.38 205 LEU B C 1
ATOM 4086 O O . LEU B 1 205 ? 10.078 -20.781 -11.898 1 92.38 205 LEU B O 1
ATOM 4090 N N . LYS B 1 206 ? 11.484 -19.281 -12.812 1 93.81 206 LYS B N 1
ATOM 4091 C CA . LYS B 1 206 ? 12.461 -19.469 -11.742 1 93.81 206 LYS B CA 1
ATOM 4092 C C . LYS B 1 206 ? 11.852 -19.125 -10.383 1 93.81 206 LYS B C 1
ATOM 4094 O O . LYS B 1 206 ? 11.969 -19.922 -9.43 1 93.81 206 LYS B O 1
ATOM 4099 N N . CYS B 1 207 ? 11.18 -18.047 -10.273 1 94.06 207 CYS B N 1
ATOM 4100 C CA . CYS B 1 207 ? 10.586 -17.578 -9.023 1 94.06 207 CYS B CA 1
ATOM 4101 C C . CYS B 1 207 ? 9.484 -18.516 -8.562 1 94.06 207 CYS B C 1
ATOM 4103 O O . CYS B 1 207 ? 9.336 -18.766 -7.359 1 94.06 207 CYS B O 1
ATOM 4105 N N . SER B 1 208 ? 8.742 -19 -9.516 1 95.31 208 SER B N 1
ATOM 4106 C CA . SER B 1 208 ? 7.723 -19.984 -9.164 1 95.31 208 SER B CA 1
ATOM 4107 C C . SER B 1 208 ? 8.344 -21.219 -8.523 1 95.31 208 SER B C 1
ATOM 4109 O O . SER B 1 208 ? 7.848 -21.719 -7.512 1 95.31 208 SER B O 1
ATOM 4111 N N . GLY B 1 209 ? 9.414 -21.641 -9.102 1 96.88 209 GLY B N 1
ATOM 4112 C CA . GLY B 1 209 ? 10.133 -22.766 -8.523 1 96.88 209 GLY B CA 1
ATOM 4113 C C . GLY B 1 209 ? 10.656 -22.484 -7.133 1 96.88 209 GLY B C 1
ATOM 4114 O O . GLY B 1 209 ? 10.578 -23.344 -6.25 1 96.88 209 GLY B O 1
ATOM 4115 N N . LEU B 1 210 ? 11.172 -21.359 -6.934 1 96.44 210 LEU B N 1
ATOM 4116 C CA . LEU B 1 210 ? 11.711 -20.969 -5.633 1 96.44 210 LEU B CA 1
ATOM 4117 C C . LEU B 1 210 ? 10.609 -20.938 -4.578 1 96.44 210 LEU B C 1
ATOM 4119 O O . LEU B 1 210 ? 10.797 -21.438 -3.467 1 96.44 210 LEU B O 1
ATOM 4123 N N . TYR B 1 211 ? 9.461 -20.391 -4.93 1 96.12 211 TYR B N 1
ATOM 4124 C CA . TYR B 1 211 ? 8.359 -20.344 -3.98 1 96.12 211 TYR B CA 1
ATOM 4125 C C . TYR B 1 211 ? 7.82 -21.75 -3.707 1 96.12 211 TYR B C 1
ATOM 4127 O O . TYR B 1 211 ? 7.438 -22.062 -2.578 1 96.12 211 TYR B O 1
ATOM 4135 N N . LEU B 1 212 ? 7.785 -22.547 -4.742 1 97.25 212 LEU B N 1
ATOM 4136 C CA . LEU B 1 212 ? 7.391 -23.938 -4.527 1 97.25 212 LEU B CA 1
ATOM 4137 C C . LEU B 1 212 ? 8.312 -24.625 -3.521 1 97.25 212 LEU B C 1
ATOM 4139 O O . LEU B 1 212 ? 7.848 -25.312 -2.609 1 97.25 212 LEU B O 1
ATOM 4143 N N . ALA B 1 213 ? 9.547 -24.406 -3.709 1 97.06 213 ALA B N 1
ATOM 4144 C CA . ALA B 1 213 ? 10.516 -24.969 -2.768 1 97.06 213 ALA B CA 1
ATOM 4145 C C . ALA B 1 213 ? 10.289 -24.422 -1.361 1 97.06 213 ALA B C 1
ATOM 4147 O O . ALA B 1 213 ? 10.398 -25.156 -0.377 1 97.06 213 ALA B O 1
ATOM 4148 N N . GLN B 1 214 ? 9.984 -23.203 -1.287 1 94.5 214 GLN B N 1
ATOM 4149 C CA . GLN B 1 214 ? 9.742 -22.562 -0.001 1 94.5 214 GLN B CA 1
ATOM 4150 C C . GLN B 1 214 ? 8.539 -23.172 0.701 1 94.5 214 GLN B C 1
ATOM 4152 O O . GLN B 1 214 ? 8.5 -23.25 1.931 1 94.5 214 GLN B O 1
ATOM 4157 N N . PHE B 1 215 ? 7.535 -23.641 -0.067 1 94.19 215 PHE B N 1
ATOM 4158 C CA . PHE B 1 215 ? 6.34 -24.234 0.509 1 94.19 215 PHE B CA 1
ATOM 4159 C C . PHE B 1 215 ? 6.695 -25.484 1.312 1 94.19 215 PHE B C 1
ATOM 4161 O O . PHE B 1 215 ? 6.023 -25.812 2.293 1 94.19 215 PHE B O 1
ATOM 4168 N N . ARG B 1 216 ? 7.777 -26.141 0.958 1 94.25 216 ARG B N 1
ATOM 4169 C CA . ARG B 1 216 ? 8.203 -27.312 1.72 1 94.25 216 ARG B CA 1
ATOM 4170 C C . ARG B 1 216 ? 8.391 -26.969 3.193 1 94.25 216 ARG B C 1
ATOM 4172 O O . ARG B 1 216 ? 8.094 -27.781 4.07 1 94.25 216 ARG B O 1
ATOM 4179 N N . LEU B 1 217 ? 8.805 -25.797 3.428 1 90.62 217 LEU B N 1
ATOM 4180 C CA . LEU B 1 217 ? 9.148 -25.375 4.777 1 90.62 217 LEU B CA 1
ATOM 4181 C C . LEU B 1 217 ? 7.984 -24.625 5.426 1 90.62 217 LEU B C 1
ATOM 4183 O O . LEU B 1 217 ? 7.734 -24.781 6.621 1 90.62 217 LEU B O 1
ATOM 4187 N N . THR B 1 218 ? 7.223 -23.906 4.652 1 87.25 218 THR B N 1
ATOM 4188 C CA . THR B 1 218 ? 6.273 -22.953 5.234 1 87.25 218 THR B CA 1
ATOM 4189 C C . THR B 1 218 ? 4.852 -23.5 5.16 1 87.25 218 THR B C 1
ATOM 4191 O O . THR B 1 218 ? 4.055 -23.297 6.078 1 87.25 218 THR B O 1
ATOM 4194 N N . SER B 1 219 ? 4.535 -24.109 4.031 1 90.12 219 SER B N 1
ATOM 4195 C CA . SER B 1 219 ? 3.178 -24.594 3.797 1 90.12 219 SER B CA 1
ATOM 4196 C C . SER B 1 219 ? 3.18 -25.875 2.982 1 90.12 219 SER B C 1
ATOM 4198 O O . SER B 1 219 ? 2.658 -25.922 1.867 1 90.12 219 SER B O 1
ATOM 4200 N N . PRO B 1 220 ? 3.629 -26.969 3.568 1 94 220 PRO B N 1
ATOM 4201 C CA . PRO B 1 220 ? 3.756 -28.219 2.828 1 94 220 PRO B CA 1
ATOM 4202 C C . PRO B 1 220 ? 2.416 -28.734 2.312 1 94 220 PRO B C 1
ATOM 4204 O O . PRO B 1 220 ? 2.371 -29.453 1.307 1 94 220 PRO B O 1
ATOM 4207 N N . ASN B 1 221 ? 1.374 -28.344 2.979 1 94 221 ASN B N 1
ATOM 4208 C CA . ASN B 1 221 ? 0.048 -28.812 2.59 1 94 221 ASN B CA 1
ATOM 4209 C C . ASN B 1 221 ? -0.365 -28.266 1.228 1 94 221 ASN B C 1
ATOM 4211 O O . ASN B 1 221 ? -1.312 -28.75 0.614 1 94 221 ASN B O 1
ATOM 4215 N N . LEU B 1 222 ? 0.271 -27.25 0.741 1 92.94 222 LEU B N 1
ATOM 4216 C CA . LEU B 1 222 ? -0.043 -26.672 -0.557 1 92.94 222 LEU B CA 1
ATOM 4217 C C . LEU B 1 222 ? 0.566 -27.484 -1.687 1 92.94 222 LEU B C 1
ATOM 4219 O O . LEU B 1 222 ? 0.185 -27.328 -2.85 1 92.94 222 LEU B O 1
ATOM 4223 N N . LEU B 1 223 ? 1.534 -28.312 -1.356 1 97.12 223 LEU B N 1
ATOM 4224 C CA . LEU B 1 223 ? 2.215 -29.109 -2.371 1 97.12 223 LEU B CA 1
ATOM 4225 C C . LEU B 1 223 ? 1.451 -30.406 -2.656 1 97.12 223 LEU B C 1
ATOM 4227 O O . LEU B 1 223 ? 0.958 -31.047 -1.731 1 97.12 223 LEU B O 1
ATOM 4231 N N . ALA B 1 224 ? 1.316 -30.656 -3.875 1 97.19 224 ALA B N 1
ATOM 4232 C CA . ALA B 1 224 ? 0.622 -31.875 -4.305 1 97.19 224 ALA B CA 1
ATOM 4233 C C . ALA B 1 224 ? 1.473 -33.125 -4.051 1 97.19 224 ALA B C 1
ATOM 4235 O O . ALA B 1 224 ? 2.699 -33.031 -3.949 1 97.19 224 ALA B O 1
ATOM 4236 N N . ASN B 1 225 ? 0.753 -34.188 -3.863 1 95.62 225 ASN B N 1
ATOM 4237 C CA . ASN B 1 225 ? 1.377 -35.5 -3.727 1 95.62 225 ASN B CA 1
ATOM 4238 C C . ASN B 1 225 ? 0.7 -36.531 -4.613 1 95.62 225 ASN B C 1
ATOM 4240 O O . ASN B 1 225 ? -0.474 -36.375 -4.961 1 95.62 225 ASN B O 1
ATOM 4244 N N . GLY B 1 226 ? 1.458 -37.469 -5.066 1 94.62 226 GLY B N 1
ATOM 4245 C CA . GLY B 1 226 ? 0.962 -38.562 -5.902 1 94.62 226 GLY B CA 1
ATOM 4246 C C . GLY B 1 226 ? 2.039 -39.562 -6.301 1 94.62 226 GLY B C 1
ATOM 4247 O O . GLY B 1 226 ? 3.121 -39.156 -6.742 1 94.62 226 GLY B O 1
ATOM 4248 N N . ASP B 1 227 ? 1.711 -40.844 -6.129 1 91 227 ASP B N 1
ATOM 4249 C CA . ASP B 1 227 ? 2.719 -41.875 -6.363 1 91 227 ASP B CA 1
ATOM 4250 C C . ASP B 1 227 ? 2.477 -42.562 -7.691 1 91 227 ASP B C 1
ATOM 4252 O O . ASP B 1 227 ? 3.207 -43.5 -8.047 1 91 227 ASP B O 1
ATOM 4256 N N . GLY B 1 228 ? 1.443 -42.219 -8.445 1 87.69 228 GLY B N 1
ATOM 4257 C CA . GLY B 1 228 ? 1.22 -42.781 -9.766 1 87.69 228 GLY B CA 1
ATOM 4258 C C . GLY B 1 228 ? 0.317 -44 -9.75 1 87.69 228 GLY B C 1
ATOM 4259 O O . GLY B 1 228 ? 0.055 -44.594 -10.797 1 87.69 228 GLY B O 1
ATOM 4260 N N . THR B 1 229 ? -0.116 -44.469 -8.648 1 88.62 229 THR B N 1
ATOM 4261 C CA . THR B 1 229 ? -0.979 -45.656 -8.586 1 88.62 229 THR B CA 1
ATOM 4262 C C . THR B 1 229 ? -2.443 -45.25 -8.75 1 88.62 229 THR B C 1
ATOM 4264 O O . THR B 1 229 ? -3.107 -45.688 -9.695 1 88.62 229 THR B O 1
ATOM 4267 N N . ARG B 1 230 ? -2.98 -44.344 -7.914 1 89.94 230 ARG B N 1
ATOM 4268 C CA . ARG B 1 230 ? -4.359 -43.875 -8 1 89.94 230 ARG B CA 1
ATOM 4269 C C . ARG B 1 230 ? -4.418 -42.406 -8.383 1 89.94 230 ARG B C 1
ATOM 4271 O O . ARG B 1 230 ? -5.504 -41.812 -8.492 1 89.94 230 ARG B O 1
ATOM 4278 N N . SER B 1 231 ? -3.24 -41.812 -8.5 1 92.38 231 SER B N 1
ATOM 4279 C CA . SER B 1 231 ? -3.086 -40.406 -8.883 1 92.38 231 SER B CA 1
ATOM 4280 C C . SER B 1 231 ? -1.857 -40.219 -9.758 1 92.38 231 SER B C 1
ATOM 4282 O O . SER B 1 231 ? -1.061 -41.125 -9.945 1 92.38 231 SER B O 1
ATOM 4284 N N . ALA B 1 232 ? -1.803 -39.062 -10.336 1 94.5 232 ALA B N 1
ATOM 4285 C CA . ALA B 1 232 ? -0.636 -38.75 -11.156 1 94.5 232 ALA B CA 1
ATOM 4286 C C . ALA B 1 232 ? 0.651 -38.844 -10.344 1 94.5 232 ALA B C 1
ATOM 4288 O O . ALA B 1 232 ? 0.631 -38.719 -9.117 1 94.5 232 ALA B O 1
ATOM 4289 N N . THR B 1 233 ? 1.703 -39.25 -11.039 1 96.06 233 THR B N 1
ATOM 4290 C CA . THR B 1 233 ? 3.014 -39.25 -10.398 1 96.06 233 THR B CA 1
ATOM 4291 C C . THR B 1 233 ? 3.494 -37.812 -10.188 1 96.06 233 THR B C 1
ATOM 4293 O O . THR B 1 233 ? 3.654 -37.062 -11.148 1 96.06 233 THR B O 1
ATOM 4296 N N . ILE B 1 234 ? 3.678 -37.406 -8.984 1 97.44 234 ILE B N 1
ATOM 4297 C CA . ILE B 1 234 ? 4.188 -36.094 -8.648 1 97.44 234 ILE B CA 1
ATOM 4298 C C . ILE B 1 234 ? 5.656 -36.188 -8.25 1 97.44 234 ILE B C 1
ATOM 4300 O O . ILE B 1 234 ? 6.02 -36.969 -7.375 1 97.44 234 ILE B O 1
ATOM 4304 N N . VAL B 1 235 ? 6.449 -35.469 -8.922 1 96.25 235 VAL B N 1
ATOM 4305 C CA . VAL B 1 235 ? 7.879 -35.438 -8.641 1 96.25 235 VAL B CA 1
ATOM 4306 C C . VAL B 1 235 ? 8.273 -34.031 -8.141 1 96.25 235 VAL B C 1
ATOM 4308 O O . VAL B 1 235 ? 7.957 -33.031 -8.773 1 96.25 235 VAL B O 1
ATOM 4311 N N . GLY B 1 236 ? 8.938 -34 -6.992 1 96.94 236 GLY B N 1
ATOM 4312 C CA . GLY B 1 236 ? 9.375 -32.719 -6.461 1 96.94 236 GLY B CA 1
ATOM 4313 C C . GLY B 1 236 ? 8.227 -31.812 -6.023 1 96.94 236 GLY B C 1
ATOM 4314 O O . GLY B 1 236 ? 7.219 -32.312 -5.504 1 96.94 236 GLY B O 1
ATOM 4315 N N . ASP B 1 237 ? 8.43 -30.5 -6.156 1 97.56 237 ASP B N 1
ATOM 4316 C CA . ASP B 1 237 ? 7.457 -29.531 -5.66 1 97.56 237 ASP B CA 1
ATOM 4317 C C . ASP B 1 237 ? 6.48 -29.125 -6.762 1 97.56 237 ASP B C 1
ATOM 4319 O O . ASP B 1 237 ? 6.895 -28.594 -7.801 1 97.56 237 ASP B O 1
ATOM 4323 N N . VAL B 1 238 ? 5.258 -29.375 -6.477 1 97.94 238 VAL B N 1
ATOM 4324 C CA . VAL B 1 238 ? 4.203 -29.109 -7.445 1 97.94 238 VAL B CA 1
ATOM 4325 C C . VAL B 1 238 ? 2.984 -28.531 -6.734 1 97.94 238 VAL B C 1
ATOM 4327 O O . VAL B 1 238 ? 2.611 -28.984 -5.652 1 97.94 238 VAL B O 1
ATOM 4330 N N . TYR B 1 239 ? 2.523 -27.531 -7.332 1 97.75 239 TYR B N 1
ATOM 4331 C CA . TYR B 1 239 ? 1.235 -27.016 -6.887 1 97.75 239 TYR B CA 1
ATOM 4332 C C . TYR B 1 239 ? 0.135 -27.359 -7.883 1 97.75 239 TYR B C 1
ATOM 4334 O O . TYR B 1 239 ? 0.303 -27.172 -9.086 1 97.75 239 TYR B O 1
ATOM 4342 N N . VAL B 1 240 ? -0.986 -27.844 -7.301 1 97.44 240 VAL B N 1
ATOM 4343 C CA . VAL B 1 240 ? -2.15 -28.156 -8.125 1 97.44 240 VAL B CA 1
ATOM 4344 C C . VAL B 1 240 ? -3.4 -27.531 -7.512 1 97.44 240 VAL B C 1
ATOM 4346 O O . VAL B 1 240 ? -3.762 -27.844 -6.375 1 97.44 240 VAL B O 1
ATOM 4349 N N . HIS B 1 241 ? -3.979 -26.609 -8.281 1 92.62 241 HIS B N 1
ATOM 4350 C CA . HIS B 1 241 ? -5.25 -26.062 -7.84 1 92.62 241 HIS B CA 1
ATOM 4351 C C . HIS B 1 241 ? -6.297 -27.156 -7.656 1 92.62 241 HIS B C 1
ATOM 4353 O O . HIS B 1 241 ? -6.379 -28.078 -8.461 1 92.62 241 HIS B O 1
ATOM 4359 N N . PRO B 1 242 ? -7.156 -27.047 -6.727 1 91.38 242 PRO B N 1
ATOM 4360 C CA . PRO B 1 242 ? -8.117 -28.094 -6.398 1 91.38 242 PRO B CA 1
ATOM 4361 C C . PRO B 1 242 ? -9.086 -28.391 -7.543 1 91.38 242 PRO B C 1
ATOM 4363 O O . PRO B 1 242 ? -9.602 -29.516 -7.648 1 91.38 242 PRO B O 1
ATOM 4366 N N . SER B 1 243 ? -9.32 -27.453 -8.359 1 92.94 243 SER B N 1
ATOM 4367 C CA . SER B 1 243 ? -10.305 -27.656 -9.422 1 92.94 243 SER B CA 1
ATOM 4368 C C . SER B 1 243 ? -9.672 -28.297 -10.648 1 92.94 243 SER B C 1
ATOM 4370 O O . SER B 1 243 ? -10.367 -28.625 -11.609 1 92.94 243 SER B O 1
ATOM 4372 N N . ALA B 1 244 ? -8.414 -28.453 -10.648 1 95.56 244 ALA B N 1
ATOM 4373 C CA . ALA B 1 244 ? -7.738 -29.047 -11.797 1 95.56 244 ALA B CA 1
ATOM 4374 C C . ALA B 1 244 ? -7.996 -30.547 -11.867 1 95.56 244 ALA B C 1
ATOM 4376 O O . ALA B 1 244 ? -8.172 -31.203 -10.836 1 95.56 244 ALA B O 1
ATOM 4377 N N . LYS B 1 245 ? -8.117 -31.047 -13.055 1 96.5 245 LYS B N 1
ATOM 4378 C CA . LYS B 1 245 ? -8.273 -32.469 -13.297 1 96.5 245 LYS B CA 1
ATOM 4379 C C . LYS B 1 245 ? -7.051 -33.031 -14.016 1 96.5 245 LYS B C 1
ATOM 4381 O O . LYS B 1 245 ? -6.781 -32.688 -15.164 1 96.5 245 LYS B O 1
ATOM 4386 N N . ILE B 1 246 ? -6.363 -33.969 -13.344 1 95.62 246 ILE B N 1
ATOM 4387 C CA . ILE B 1 246 ? -5.137 -34.562 -13.883 1 95.62 246 ILE B CA 1
ATOM 4388 C C . ILE B 1 246 ? -5.293 -36.062 -14.016 1 95.62 246 ILE B C 1
ATOM 4390 O O . ILE B 1 246 ? -5.652 -36.75 -13.055 1 95.62 246 ILE B O 1
ATOM 4394 N N . HIS B 1 247 ? -5.059 -36.531 -15.203 1 93.56 247 HIS B N 1
ATOM 4395 C CA . HIS B 1 247 ? -5.152 -37.969 -15.43 1 93.56 247 HIS B CA 1
ATOM 4396 C C . HIS B 1 247 ? -4.133 -38.75 -14.586 1 93.56 247 HIS B C 1
ATOM 4398 O O . HIS B 1 247 ? -2.986 -38.312 -14.453 1 93.56 247 HIS B O 1
ATOM 4404 N N . PRO B 1 248 ? -4.438 -39.906 -14.055 1 93.31 248 PRO B N 1
ATOM 4405 C CA . PRO B 1 248 ? -3.584 -40.656 -13.141 1 93.31 248 PRO B CA 1
ATOM 4406 C C . PRO B 1 248 ? -2.258 -41.062 -13.773 1 93.31 248 PRO B C 1
ATOM 4408 O O . PRO B 1 248 ? -1.299 -41.375 -13.062 1 93.31 248 PRO B O 1
ATOM 4411 N N . THR B 1 249 ? -2.219 -41.156 -15.102 1 91.69 249 THR B N 1
ATOM 4412 C CA . THR B 1 249 ? -1.002 -41.656 -15.742 1 91.69 2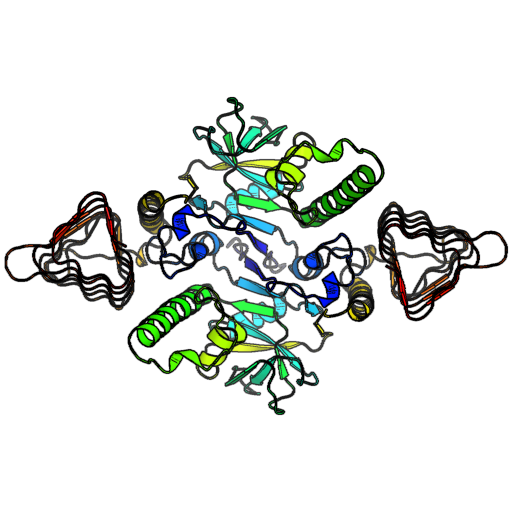49 THR B CA 1
ATOM 4413 C C . THR B 1 249 ? -0.063 -40.5 -16.078 1 91.69 249 THR B C 1
ATOM 4415 O O . THR B 1 249 ? 1.022 -40.719 -16.609 1 91.69 249 THR B O 1
ATOM 4418 N N . ALA B 1 250 ? -0.462 -39.25 -15.781 1 93.44 250 ALA B N 1
ATOM 4419 C CA . ALA B 1 250 ? 0.396 -38.094 -16.031 1 93.44 250 ALA B CA 1
ATOM 4420 C C . ALA B 1 250 ? 1.546 -38.031 -15.031 1 93.44 250 ALA B C 1
ATOM 4422 O O . ALA B 1 250 ? 1.461 -38.625 -13.945 1 93.44 250 ALA B O 1
ATOM 4423 N N . LYS B 1 251 ? 2.65 -37.5 -15.469 1 94.38 251 LYS B N 1
ATOM 4424 C CA . LYS B 1 251 ? 3.811 -37.219 -14.625 1 94.38 251 LYS B CA 1
ATOM 4425 C C . LYS B 1 251 ? 4.078 -35.75 -14.5 1 94.38 251 LYS B C 1
ATOM 4427 O O . LYS B 1 251 ? 4.418 -35.094 -15.484 1 94.38 251 LYS B O 1
ATOM 4432 N N . ILE B 1 252 ? 3.979 -35.219 -13.305 1 96.75 252 ILE B N 1
ATOM 4433 C CA . ILE B 1 252 ? 4.012 -33.75 -13.094 1 96.75 252 ILE B CA 1
ATOM 4434 C C . ILE B 1 252 ? 5.16 -33.406 -12.148 1 96.75 252 ILE B C 1
ATOM 4436 O O . ILE B 1 252 ? 5.262 -33.938 -11.047 1 96.75 252 ILE B O 1
ATOM 4440 N N . GLY B 1 253 ? 5.98 -32.438 -12.664 1 96.19 253 GLY B N 1
ATOM 4441 C CA . GLY B 1 253 ? 7.031 -31.906 -11.797 1 96.19 253 GLY B CA 1
ATOM 4442 C C . GLY B 1 253 ? 8.422 -32.344 -12.227 1 96.19 253 GLY B C 1
ATOM 4443 O O . GLY B 1 253 ? 8.57 -33.156 -13.141 1 96.19 253 GLY B O 1
ATOM 4444 N N . PRO B 1 254 ? 9.398 -31.781 -11.547 1 96.88 254 PRO B N 1
ATOM 4445 C CA . PRO B 1 254 ? 9.32 -30.781 -10.477 1 96.88 254 PRO B CA 1
ATOM 4446 C C . PRO B 1 254 ? 9.008 -29.391 -10.992 1 96.88 254 PRO B C 1
ATOM 4448 O O . PRO B 1 254 ? 9.047 -29.141 -12.203 1 96.88 254 PRO B O 1
ATOM 4451 N N . ASP B 1 255 ? 8.688 -28.375 -10.094 1 97.12 255 ASP B N 1
ATOM 4452 C CA . ASP B 1 255 ? 8.562 -26.953 -10.352 1 97.12 255 ASP B CA 1
ATOM 4453 C C . ASP B 1 255 ? 7.43 -26.672 -11.336 1 97.12 255 ASP B C 1
ATOM 4455 O O . ASP B 1 255 ? 7.625 -25.953 -12.328 1 97.12 255 ASP B O 1
ATOM 4459 N N . VAL B 1 256 ? 6.316 -27.266 -11.016 1 97.31 256 VAL B N 1
ATOM 4460 C CA . VAL B 1 256 ? 5.137 -27.047 -11.852 1 97.31 256 VAL B CA 1
ATOM 4461 C C . VAL B 1 256 ? 4.008 -26.469 -11.008 1 97.31 256 VAL B C 1
ATOM 4463 O O . VAL B 1 256 ? 3.785 -26.906 -9.875 1 97.31 256 VAL B O 1
ATOM 4466 N N . SER B 1 257 ? 3.424 -25.469 -11.469 1 97.5 257 SER B N 1
ATOM 4467 C CA . SER B 1 257 ? 2.201 -24.938 -10.875 1 97.5 257 SER B CA 1
ATOM 4468 C C . SER B 1 257 ? 1.034 -25.016 -11.852 1 97.5 257 SER B C 1
ATOM 4470 O O . SER B 1 257 ? 1.145 -24.562 -12.992 1 97.5 257 SER B O 1
ATOM 4472 N N . ILE B 1 258 ? -0.047 -25.594 -11.398 1 96.69 258 ILE B N 1
ATOM 4473 C CA . ILE B 1 258 ? -1.245 -25.812 -12.211 1 96.69 258 ILE B CA 1
ATOM 4474 C C . ILE B 1 258 ? -2.408 -25.016 -11.617 1 96.69 258 ILE B C 1
ATOM 4476 O O . ILE B 1 258 ? -2.822 -25.25 -10.484 1 96.69 258 ILE B O 1
ATOM 4480 N N . SER B 1 259 ? -2.941 -24.094 -12.422 1 92.75 259 SER B N 1
ATOM 4481 C CA . SER B 1 259 ? -3.979 -23.172 -11.953 1 92.75 259 SER B CA 1
ATOM 4482 C C . SER B 1 259 ? -5.367 -23.797 -12.117 1 92.75 259 SER B C 1
ATOM 4484 O O . SER B 1 259 ? -5.5 -25 -12.305 1 92.75 259 SER B O 1
ATOM 4486 N N . ALA B 1 260 ? -6.363 -23 -11.945 1 88.25 260 ALA B N 1
ATOM 4487 C CA . ALA B 1 260 ? -7.742 -23.469 -11.828 1 88.25 260 ALA B CA 1
ATOM 4488 C C . ALA B 1 260 ? -8.25 -24.031 -13.148 1 88.25 260 ALA B C 1
ATOM 4490 O O . ALA B 1 260 ? -7.953 -23.484 -14.219 1 88.25 260 ALA B O 1
ATOM 4491 N N . ASN B 1 261 ? -9 -25.078 -13.117 1 92.94 261 ASN B N 1
ATOM 4492 C CA . ASN B 1 261 ? -9.773 -25.672 -14.203 1 92.94 261 ASN B CA 1
ATOM 4493 C C . ASN B 1 261 ? -8.867 -26.156 -15.328 1 92.94 261 ASN B C 1
ATOM 4495 O O . ASN B 1 261 ? -9.258 -26.125 -16.5 1 92.94 261 ASN B O 1
ATOM 4499 N N . VAL B 1 262 ? -7.695 -26.484 -15 1 94.81 262 VAL B N 1
ATOM 4500 C CA . VAL B 1 262 ? -6.773 -27.062 -15.977 1 94.81 262 VAL B CA 1
ATOM 4501 C C . VAL B 1 262 ? -7.074 -28.547 -16.141 1 94.81 262 VAL B C 1
ATOM 4503 O O . VAL B 1 262 ? -7.398 -29.234 -15.18 1 94.81 262 VAL B O 1
ATOM 4506 N N . ARG B 1 263 ? -7.043 -29 -17.312 1 96.75 263 ARG B N 1
ATOM 4507 C CA . ARG B 1 263 ? -7.219 -30.406 -17.625 1 96.75 263 ARG B CA 1
ATOM 4508 C C . ARG B 1 263 ? -5.953 -30.984 -18.25 1 96.75 263 ARG B C 1
ATOM 4510 O O . ARG B 1 263 ? -5.469 -30.484 -19.266 1 96.75 263 ARG B O 1
ATOM 4517 N N . ILE B 1 264 ? -5.422 -32.031 -17.656 1 95.38 264 ILE B N 1
ATOM 4518 C CA . ILE B 1 264 ? -4.223 -32.688 -18.141 1 95.38 264 ILE B CA 1
ATOM 4519 C C . ILE B 1 264 ? -4.555 -34.125 -18.516 1 95.38 264 ILE B C 1
ATOM 4521 O O . ILE B 1 264 ? -4.984 -34.906 -17.656 1 95.38 264 ILE B O 1
ATOM 4525 N N . ALA B 1 265 ? -4.367 -34.469 -19.688 1 93.44 265 ALA B N 1
ATOM 4526 C CA . ALA B 1 265 ? -4.746 -35.781 -20.234 1 93.44 265 ALA B CA 1
ATOM 4527 C C . ALA B 1 265 ? -3.719 -36.844 -19.875 1 93.44 265 ALA B C 1
ATOM 4529 O O . ALA B 1 265 ? -2.754 -36.562 -19.156 1 93.44 265 ALA B O 1
ATOM 4530 N N . ALA B 1 266 ? -4.043 -38.094 -20.359 1 90.81 266 ALA B N 1
ATOM 4531 C CA . ALA B 1 266 ? -3.25 -39.281 -20.047 1 90.81 266 ALA B CA 1
ATOM 4532 C C . ALA B 1 266 ? -1.831 -39.125 -20.594 1 90.81 266 ALA B C 1
ATOM 4534 O O . ALA B 1 266 ? -1.635 -38.688 -21.734 1 90.81 266 ALA B O 1
ATOM 4535 N N . GLY B 1 267 ? -0.883 -39.438 -19.719 1 89.5 267 GLY B N 1
ATOM 4536 C CA . GLY B 1 267 ? 0.492 -39.594 -20.156 1 89.5 267 GLY B CA 1
ATOM 4537 C C . GLY B 1 267 ? 1.239 -38.281 -20.266 1 89.5 267 GLY B C 1
ATOM 4538 O O . GLY B 1 267 ? 2.434 -38.25 -20.578 1 89.5 267 GLY B O 1
ATOM 4539 N N . VAL B 1 268 ? 0.616 -37.156 -20.094 1 92.62 268 VAL B N 1
ATOM 4540 C CA . VAL B 1 268 ? 1.246 -35.844 -20.234 1 92.62 268 VAL B CA 1
ATOM 4541 C C . VAL B 1 268 ? 2.367 -35.719 -19.203 1 92.62 268 VAL B C 1
ATOM 4543 O O . VAL B 1 268 ? 2.223 -36.125 -18.047 1 92.62 268 VAL B O 1
ATOM 4546 N N . ARG B 1 269 ? 3.461 -35.156 -19.656 1 93.25 269 ARG B N 1
ATOM 4547 C CA . ARG B 1 269 ? 4.609 -34.906 -18.797 1 93.25 269 ARG B CA 1
ATOM 4548 C C . ARG B 1 269 ? 4.891 -33.406 -18.703 1 93.25 269 ARG B C 1
ATOM 4550 O O . ARG B 1 269 ? 5.07 -32.719 -19.719 1 93.25 269 ARG B O 1
ATOM 4557 N N . LEU B 1 270 ? 4.867 -32.844 -17.547 1 95 270 LEU B N 1
ATOM 4558 C CA . LEU B 1 270 ? 5.141 -31.422 -17.312 1 95 270 LEU B CA 1
ATOM 4559 C C . LEU B 1 270 ? 6.363 -31.25 -16.406 1 95 270 LEU B C 1
ATOM 4561 O O . LEU B 1 270 ? 6.48 -31.922 -15.383 1 95 270 LEU B O 1
ATOM 4565 N N . LEU B 1 271 ? 7.273 -30.438 -16.844 1 94.81 271 LEU B N 1
ATOM 4566 C CA . LEU B 1 271 ? 8.477 -30.109 -16.078 1 94.81 271 LEU B CA 1
ATOM 4567 C C . LEU B 1 271 ? 8.734 -28.609 -16.109 1 94.81 271 LEU B C 1
ATOM 4569 O O . LEU B 1 271 ? 8.875 -28.016 -17.172 1 94.81 271 LEU B O 1
ATOM 4573 N N . SER B 1 272 ? 8.805 -27.953 -14.922 1 94.5 272 SER B N 1
ATOM 4574 C CA . SER B 1 272 ? 9.156 -26.547 -14.82 1 94.5 272 SER B CA 1
ATOM 4575 C C . SER B 1 272 ? 8.211 -25.672 -15.656 1 94.5 272 SER B C 1
ATOM 4577 O O . SER B 1 272 ? 8.664 -24.922 -16.531 1 94.5 272 SER B O 1
ATOM 4579 N N . CYS B 1 273 ? 6.91 -25.719 -15.281 1 95.25 273 CYS B N 1
ATOM 4580 C CA . CYS B 1 273 ? 5.883 -25.031 -16.047 1 95.25 273 CYS B CA 1
ATOM 4581 C C . CYS B 1 273 ? 4.965 -24.234 -15.125 1 95.25 273 CYS B C 1
ATOM 4583 O O . CYS B 1 273 ? 4.742 -24.609 -13.977 1 95.25 273 CYS B O 1
ATOM 4585 N N . ILE B 1 274 ? 4.598 -23.156 -15.641 1 93.94 274 ILE B N 1
ATOM 4586 C CA . ILE B 1 274 ? 3.445 -22.453 -15.086 1 93.94 274 ILE B CA 1
ATOM 4587 C C . ILE B 1 274 ? 2.254 -22.594 -16.031 1 93.94 274 ILE B C 1
ATOM 4589 O O . ILE B 1 274 ? 2.283 -22.094 -17.156 1 93.94 274 ILE B O 1
ATOM 4593 N N . ILE B 1 275 ? 1.215 -23.297 -15.594 1 94.94 275 ILE B N 1
ATOM 4594 C CA . ILE B 1 275 ? 0.005 -23.516 -16.375 1 94.94 275 ILE B CA 1
ATOM 4595 C C . ILE B 1 275 ? -1.137 -22.688 -15.812 1 94.94 275 ILE B C 1
ATOM 4597 O O . ILE B 1 275 ? -1.593 -22.922 -14.688 1 94.94 275 ILE B O 1
ATOM 4601 N N . LEU B 1 276 ? -1.631 -21.703 -16.594 1 90.69 276 LEU B N 1
ATOM 4602 C CA . LEU B 1 276 ? -2.639 -20.781 -16.094 1 90.69 276 LEU B CA 1
ATOM 4603 C C . LEU B 1 276 ? -4.043 -21.344 -16.297 1 90.69 276 LEU B C 1
ATOM 4605 O O . LEU B 1 276 ? -4.199 -22.5 -16.688 1 90.69 276 LEU B O 1
ATOM 4609 N N . ASP B 1 277 ? -5.031 -20.609 -15.969 1 87.44 277 ASP B N 1
ATOM 4610 C CA . ASP B 1 277 ? -6.406 -21.078 -15.828 1 87.44 277 ASP B CA 1
ATOM 4611 C C . ASP B 1 277 ? -6.941 -21.625 -17.156 1 87.44 277 ASP B C 1
ATOM 4613 O O . ASP B 1 277 ? -6.668 -21.062 -18.219 1 87.44 277 ASP B O 1
ATOM 4617 N N . ASP B 1 278 ? -7.664 -22.656 -17.109 1 90.81 278 ASP B N 1
ATOM 4618 C CA . ASP B 1 278 ? -8.531 -23.172 -18.172 1 90.81 278 ASP B CA 1
ATOM 4619 C C . ASP B 1 278 ? -7.715 -23.75 -19.328 1 90.81 278 ASP B C 1
ATOM 4621 O O . ASP B 1 278 ? -8.203 -23.859 -20.453 1 90.81 278 ASP B O 1
ATOM 4625 N N . VAL B 1 279 ? -6.465 -24.047 -19.062 1 92.94 279 VAL B N 1
ATOM 4626 C CA . VAL B 1 279 ? -5.629 -24.672 -20.078 1 92.94 279 VAL B CA 1
ATOM 4627 C C . VAL B 1 279 ? -6.035 -26.141 -20.25 1 92.94 279 VAL B C 1
ATOM 4629 O O . VAL B 1 279 ? -6.355 -26.812 -19.266 1 92.94 279 VAL B O 1
ATOM 4632 N N . ASP B 1 280 ? -6.105 -26.594 -21.453 1 95.44 280 ASP B N 1
ATOM 4633 C CA . ASP B 1 280 ? -6.379 -27.984 -21.797 1 95.44 280 ASP B CA 1
ATOM 4634 C C . ASP B 1 280 ? -5.203 -28.625 -22.531 1 95.44 280 ASP B C 1
ATOM 4636 O O . ASP B 1 280 ? -4.887 -28.219 -23.656 1 95.44 280 ASP B O 1
ATOM 4640 N N . ILE B 1 281 ? -4.582 -29.547 -21.906 1 94.44 281 ILE B N 1
ATOM 4641 C CA . ILE B 1 281 ? -3.49 -30.281 -22.547 1 94.44 281 ILE B CA 1
ATOM 4642 C C . ILE B 1 281 ? -3.957 -31.688 -22.938 1 94.44 281 ILE B C 1
ATOM 4644 O O . ILE B 1 281 ? -4.121 -32.531 -22.062 1 94.44 281 ILE B O 1
ATOM 4648 N N . MET B 1 282 ? -4.109 -31.828 -24.172 1 88.5 282 MET B N 1
ATOM 4649 C CA . MET B 1 282 ? -4.703 -33.062 -24.688 1 88.5 282 MET B CA 1
ATOM 4650 C C . MET B 1 282 ? -3.623 -34.062 -25.062 1 88.5 282 MET B C 1
ATOM 4652 O O . MET B 1 282 ? -2.502 -33.688 -25.406 1 88.5 282 MET B O 1
ATOM 4656 N N . ALA B 1 283 ? -3.82 -35.281 -24.828 1 77.81 283 ALA B N 1
ATOM 4657 C CA . ALA B 1 283 ? -2.973 -36.375 -25.281 1 77.81 283 ALA B CA 1
ATOM 4658 C C . ALA B 1 283 ? -3.811 -37.594 -25.625 1 77.81 283 ALA B C 1
ATOM 4660 O O . ALA B 1 283 ? -4.773 -37.906 -24.938 1 77.81 283 ALA B O 1
ATOM 4661 N N . LYS B 1 284 ? -3.783 -37.875 -26.969 1 64.62 284 LYS B N 1
ATOM 4662 C CA . LYS B 1 284 ? -4.418 -39.125 -27.422 1 64.62 284 LYS B CA 1
ATOM 4663 C C . LYS B 1 284 ? -3.406 -40.25 -27.5 1 64.62 284 LYS B C 1
ATOM 4665 O O . LYS B 1 284 ? -2.309 -40.094 -28.031 1 64.62 284 LYS B O 1
ATOM 4670 N N . GLY B 1 285 ? -3.572 -41.5 -26.984 1 54.69 285 GLY B N 1
ATOM 4671 C CA . GLY B 1 285 ? -2.822 -42.75 -27.141 1 54.69 285 GLY B CA 1
ATOM 4672 C C . GLY B 1 285 ? -1.498 -42.719 -26.406 1 54.69 285 GLY B C 1
ATOM 4673 O O . GLY B 1 285 ? -1.421 -42.281 -25.266 1 54.69 285 GLY B O 1
ATOM 4674 N N . ASN B 1 286 ? -0.429 -43.25 -27.203 1 50.66 286 ASN B N 1
ATOM 4675 C CA . ASN B 1 286 ? 0.909 -43.531 -26.703 1 50.66 286 ASN B CA 1
ATOM 4676 C C . ASN B 1 286 ? 1.789 -42.312 -26.672 1 50.66 286 ASN B C 1
ATOM 4678 O O . ASN B 1 286 ? 2.982 -42.375 -26.375 1 50.66 286 ASN B O 1
ATOM 4682 N N . PHE B 1 287 ? 1.287 -41.125 -27.234 1 52.31 287 PHE B N 1
ATOM 4683 C CA . PHE B 1 287 ? 2.207 -40 -27.375 1 52.31 287 PHE B CA 1
ATOM 4684 C C . PHE B 1 287 ? 1.918 -38.938 -26.312 1 52.31 287 PHE B C 1
ATOM 4686 O O . PHE B 1 287 ? 0.81 -38.375 -26.266 1 52.31 287 PHE B O 1
ATOM 4693 N N . ASP B 1 288 ? 2.818 -38.781 -25.438 1 61.44 288 ASP B N 1
ATOM 4694 C CA . ASP B 1 288 ? 2.678 -37.969 -24.234 1 61.44 288 ASP B CA 1
ATOM 4695 C C . ASP B 1 288 ? 3.119 -36.531 -24.516 1 61.44 288 ASP B C 1
ATOM 4697 O O . ASP B 1 288 ? 4.168 -36.281 -25.125 1 61.44 288 ASP B O 1
ATOM 4701 N N . ALA B 1 289 ? 2.061 -35.531 -24.516 1 69.12 289 ALA B N 1
ATOM 4702 C CA . ALA B 1 289 ? 2.512 -34.125 -24.531 1 69.12 289 ALA B CA 1
ATOM 4703 C C . ALA B 1 289 ? 3.568 -33.875 -23.453 1 69.12 289 ALA B C 1
ATOM 4705 O O . ALA B 1 289 ? 3.486 -34.438 -22.359 1 69.12 289 ALA B O 1
ATOM 4706 N N . LYS B 1 290 ? 4.652 -33.281 -23.984 1 79.19 290 LYS B N 1
ATOM 4707 C CA . LYS B 1 290 ? 5.746 -32.938 -23.078 1 79.19 290 LYS B CA 1
ATOM 4708 C C . LYS B 1 290 ? 5.98 -31.438 -23.031 1 79.19 290 LYS B C 1
ATOM 4710 O O . LYS B 1 290 ? 6.223 -30.812 -24.062 1 79.19 290 LYS B O 1
ATOM 4715 N N . LEU B 1 291 ? 5.715 -30.828 -21.953 1 82.38 291 LEU B N 1
ATOM 4716 C CA . LEU B 1 291 ? 5.965 -29.391 -21.781 1 82.38 291 LEU B CA 1
ATOM 4717 C C . LEU B 1 291 ? 7.086 -29.156 -20.781 1 82.38 291 LEU B C 1
ATOM 4719 O O . LEU B 1 291 ? 7.129 -29.797 -19.719 1 82.38 291 LEU B O 1
ATOM 4723 N N . GLY B 1 292 ? 8.109 -28.391 -21.172 1 84.62 292 GLY B N 1
ATOM 4724 C CA . GLY B 1 292 ? 9.227 -28.016 -20.312 1 84.62 292 GLY B CA 1
ATOM 4725 C C . GLY B 1 292 ? 9.555 -26.531 -20.391 1 84.62 292 GLY B C 1
ATOM 4726 O O . GLY B 1 292 ? 9.516 -25.938 -21.469 1 84.62 292 GLY B O 1
ATOM 4727 N N . ILE B 1 293 ? 9.781 -25.969 -19.172 1 83.88 293 ILE B N 1
ATOM 4728 C CA . ILE B 1 293 ? 10.219 -24.578 -19.047 1 83.88 293 ILE B CA 1
ATOM 4729 C C . ILE B 1 293 ? 9.273 -23.672 -19.828 1 83.88 293 ILE B C 1
ATOM 4731 O O . ILE B 1 293 ? 9.695 -22.984 -20.766 1 83.88 293 ILE B O 1
ATOM 4735 N N . THR B 1 294 ? 8.016 -23.703 -19.516 1 89.94 294 THR B N 1
ATOM 4736 C CA . THR B 1 294 ? 6.984 -23.078 -20.344 1 89.94 294 THR B CA 1
ATOM 4737 C C . THR B 1 294 ? 5.93 -22.406 -19.469 1 89.94 294 THR B C 1
ATOM 4739 O O . THR B 1 294 ? 5.57 -22.938 -18.406 1 89.94 294 THR B O 1
ATOM 4742 N N . ILE B 1 295 ? 5.551 -21.328 -19.906 1 90.88 295 ILE B N 1
ATOM 4743 C CA . ILE B 1 295 ? 4.355 -20.703 -19.359 1 90.88 295 ILE B CA 1
ATOM 4744 C C . ILE B 1 295 ? 3.213 -20.797 -20.375 1 90.88 295 ILE B C 1
ATOM 4746 O O . ILE B 1 295 ? 3.352 -20.344 -21.516 1 90.88 295 ILE B O 1
ATOM 4750 N N . LEU B 1 296 ? 2.109 -21.469 -20.031 1 91.81 296 LEU B N 1
ATOM 4751 C CA . LEU B 1 296 ? 0.902 -21.469 -20.844 1 91.81 296 LEU B CA 1
ATOM 4752 C C . LEU B 1 296 ? -0.112 -20.453 -20.312 1 91.81 296 LEU B C 1
ATOM 4754 O O . LEU B 1 296 ? -0.581 -20.594 -19.188 1 91.81 296 LEU B O 1
ATOM 4758 N N . GLY B 1 297 ? -0.452 -19.5 -21.156 1 88.56 297 GLY B N 1
ATOM 4759 C CA . GLY B 1 297 ? -1.454 -18.516 -20.781 1 88.56 297 GLY B CA 1
ATOM 4760 C C . GLY B 1 297 ? -2.844 -19.109 -20.625 1 88.56 297 GLY B C 1
ATOM 4761 O O . GLY B 1 297 ? -3.059 -20.281 -20.922 1 88.56 297 GLY B O 1
ATOM 4762 N N . GLU B 1 298 ? -3.717 -18.312 -20.234 1 86.5 298 GLU B N 1
ATOM 4763 C CA . GLU B 1 298 ? -5.078 -18.75 -19.953 1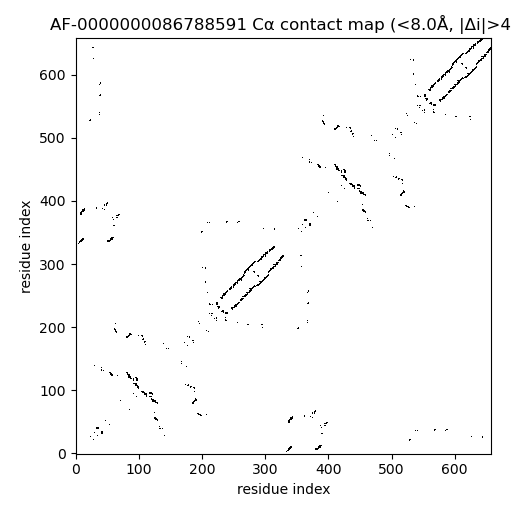 86.5 298 GLU B CA 1
ATOM 4764 C C . GLU B 1 298 ? -5.738 -19.344 -21.203 1 86.5 298 GLU B C 1
ATOM 4766 O O . GLU B 1 298 ? -5.578 -18.812 -22.297 1 86.5 298 GLU B O 1
ATOM 4771 N N . ALA B 1 299 ? -6.418 -20.406 -21.047 1 89.62 299 ALA B N 1
ATOM 4772 C CA . ALA B 1 299 ? -7.293 -21.031 -22.047 1 89.62 299 ALA B CA 1
ATOM 4773 C C . ALA B 1 299 ? -6.504 -21.469 -23.281 1 89.62 299 ALA B C 1
ATOM 4775 O O . ALA B 1 299 ? -7.02 -21.438 -24.391 1 89.62 299 ALA B O 1
ATOM 4776 N N . VAL B 1 300 ? -5.219 -21.688 -23.078 1 90.94 300 VAL B N 1
ATOM 4777 C CA . VAL B 1 300 ? -4.426 -22.297 -24.141 1 90.94 300 VAL B CA 1
ATOM 4778 C C . VAL B 1 300 ? -4.809 -23.766 -24.312 1 90.94 300 VAL B C 1
ATOM 4780 O O . VAL B 1 300 ? -5.008 -24.469 -23.328 1 90.94 300 VAL B O 1
ATOM 4783 N N . MET B 1 301 ? -4.977 -24.188 -25.5 1 93.94 301 MET B N 1
ATOM 4784 C CA . MET B 1 301 ? -5.211 -25.594 -25.844 1 93.94 301 MET B CA 1
ATOM 4785 C C . MET B 1 301 ? -3.975 -26.219 -26.484 1 93.94 301 MET B C 1
ATOM 4787 O O . MET B 1 301 ? -3.465 -25.688 -27.484 1 93.94 301 MET B O 1
ATOM 4791 N N . VAL B 1 302 ? -3.502 -27.234 -25.891 1 92.88 302 VAL B N 1
ATOM 4792 C CA . VAL B 1 302 ? -2.375 -27.969 -26.438 1 92.88 302 VAL B CA 1
ATOM 4793 C C . VAL B 1 302 ? -2.859 -29.312 -27 1 92.88 302 VAL B C 1
ATOM 4795 O O . VAL B 1 302 ? -3.334 -30.172 -26.266 1 92.88 302 VAL B O 1
ATOM 4798 N N . GLU B 1 303 ? -2.738 -29.438 -28.281 1 89.38 303 GLU B N 1
ATOM 4799 C CA . GLU B 1 303 ? -3.236 -30.641 -28.938 1 89.38 303 GLU B CA 1
ATOM 4800 C C . GLU B 1 303 ? -2.328 -31.828 -28.688 1 89.38 303 GLU B C 1
ATOM 4802 O O . GLU B 1 303 ? -1.248 -31.688 -28.109 1 89.38 303 GLU B O 1
ATOM 4807 N N . ASP B 1 304 ? -2.826 -32.969 -29.141 1 85.88 304 ASP B N 1
ATOM 4808 C CA . ASP B 1 304 ? -2.113 -34.25 -28.938 1 85.88 304 ASP B CA 1
ATOM 4809 C C . ASP B 1 304 ? -0.747 -34.219 -29.625 1 85.88 304 ASP B C 1
ATOM 4811 O O . ASP B 1 304 ? -0.591 -33.594 -30.688 1 85.88 304 ASP B O 1
ATOM 4815 N N . GLU B 1 305 ? 0.278 -34.781 -28.938 1 82.88 305 GLU B N 1
ATOM 4816 C CA . GLU B 1 305 ? 1.622 -35 -29.469 1 82.88 305 GLU B CA 1
ATOM 4817 C C . GLU B 1 305 ? 2.369 -33.688 -29.656 1 82.88 305 GLU B C 1
ATOM 4819 O O . GLU B 1 305 ? 3.312 -33.594 -30.438 1 82.88 305 GLU B O 1
ATOM 4824 N N . VAL B 1 306 ? 1.888 -32.625 -29.047 1 84.75 306 VAL B N 1
ATOM 4825 C CA . VAL B 1 306 ? 2.566 -31.359 -29.172 1 84.75 306 VAL B CA 1
ATOM 4826 C C . VAL B 1 306 ? 3.607 -31.219 -28.062 1 84.75 306 VAL B C 1
ATOM 4828 O O . VAL B 1 306 ? 3.32 -31.484 -26.891 1 84.75 306 VAL B O 1
ATOM 4831 N N . VAL B 1 307 ? 4.812 -30.953 -28.438 1 85.75 307 VAL B N 1
ATOM 4832 C CA . VAL B 1 307 ? 5.898 -30.688 -27.5 1 85.75 307 VAL B CA 1
ATOM 4833 C C . VAL B 1 307 ? 6.141 -29.172 -27.406 1 85.75 307 VAL B C 1
ATOM 4835 O O . VAL B 1 307 ? 6.34 -28.516 -28.438 1 85.75 307 VAL B O 1
ATOM 4838 N N . VAL B 1 308 ? 6.059 -28.594 -26.234 1 88.31 308 VAL B N 1
ATOM 4839 C CA . VAL B 1 308 ? 6.309 -27.188 -26 1 88.31 308 VAL B CA 1
ATOM 4840 C C . VAL B 1 308 ? 7.457 -27.016 -25.016 1 88.31 308 VAL B C 1
ATOM 4842 O O . VAL B 1 308 ? 7.359 -27.422 -23.859 1 88.31 308 VAL B O 1
ATOM 4845 N N . THR B 1 309 ? 8.578 -26.469 -25.469 1 90.38 309 THR B N 1
ATOM 4846 C CA . THR B 1 309 ? 9.742 -26.297 -24.594 1 90.38 309 THR B CA 1
ATOM 4847 C C . THR B 1 309 ? 10.273 -24.859 -24.688 1 90.38 309 THR B C 1
ATOM 4849 O O . THR B 1 309 ? 10.297 -24.281 -25.766 1 90.38 309 THR B O 1
ATOM 4852 N N . ASP B 1 310 ? 10.641 -24.391 -23.594 1 89.81 310 ASP B N 1
ATOM 4853 C CA . ASP B 1 310 ? 11.281 -23.078 -23.5 1 89.81 310 ASP B CA 1
ATOM 4854 C C . ASP B 1 310 ? 10.453 -22.016 -24.219 1 89.81 310 ASP B C 1
ATOM 4856 O O . ASP B 1 310 ? 10.969 -21.297 -25.094 1 89.81 310 ASP B O 1
ATOM 4860 N N . SER B 1 311 ? 9.141 -21.984 -23.828 1 89.75 311 SER B N 1
ATOM 4861 C CA . SER B 1 311 ? 8.242 -21.125 -24.594 1 89.75 311 SER B CA 1
ATOM 4862 C C . SER B 1 311 ? 7.219 -20.453 -23.688 1 89.75 311 SER B C 1
ATOM 4864 O O . SER B 1 311 ? 6.941 -20.938 -22.578 1 89.75 311 SER B O 1
ATOM 4866 N N . ILE B 1 312 ? 6.871 -19.328 -24.078 1 87.75 312 ILE B N 1
ATOM 4867 C CA . ILE B 1 312 ? 5.754 -18.609 -23.469 1 87.75 312 ILE B CA 1
ATOM 4868 C C . ILE B 1 312 ? 4.594 -18.531 -24.469 1 87.75 312 ILE B C 1
ATOM 4870 O O . ILE B 1 312 ? 4.758 -18.016 -25.578 1 87.75 312 ILE B O 1
ATOM 4874 N N . VAL B 1 313 ? 3.447 -19.094 -24.078 1 89.12 313 VAL B N 1
ATOM 4875 C CA . VAL B 1 313 ? 2.275 -19.078 -24.938 1 89.12 313 VAL B CA 1
ATOM 4876 C C . VAL B 1 313 ? 1.218 -18.141 -24.375 1 89.12 313 VAL B C 1
ATOM 4878 O O . VAL B 1 313 ? 0.752 -18.328 -23.25 1 89.12 313 VAL B O 1
ATOM 4881 N N . LEU B 1 314 ? 0.847 -17.172 -25.109 1 83.88 314 LEU B N 1
ATOM 4882 C CA . LEU B 1 314 ? -0.139 -16.203 -24.672 1 83.88 314 LEU B CA 1
ATOM 4883 C C . LEU B 1 314 ? -1.531 -16.812 -24.609 1 83.88 314 LEU B C 1
ATOM 4885 O O . LEU B 1 314 ? -1.743 -17.922 -25.109 1 83.88 314 LEU B O 1
ATOM 4889 N N . PRO B 1 315 ? -2.424 -16.141 -24.031 1 82.81 315 PRO B N 1
ATOM 4890 C CA . PRO B 1 315 ? -3.738 -16.734 -23.766 1 82.81 315 PRO B CA 1
ATOM 4891 C C . PRO B 1 315 ? -4.512 -17.047 -25.047 1 82.81 315 PRO B C 1
ATOM 4893 O O . PRO B 1 315 ? -4.312 -16.391 -26.078 1 82.81 315 PRO B O 1
ATOM 4896 N N . ASN B 1 316 ? -5.379 -17.969 -25 1 86.62 316 ASN B N 1
ATOM 4897 C CA . ASN B 1 316 ? -6.395 -18.297 -26 1 86.62 316 ASN B CA 1
ATOM 4898 C C . ASN B 1 316 ? -5.766 -18.766 -27.312 1 86.62 316 ASN B C 1
ATOM 4900 O O . ASN B 1 316 ? -6.246 -18.438 -28.391 1 86.62 316 ASN B O 1
ATOM 4904 N N . LYS B 1 317 ? -4.609 -19.438 -27.188 1 87.75 317 LYS B N 1
ATOM 4905 C CA . LYS B 1 317 ? -3.963 -20.016 -28.359 1 87.75 317 LYS B CA 1
ATOM 4906 C C . LYS B 1 317 ? -4.23 -21.516 -2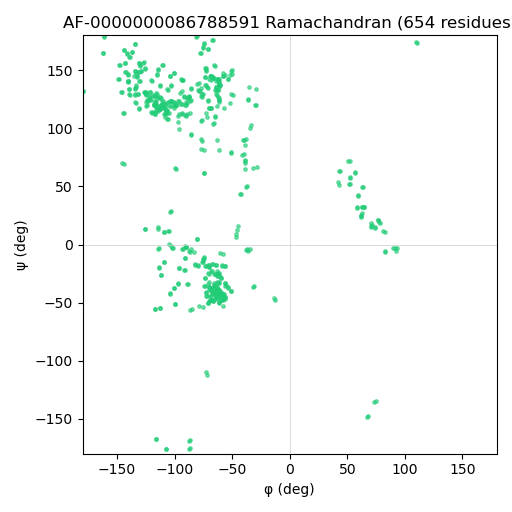8.453 1 87.75 317 LYS B C 1
ATOM 4908 O O . LYS B 1 317 ? -4.453 -22.172 -27.438 1 87.75 317 LYS B O 1
ATOM 4913 N N . ASN B 1 318 ? -4.305 -22 -29.594 1 91.88 318 ASN B N 1
ATOM 4914 C CA . ASN B 1 318 ? -4.375 -23.422 -29.875 1 91.88 318 ASN B CA 1
ATOM 4915 C C . ASN B 1 318 ? -3.076 -23.938 -30.484 1 91.88 318 ASN B C 1
ATOM 4917 O O . ASN B 1 318 ? -2.734 -23.594 -31.609 1 91.88 318 ASN B O 1
ATOM 4921 N N . LEU B 1 319 ? -2.396 -24.734 -29.75 1 91.75 319 LEU B N 1
ATOM 4922 C CA . LEU B 1 319 ? -1.122 -25.266 -30.219 1 91.75 319 LEU B CA 1
ATOM 4923 C C . LEU B 1 319 ? -1.314 -26.625 -30.891 1 91.75 319 LEU B C 1
ATOM 4925 O O . LEU B 1 319 ? -1.597 -27.609 -30.234 1 91.75 319 LEU B O 1
ATOM 4929 N N . ILE B 1 320 ? -1.098 -26.656 -32.156 1 90.06 320 ILE B N 1
ATOM 4930 C CA . ILE B 1 320 ? -1.289 -27.875 -32.938 1 90.06 320 ILE B CA 1
ATOM 4931 C C . ILE B 1 320 ? 0.065 -28.422 -33.375 1 90.06 320 ILE B C 1
ATOM 4933 O O . ILE B 1 320 ? 0.158 -29.562 -33.844 1 90.06 320 ILE B O 1
ATOM 4937 N N . VAL B 1 321 ? 1.082 -27.578 -33.25 1 88.56 321 VAL B N 1
ATOM 4938 C CA . VAL B 1 321 ? 2.438 -28 -33.594 1 88.56 321 VAL B CA 1
ATOM 4939 C C . VAL B 1 321 ? 3.377 -27.703 -32.438 1 88.56 321 VAL B C 1
ATOM 4941 O O . VAL B 1 321 ? 3.104 -26.828 -31.609 1 88.56 321 VAL B O 1
ATOM 4944 N N . GLY B 1 322 ? 4.465 -28.438 -32.406 1 87.94 322 GLY B N 1
ATOM 4945 C CA . GLY B 1 322 ? 5.457 -28.219 -31.359 1 87.94 322 GLY B CA 1
ATOM 4946 C C . GLY B 1 322 ? 6.074 -26.828 -31.422 1 87.94 322 GLY B C 1
ATOM 4947 O O . GLY B 1 322 ? 6.227 -26.25 -32.5 1 87.94 322 GLY B O 1
ATOM 4948 N N . VAL B 1 323 ? 6.316 -26.281 -30.266 1 87.88 323 VAL B N 1
ATOM 4949 C CA . VAL B 1 323 ? 6.906 -24.953 -30.141 1 87.88 323 VAL B CA 1
ATOM 4950 C C . VAL B 1 323 ? 8.148 -25.016 -29.25 1 87.88 323 VAL B C 1
ATOM 4952 O O . VAL B 1 323 ? 8.133 -25.672 -28.203 1 87.88 323 VAL B O 1
ATOM 4955 N N . GLN B 1 324 ? 9.266 -24.453 -29.688 1 88.06 324 GLN B N 1
ATOM 4956 C CA . GLN B 1 324 ? 10.508 -24.406 -28.922 1 88.06 324 GLN B CA 1
ATOM 4957 C C . GLN B 1 324 ? 11.133 -23.016 -28.969 1 88.06 324 GLN B C 1
ATOM 4959 O O . GLN B 1 324 ? 11.289 -22.438 -30.047 1 88.06 324 GLN B O 1
ATOM 4964 N N . ASP B 1 325 ? 11.461 -22.5 -27.781 1 85.06 325 ASP B N 1
ATOM 4965 C CA . ASP B 1 325 ? 12.188 -21.25 -27.656 1 85.06 325 ASP B CA 1
ATOM 4966 C C . ASP B 1 325 ? 11.422 -20.094 -28.312 1 85.06 325 ASP B C 1
ATOM 4968 O O . ASP B 1 325 ? 12 -19.328 -29.078 1 85.06 325 ASP B O 1
ATOM 4972 N N .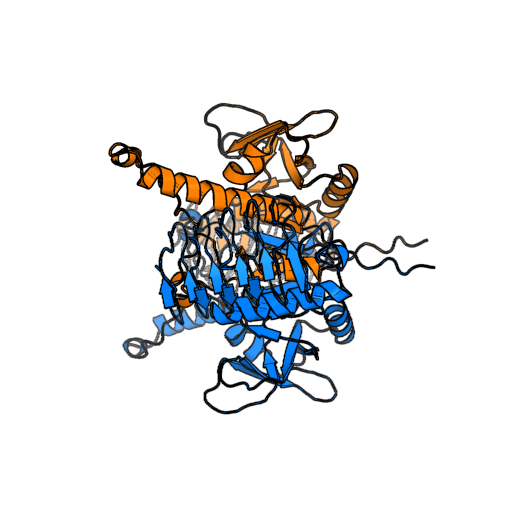 GLU B 1 326 ? 10.023 -20.016 -28.094 1 81.5 326 GLU B N 1
ATOM 4973 C CA . GLU B 1 326 ? 9.203 -19.016 -28.766 1 81.5 326 GLU B CA 1
ATOM 4974 C C . GLU B 1 326 ? 8.219 -18.375 -27.781 1 81.5 326 GLU B C 1
ATOM 4976 O O . GLU B 1 326 ? 7.914 -18.938 -26.734 1 81.5 326 GLU B O 1
ATOM 4981 N N . ILE B 1 327 ? 8.062 -17.188 -28.078 1 76.19 327 ILE B N 1
ATOM 4982 C CA . ILE B 1 327 ? 6.887 -16.547 -27.5 1 76.19 327 ILE B CA 1
ATOM 4983 C C . ILE B 1 327 ? 5.742 -16.578 -28.516 1 76.19 327 ILE B C 1
ATOM 4985 O O . ILE B 1 327 ? 5.852 -16 -29.609 1 76.19 327 ILE B O 1
ATOM 4989 N N . ILE B 1 328 ? 4.73 -17.344 -28.203 1 77.81 328 ILE B N 1
ATOM 4990 C CA . ILE B 1 328 ? 3.594 -17.453 -29.109 1 77.81 328 ILE B CA 1
ATOM 4991 C C . ILE B 1 328 ? 2.545 -16.406 -28.75 1 77.81 328 ILE B C 1
ATOM 4993 O O . ILE B 1 328 ? 1.945 -16.453 -27.688 1 77.81 328 ILE B O 1
ATOM 4997 N N . LEU B 1 329 ? 2.33 -15.445 -29.547 1 70.94 329 LEU B N 1
ATOM 4998 C CA . LEU B 1 329 ? 1.422 -14.328 -29.344 1 70.94 329 LEU B CA 1
ATOM 4999 C C . LEU B 1 329 ? 0.031 -14.648 -29.875 1 70.94 329 LEU B C 1
ATOM 5001 O O . LEU B 1 329 ? -0.103 -15.328 -30.891 1 70.94 329 LEU B O 1
#

pLDDT: mean 80.56, std 18.58, range [21.41, 98.56]